Protein AF-A0A2N2XHQ4-F1 (afdb_monomer_lite)

Foldseek 3Di:
DDKDDWDAAAAFWQKFKKKKKKKWWAFQAQPQFKKKWKWKDWPNDIHTFDMDTRNDTDDIDMDMGTPRVRHPTTMMMDIDIDGDDPVRTPDMDMGDTDTDMFHFWWEDWDWDDPDLFKIKIFTHGGQTPGEFAFFKKKKDQADADLVPFKKFDQAFAQKWWWAKAAQLLFQFKWFFFKKFWFAAPPDWDKWWKWKWKAQQVVRHTPDIDDRDIDPTHGGMDPGHTPSRHGRSGSGIMIIIMGFDDDHRRRGDDTFIARQDALLAGIWMAGPDDSQQIAGFQSHGTRMMIIIGGNRPDRDPDFFDWDAHHDYPDDGDMSDDTHPDHDSIGTHNMDMDTDDPVRGGWHFPAKFKDKPNHTDDPDGHRDSMDMDGDDEFAKIKMWMWTQIPVRRTHDTYDIDMDGNDQFDPQPPPPFWDWPDVVDDPDIDIHGPDDDPDDDD

Sequence (439 aa):
ILESPELYSDIENCSSLKLSFDIKLDDRLATASEFMGVEVFWDSIWHPLVQYTNTASLNWITTTHNISQAAGKTFKVRFIASGANSANVYGWFIDNIHVYQEVAPPLNLDFDVTGWNWLLLSWSPPECITGPSGVLKMLKQWDGDPTSQVNGYYQAYGSAYGVVYNLAAYSDATLSKIDFHHASWGLNGSWQYKVHVVEWNTFTTIAVLGPFTTTGNDKWEVGINLGDIMGYGGGLVGIMLEPLSNSATDAYPDFTADNDGPAGVSVNGVLPDFSSFAPSTVGDFYQSLWITTALDKGKTVAAAKVNAAQSTLATQTRTAAITLFSNVLTANQKEINAPENFVSRGVIGYNIYRDGAKINSTMVTDTTYSDNGLVNGNYCFNVTAVHEGDCESPMSNEACISINVGIDNPSAQTISVYPNPARTSVNIKTSRDIRNITL

Radius of gyration: 29.93 Å; chains: 1; bounding box: 86×54×75 Å

pLDDT: mean 84.42, std 13.26, range [38.78, 98.5]

Structure (mmCIF, N/CA/C/O backbone):
data_AF-A0A2N2XHQ4-F1
#
_entry.id   AF-A0A2N2XHQ4-F1
#
loop_
_atom_site.group_PDB
_atom_site.id
_atom_site.type_symbol
_atom_site.label_atom_id
_atom_site.label_alt_id
_atom_site.label_comp_id
_atom_site.label_asym_id
_atom_site.label_entity_id
_atom_site.label_seq_id
_atom_site.pdbx_PDB_ins_code
_atom_site.Cartn_x
_atom_site.Cartn_y
_atom_site.Cartn_z
_atom_site.occupancy
_atom_site.B_iso_or_equiv
_atom_site.auth_seq_id
_atom_site.auth_comp_id
_atom_site.auth_asym_id
_atom_site.auth_atom_id
_atom_site.pdbx_PDB_model_num
ATOM 1 N N . ILE A 1 1 ? -9.215 7.993 39.365 1.00 92.19 1 ILE A N 1
ATOM 2 C CA . ILE A 1 1 ? -8.382 7.729 38.171 1.00 92.19 1 ILE A CA 1
ATOM 3 C C . ILE A 1 1 ? -8.069 6.246 38.186 1.00 92.19 1 ILE A C 1
ATOM 5 O O . ILE A 1 1 ? -7.676 5.753 39.237 1.00 92.19 1 ILE A O 1
ATOM 9 N N . LEU A 1 2 ? -8.312 5.559 37.076 1.00 95.88 2 LEU A N 1
ATOM 10 C CA . LEU A 1 2 ? -7.907 4.173 36.849 1.00 95.88 2 LEU A CA 1
ATOM 11 C C . LEU A 1 2 ? -6.801 4.199 35.796 1.00 95.88 2 LEU A C 1
ATOM 13 O O . LEU A 1 2 ? -7.014 4.787 34.743 1.00 95.88 2 LEU A O 1
ATOM 17 N N . GLU A 1 3 ? -5.642 3.614 36.078 1.00 96.94 3 GLU A N 1
ATOM 18 C CA . GLU A 1 3 ? -4.463 3.657 35.204 1.00 96.94 3 GLU A CA 1
ATOM 19 C C . GLU A 1 3 ? -3.892 2.247 35.032 1.00 96.94 3 GLU A C 1
ATOM 21 O O . GLU A 1 3 ? -3.862 1.465 35.985 1.00 96.94 3 GLU A O 1
ATOM 26 N N . SER A 1 4 ? -3.468 1.916 33.813 1.00 97.31 4 SER A N 1
ATOM 27 C CA . SER A 1 4 ? -2.800 0.653 33.512 1.00 97.31 4 SER A CA 1
ATOM 28 C C . SER A 1 4 ? -1.349 0.644 34.018 1.00 97.31 4 SER A C 1
ATOM 30 O O . SER A 1 4 ? -0.735 1.701 34.177 1.00 97.31 4 SER A O 1
ATOM 32 N N . PRO A 1 5 ? -0.727 -0.536 34.187 1.00 96.81 5 PRO A N 1
ATOM 33 C CA . PRO A 1 5 ? 0.730 -0.619 34.182 1.00 96.81 5 PRO A CA 1
ATOM 34 C C . PRO A 1 5 ? 1.311 -0.110 32.851 1.00 96.81 5 PRO A C 1
ATOM 36 O O . PRO A 1 5 ? 0.587 0.168 31.890 1.00 96.81 5 PRO A O 1
ATOM 39 N N . GLU A 1 6 ? 2.636 -0.005 32.800 1.00 94.50 6 GLU A N 1
ATOM 40 C CA . GLU A 1 6 ? 3.354 0.208 31.545 1.00 94.50 6 GLU A CA 1
ATOM 41 C C . GLU A 1 6 ? 3.152 -0.981 30.612 1.00 94.50 6 GLU A C 1
ATOM 43 O O . GLU A 1 6 ? 3.354 -2.135 30.990 1.00 94.50 6 GLU A O 1
ATOM 48 N N . LEU A 1 7 ? 2.730 -0.667 29.395 1.00 91.38 7 LEU A N 1
ATOM 49 C CA . LEU A 1 7 ? 2.530 -1.598 28.304 1.00 91.38 7 LEU A CA 1
ATOM 50 C C . LEU A 1 7 ? 3.554 -1.292 27.215 1.00 91.38 7 LEU A C 1
ATOM 52 O O . LEU A 1 7 ? 3.984 -0.151 27.034 1.00 91.38 7 LEU A O 1
ATOM 56 N N . TYR A 1 8 ? 3.930 -2.329 26.484 1.00 80.56 8 TYR A N 1
ATOM 57 C CA . TYR A 1 8 ? 4.767 -2.213 25.306 1.00 80.56 8 TYR A CA 1
ATOM 58 C C . TYR A 1 8 ? 4.192 -3.110 24.222 1.00 80.56 8 TYR A C 1
ATOM 60 O O . TYR A 1 8 ? 3.853 -4.265 24.480 1.00 80.56 8 TYR A O 1
ATOM 68 N N . SER A 1 9 ? 4.077 -2.560 23.021 1.00 68.50 9 SER A N 1
ATOM 69 C CA . SER A 1 9 ? 3.691 -3.303 21.834 1.00 68.50 9 SER A CA 1
ATOM 70 C C . SER A 1 9 ? 4.440 -2.721 20.651 1.00 68.50 9 SER A C 1
ATOM 72 O O . SER A 1 9 ? 4.266 -1.545 20.318 1.00 68.50 9 SER A O 1
ATOM 74 N N . ASP A 1 10 ? 5.226 -3.558 19.987 1.00 65.38 10 ASP A N 1
ATOM 75 C CA . ASP A 1 10 ? 5.567 -3.323 18.587 1.00 65.38 10 ASP A CA 1
ATOM 76 C C . ASP A 1 10 ? 4.281 -3.442 17.755 1.00 65.38 10 ASP A C 1
ATOM 78 O O . ASP A 1 10 ? 3.332 -4.083 18.202 1.00 65.38 10 ASP A O 1
ATOM 82 N N . ILE A 1 11 ? 4.193 -2.802 16.590 1.00 59.94 11 ILE A N 1
ATOM 83 C CA . ILE A 1 11 ? 3.093 -3.063 15.646 1.00 59.94 11 ILE A CA 1
ATOM 84 C C . ILE A 1 11 ? 3.568 -4.151 14.688 1.00 59.94 11 ILE A C 1
ATOM 86 O O . ILE A 1 11 ? 4.591 -3.979 14.025 1.00 59.94 11 ILE A O 1
ATOM 90 N N . GLU A 1 12 ? 2.836 -5.264 14.621 1.00 55.69 12 GLU A N 1
ATOM 91 C CA . GLU A 1 12 ? 2.960 -6.209 13.510 1.00 55.69 12 GLU A CA 1
ATOM 92 C C . GLU A 1 12 ? 2.633 -5.462 12.208 1.00 55.69 12 GLU A C 1
ATOM 94 O O . GLU A 1 12 ? 1.702 -4.648 12.188 1.00 55.69 12 GLU A O 1
ATOM 99 N N . ASN A 1 13 ? 3.377 -5.681 11.118 1.00 55.56 13 ASN A N 1
ATOM 100 C CA . ASN A 1 13 ? 3.050 -4.998 9.863 1.00 55.56 13 ASN A CA 1
ATOM 101 C C . ASN A 1 13 ? 1.608 -5.287 9.456 1.00 55.56 13 ASN A C 1
ATOM 103 O O . ASN A 1 13 ? 1.081 -6.374 9.686 1.00 55.56 13 ASN A O 1
ATOM 107 N N . CYS A 1 14 ? 0.982 -4.298 8.825 1.00 65.50 14 CYS A N 1
ATOM 108 C CA . CYS A 1 14 ? -0.418 -4.385 8.441 1.00 65.50 14 CYS A CA 1
ATOM 109 C C . CYS A 1 14 ? -1.382 -4.607 9.622 1.00 65.50 14 CYS A C 1
ATOM 111 O O . CYS A 1 14 ? -2.458 -5.166 9.441 1.00 65.50 14 CYS A O 1
ATOM 113 N N . SER A 1 15 ? -1.028 -4.158 10.830 1.00 74.06 15 SER A N 1
ATOM 114 C CA . SER A 1 15 ? -1.919 -4.160 11.992 1.00 74.06 15 SER A CA 1
ATOM 115 C C . SER A 1 15 ? -2.071 -2.769 12.602 1.00 74.06 15 SER A C 1
ATOM 117 O O . SER A 1 15 ? -1.285 -1.854 12.354 1.00 74.06 15 SER A O 1
ATOM 119 N N . SER A 1 16 ? -3.116 -2.599 13.405 1.00 79.88 16 SER A N 1
ATOM 120 C CA . SER A 1 16 ? -3.323 -1.405 14.215 1.00 79.88 16 SER A CA 1
ATOM 121 C C . SER A 1 16 ? -3.477 -1.782 15.679 1.00 79.88 16 SER A C 1
ATOM 123 O O . SER A 1 16 ? -4.141 -2.762 16.015 1.00 79.88 16 SER A O 1
ATOM 125 N N . LEU A 1 17 ? -2.877 -0.982 16.557 1.00 86.75 17 LEU A N 1
ATOM 126 C CA . LEU A 1 17 ? -3.043 -1.136 17.994 1.00 86.75 17 LEU A CA 1
ATOM 127 C C . LEU A 1 17 ? -4.385 -0.517 18.405 1.00 86.75 17 LEU A C 1
ATOM 129 O O . LEU A 1 17 ? -4.642 0.666 18.153 1.00 86.75 17 LEU A O 1
ATOM 133 N N . LYS A 1 18 ? -5.247 -1.319 19.027 1.00 92.56 18 LYS A N 1
ATOM 134 C CA . LYS A 1 18 ? -6.591 -0.939 19.464 1.00 92.56 18 LYS A CA 1
ATOM 135 C C . LYS A 1 18 ? -6.689 -0.910 20.983 1.00 92.56 18 LYS A C 1
ATOM 137 O O . LYS A 1 18 ? -6.145 -1.773 21.667 1.00 92.56 18 LYS A O 1
ATOM 142 N N . LEU A 1 19 ? -7.451 0.055 21.490 1.00 96.94 19 LEU A N 1
ATOM 143 C CA . LEU A 1 19 ? -8.004 0.053 22.841 1.00 96.94 19 LEU A CA 1
ATOM 144 C C . LEU A 1 19 ? -9.519 -0.115 22.732 1.00 96.94 19 LEU A C 1
ATOM 146 O O . LEU A 1 19 ? -10.190 0.761 22.187 1.00 96.94 19 LEU A O 1
ATOM 150 N N . SER A 1 20 ? -10.045 -1.214 23.264 1.00 97.88 20 SER A N 1
ATOM 151 C CA . SER A 1 20 ? -11.480 -1.475 23.357 1.00 97.88 20 SER A CA 1
ATOM 152 C C . SER A 1 20 ? -11.916 -1.578 24.810 1.00 97.88 20 SER A C 1
ATOM 154 O O . SER A 1 20 ? -11.182 -2.116 25.635 1.00 97.88 20 SER A O 1
ATOM 156 N N . PHE A 1 21 ? -13.090 -1.052 25.135 1.00 98.31 21 PHE A N 1
ATOM 157 C CA . PHE A 1 21 ? -13.686 -1.160 26.466 1.00 98.31 21 PHE A CA 1
ATOM 158 C C . PHE A 1 21 ? -15.199 -0.976 26.395 1.00 98.31 21 PHE A C 1
ATOM 160 O O . PHE A 1 21 ? -15.720 -0.335 25.479 1.00 98.31 21 PHE A O 1
ATOM 167 N N . ASP A 1 22 ? -15.887 -1.498 27.403 1.00 98.50 22 ASP A N 1
ATOM 168 C CA . ASP A 1 22 ? -17.302 -1.252 27.624 1.00 98.50 22 ASP A CA 1
ATOM 169 C C . ASP A 1 22 ? -17.480 -0.073 28.579 1.00 98.50 22 ASP A C 1
ATOM 171 O O . ASP A 1 22 ? -16.765 0.045 29.576 1.00 98.50 22 ASP A O 1
ATOM 175 N N . ILE A 1 23 ? -18.444 0.801 28.292 1.00 98.06 23 ILE A N 1
ATOM 176 C CA . ILE A 1 23 ? -18.778 1.954 29.132 1.00 98.06 23 ILE A CA 1
ATOM 177 C C . ILE A 1 23 ? -20.285 2.055 29.367 1.00 98.06 23 ILE A C 1
ATOM 179 O O . ILE A 1 23 ? -21.095 1.830 28.467 1.00 98.06 23 ILE A O 1
ATOM 183 N N . LYS A 1 24 ? -20.655 2.433 30.592 1.00 98.25 24 LYS A N 1
ATOM 184 C CA . LYS A 1 24 ? -22.022 2.762 31.005 1.00 98.25 24 LYS A CA 1
ATOM 185 C C . LYS A 1 24 ? -22.012 3.998 31.907 1.00 98.25 24 LYS A C 1
ATOM 187 O O . LYS A 1 24 ? -21.113 4.169 32.733 1.00 98.25 24 LYS A O 1
ATOM 192 N N . LEU A 1 25 ? -23.045 4.826 31.786 1.00 98.25 25 LEU A N 1
ATOM 193 C CA . LEU A 1 25 ? -23.331 5.938 32.691 1.00 98.25 25 LEU A CA 1
ATOM 194 C C . LEU A 1 25 ? -24.731 5.770 33.281 1.00 98.25 25 LEU A C 1
ATOM 196 O O . LEU A 1 25 ? -25.716 5.785 32.544 1.00 98.25 25 LEU A O 1
ATOM 200 N N . ASP A 1 26 ? -24.823 5.703 34.607 1.00 97.88 26 ASP A N 1
ATOM 201 C CA . ASP A 1 26 ? -26.084 5.957 35.305 1.00 97.88 26 ASP A CA 1
ATOM 202 C C . ASP A 1 26 ? -26.113 7.432 35.720 1.00 97.88 26 ASP A C 1
ATOM 204 O O . ASP A 1 26 ? -25.486 7.835 36.705 1.00 97.88 26 ASP A O 1
ATOM 208 N N . ASP A 1 27 ? -26.817 8.250 34.942 1.00 97.00 27 ASP A N 1
ATOM 209 C CA . ASP A 1 27 ? -26.952 9.683 35.183 1.00 97.00 27 ASP A CA 1
ATOM 210 C C . ASP A 1 27 ? -28.042 9.970 36.226 1.00 97.00 27 ASP A C 1
ATOM 212 O O . ASP A 1 27 ? -29.047 9.257 36.319 1.00 97.00 27 ASP A O 1
ATOM 216 N N . ARG A 1 28 ? -27.847 11.023 37.027 1.00 96.94 28 ARG A N 1
ATOM 217 C CA . ARG A 1 28 ? -28.885 11.544 37.929 1.00 96.94 28 ARG A CA 1
ATOM 218 C C . ARG A 1 28 ? -29.455 12.857 37.408 1.00 96.94 28 ARG A C 1
ATOM 220 O O . ARG A 1 28 ? -30.656 13.086 37.546 1.00 96.94 28 ARG A O 1
ATOM 227 N N . LEU A 1 29 ? -28.602 13.726 36.873 1.00 95.81 29 LEU A N 1
ATOM 228 C CA . LEU A 1 29 ? -28.984 15.031 36.366 1.00 95.81 29 LEU A CA 1
ATOM 229 C C . LEU A 1 29 ? -28.113 15.393 35.164 1.00 95.81 29 LEU A C 1
ATOM 231 O O . LEU A 1 29 ? -26.916 15.618 35.315 1.00 95.81 29 LEU A O 1
ATOM 235 N N . ALA A 1 30 ? -28.756 15.545 34.010 1.00 95.38 30 ALA A N 1
ATOM 236 C CA . ALA A 1 30 ? -28.119 15.847 32.737 1.00 95.38 30 ALA A CA 1
ATOM 237 C C . ALA A 1 30 ? -27.615 17.300 32.655 1.00 95.38 30 ALA A C 1
ATOM 239 O O . ALA A 1 30 ? -28.246 18.170 32.051 1.00 95.38 30 ALA A O 1
ATOM 240 N N . THR A 1 31 ? -26.489 17.588 33.300 1.00 96.06 31 THR A N 1
ATOM 241 C CA . THR A 1 31 ? -25.892 18.934 33.384 1.00 96.06 31 THR A CA 1
ATOM 242 C C . THR A 1 31 ? -24.808 19.185 32.345 1.00 96.06 31 THR A C 1
ATOM 244 O O . THR A 1 31 ? -24.402 20.332 32.159 1.00 96.06 31 THR A O 1
ATOM 247 N N . ALA A 1 32 ? -24.324 18.130 31.689 1.00 96.56 32 ALA A N 1
ATOM 248 C CA . ALA A 1 32 ? -23.150 18.165 30.827 1.00 96.56 32 ALA A CA 1
ATOM 249 C C . ALA A 1 32 ? -21.873 18.713 31.503 1.00 96.56 32 ALA A C 1
ATOM 251 O O . ALA A 1 32 ? -21.007 19.288 30.839 1.00 96.56 32 ALA A O 1
ATOM 252 N N . SER A 1 33 ? -21.762 18.550 32.824 1.00 97.19 33 SER A N 1
ATOM 253 C CA . SER A 1 33 ? -20.650 19.052 33.640 1.00 97.19 33 SER A CA 1
ATOM 254 C C . SER A 1 33 ? -19.814 17.957 34.300 1.00 97.19 33 SER A C 1
ATOM 256 O O . SER A 1 33 ? -18.842 18.275 34.984 1.00 97.19 33 SER A O 1
ATOM 258 N N . GLU A 1 34 ? -20.178 16.689 34.118 1.00 98.06 34 GLU A N 1
ATOM 259 C CA . GLU A 1 34 ? -19.457 15.516 34.598 1.00 98.06 34 GLU A CA 1
ATOM 260 C C . GLU A 1 34 ? -18.981 14.690 33.407 1.00 98.06 34 GLU A C 1
ATOM 262 O O . GLU A 1 34 ? -19.721 14.451 32.450 1.00 98.06 34 GLU A O 1
ATOM 267 N N . PHE A 1 35 ? -17.731 14.247 33.479 1.00 97.88 35 PHE A N 1
ATOM 268 C CA . PHE A 1 35 ? -16.999 13.681 32.361 1.00 97.88 35 PHE A CA 1
ATOM 269 C C . PHE A 1 35 ? -16.333 12.355 32.719 1.00 97.88 35 PHE A C 1
ATOM 271 O O . PHE A 1 35 ? -15.876 12.159 33.847 1.00 97.88 35 PHE A O 1
ATOM 278 N N . MET A 1 36 ? -16.212 11.484 31.720 1.00 97.94 36 MET A N 1
ATOM 279 C CA . MET A 1 36 ? -15.275 10.362 31.715 1.00 97.94 36 MET A CA 1
ATOM 280 C C . MET A 1 36 ? -14.290 10.565 30.565 1.00 97.94 36 MET A C 1
ATOM 282 O O . MET A 1 36 ? -14.640 10.374 29.401 1.00 97.94 36 MET A O 1
ATOM 286 N N . GLY A 1 37 ? -13.073 10.992 30.896 1.00 97.88 37 GLY A N 1
ATOM 287 C CA . GLY A 1 37 ? -11.973 11.147 29.947 1.00 97.88 37 GLY A CA 1
ATOM 288 C C . GLY A 1 37 ? -11.145 9.872 29.839 1.00 97.88 37 GLY A C 1
ATOM 289 O O . GLY A 1 37 ? -10.848 9.238 30.852 1.00 97.88 37 GLY A O 1
ATOM 290 N N . VAL A 1 38 ? -10.752 9.521 28.620 1.00 98.44 38 VAL A N 1
ATOM 291 C CA . VAL A 1 38 ? -9.812 8.436 28.331 1.00 98.44 38 VAL A CA 1
ATOM 292 C C . VAL A 1 38 ? -8.585 9.038 27.676 1.00 98.44 38 VAL A C 1
ATOM 294 O O . VAL A 1 38 ? -8.693 9.823 26.732 1.00 98.44 38 VAL A O 1
ATOM 297 N N . GLU A 1 39 ? -7.417 8.674 28.183 1.00 98.38 39 GLU A N 1
ATOM 298 C CA . GLU A 1 39 ? -6.142 9.197 27.710 1.00 98.38 39 GLU A CA 1
ATOM 299 C C . GLU A 1 39 ? -5.121 8.074 27.579 1.00 98.38 39 GLU A C 1
ATOM 301 O O . GLU A 1 39 ? -5.178 7.069 28.296 1.00 98.38 39 GLU A O 1
ATOM 306 N N . VAL A 1 40 ? -4.161 8.271 26.680 1.00 97.69 40 VAL A N 1
ATOM 307 C CA . VAL A 1 40 ? -3.059 7.340 26.448 1.00 97.69 40 VAL A CA 1
ATOM 308 C C . VAL A 1 40 ? -1.745 8.090 26.598 1.00 97.69 40 VAL A C 1
ATOM 310 O O . VAL A 1 40 ? -1.565 9.183 26.069 1.00 97.69 40 VAL A O 1
ATOM 313 N N . PHE A 1 41 ? -0.834 7.519 27.370 1.00 96.75 41 PHE A N 1
ATOM 314 C CA . PHE A 1 41 ? 0.483 8.075 27.630 1.00 96.75 41 PHE A CA 1
ATOM 315 C C . PHE A 1 41 ? 1.488 7.528 26.628 1.00 96.75 41 PHE A C 1
ATOM 317 O O . PHE A 1 41 ? 1.612 6.314 26.538 1.00 96.75 41 PHE A O 1
ATOM 324 N N . TRP A 1 42 ? 2.238 8.384 25.941 1.00 91.38 42 TRP A N 1
ATOM 325 C CA . TRP A 1 42 ? 3.456 8.018 25.208 1.00 91.38 42 TRP A CA 1
ATOM 326 C C . TRP A 1 42 ? 4.374 9.250 25.107 1.00 91.38 42 TRP A C 1
ATOM 328 O O . TRP A 1 42 ? 3.949 10.361 25.407 1.00 91.38 42 TRP A O 1
ATOM 338 N N . ASP A 1 43 ? 5.655 9.078 24.763 1.00 90.31 43 ASP A N 1
ATOM 339 C CA . ASP A 1 43 ? 6.647 10.177 24.689 1.00 90.31 43 ASP A CA 1
ATOM 340 C C . ASP A 1 43 ? 6.682 11.091 25.934 1.00 90.31 43 ASP A C 1
ATOM 342 O O . ASP A 1 43 ? 6.928 12.293 25.860 1.00 90.31 43 ASP A O 1
ATOM 346 N N . SER A 1 44 ? 6.461 10.502 27.113 1.00 92.50 44 SER A N 1
ATOM 347 C CA . SER A 1 44 ? 6.400 11.198 28.408 1.00 92.50 44 SER A CA 1
ATOM 348 C C . SER A 1 44 ? 5.233 12.182 28.594 1.00 92.50 44 SER A C 1
ATOM 350 O O . SER A 1 44 ? 5.245 12.961 29.550 1.00 92.50 44 SER A O 1
ATOM 352 N N . ILE A 1 45 ? 4.208 12.144 27.739 1.00 95.69 45 ILE A N 1
ATOM 353 C CA . ILE A 1 45 ? 3.031 13.017 27.816 1.00 95.69 45 ILE A CA 1
ATOM 354 C C . ILE A 1 45 ? 1.722 12.221 27.691 1.00 95.69 45 ILE A C 1
ATOM 356 O O . ILE A 1 45 ? 1.672 11.149 27.096 1.00 95.69 45 ILE A O 1
ATOM 360 N N . TRP A 1 46 ? 0.645 12.736 28.293 1.00 97.69 46 TRP A N 1
ATOM 361 C CA . TRP A 1 46 ? -0.701 12.167 28.166 1.00 97.69 46 TRP A CA 1
ATOM 362 C C . TRP A 1 46 ? -1.433 12.807 26.989 1.00 97.69 46 TRP A C 1
ATOM 364 O O . TRP A 1 46 ? -1.545 14.031 26.917 1.00 97.69 46 TRP A O 1
ATOM 374 N N . HIS A 1 47 ? -1.952 11.973 26.094 1.00 96.44 47 HIS A N 1
ATOM 375 C CA . HIS A 1 47 ? -2.742 12.378 24.941 1.00 96.44 47 HIS A CA 1
ATOM 376 C C . HIS A 1 47 ? -4.223 12.052 25.167 1.00 96.44 47 HIS A C 1
ATOM 378 O O . HIS A 1 47 ? -4.545 10.902 25.486 1.00 96.44 47 HIS A O 1
ATOM 384 N N . PRO A 1 48 ? -5.142 13.018 24.990 1.00 97.00 48 PRO A N 1
ATOM 385 C CA . PRO A 1 48 ? -6.571 12.751 25.075 1.00 97.00 48 PRO A CA 1
ATOM 386 C C . PRO A 1 48 ? -7.028 11.877 23.905 1.00 97.00 48 PRO A C 1
ATOM 388 O O . PRO A 1 48 ? -6.702 12.156 22.753 1.00 97.00 48 PRO A O 1
ATOM 391 N N . LEU A 1 49 ? -7.796 10.831 24.213 1.00 96.88 49 LEU A N 1
ATOM 392 C CA . LEU A 1 49 ? -8.341 9.898 23.227 1.00 96.88 49 LEU A CA 1
ATOM 393 C C . LEU A 1 49 ? -9.827 10.156 22.967 1.00 96.88 49 LEU A C 1
ATOM 395 O O . LEU A 1 49 ? -10.243 10.313 21.823 1.00 96.88 49 LEU A O 1
ATOM 399 N N . VAL A 1 50 ? -10.630 10.201 24.032 1.00 97.69 50 VAL A N 1
ATOM 400 C CA . VAL A 1 50 ? -12.078 10.445 23.966 1.00 97.69 50 VAL A CA 1
ATOM 401 C C . VAL A 1 50 ? -12.586 10.976 25.307 1.00 97.69 50 VAL A C 1
ATOM 403 O O . VAL A 1 50 ? -12.001 10.698 26.354 1.00 97.69 50 VAL A O 1
ATOM 406 N N . GLN A 1 51 ? -13.685 11.732 25.286 1.00 97.44 51 GLN A N 1
ATOM 407 C CA . GLN A 1 51 ? -14.368 12.210 26.485 1.00 97.44 51 GLN A CA 1
ATOM 408 C C . GLN A 1 51 ? -15.878 11.996 26.365 1.00 97.44 51 GLN A C 1
ATOM 410 O O . GLN A 1 51 ? -16.498 12.426 25.394 1.00 97.44 51 GLN A O 1
ATOM 415 N N . TYR A 1 52 ? -16.463 11.371 27.384 1.00 97.38 52 TYR A N 1
ATOM 416 C CA . TYR A 1 52 ? -17.908 11.225 27.553 1.00 97.38 52 TYR A CA 1
ATOM 417 C C . TYR A 1 52 ? -18.420 12.250 28.557 1.00 97.38 52 TYR A C 1
ATOM 419 O O . TYR A 1 52 ? -17.684 12.653 29.457 1.00 97.38 52 TYR A O 1
ATOM 427 N N . THR A 1 53 ? -19.685 12.636 28.422 1.00 97.38 53 THR A N 1
ATOM 428 C CA . THR A 1 53 ? -20.311 13.705 29.208 1.00 97.38 53 THR A CA 1
ATOM 429 C C . THR A 1 53 ? -21.692 13.261 29.692 1.00 97.38 53 THR A C 1
ATOM 431 O O . THR A 1 53 ? -22.392 12.555 28.967 1.00 97.38 53 THR A O 1
ATOM 434 N N . ASN A 1 54 ? -22.117 13.691 30.881 1.00 96.69 54 ASN A N 1
ATOM 435 C CA . ASN A 1 54 ? -23.435 13.372 31.440 1.00 96.69 54 ASN A CA 1
ATOM 436 C C . ASN A 1 54 ? -24.588 14.189 30.814 1.00 96.69 54 ASN A C 1
ATOM 438 O O . ASN A 1 54 ? -25.211 15.040 31.444 1.00 96.69 54 ASN A O 1
ATOM 442 N N . THR A 1 55 ? -24.881 13.963 29.535 1.00 96.56 55 THR A N 1
ATOM 443 C CA . THR A 1 55 ? -26.068 14.542 28.874 1.00 96.56 55 THR A CA 1
ATOM 444 C C . THR A 1 55 ? -27.315 13.668 29.016 1.00 96.56 55 THR A C 1
ATOM 446 O O . THR A 1 55 ? -28.428 14.168 28.864 1.00 96.56 55 THR A O 1
ATOM 449 N N . ALA A 1 56 ? -27.136 12.374 29.286 1.00 96.00 56 ALA A N 1
ATOM 450 C CA . ALA A 1 56 ? -28.168 11.400 29.632 1.00 96.00 56 ALA A CA 1
ATOM 451 C C . ALA A 1 56 ? -27.504 10.106 30.136 1.00 96.00 56 ALA A C 1
ATOM 453 O O . ALA A 1 56 ? -26.316 9.885 29.889 1.00 96.00 56 ALA A O 1
ATOM 454 N N . SER A 1 57 ? -28.274 9.217 30.775 1.00 97.06 57 SER A N 1
ATOM 455 C CA . SER A 1 57 ? -27.812 7.851 31.051 1.00 97.06 57 SER A CA 1
ATOM 456 C C . SER A 1 57 ? -27.463 7.118 29.755 1.00 97.06 57 SER A C 1
ATOM 458 O O . SER A 1 57 ? -28.174 7.213 28.754 1.00 97.06 57 SER A O 1
ATOM 460 N N . LEU A 1 58 ? -26.396 6.330 29.811 1.00 96.12 58 LEU A N 1
ATOM 461 C CA . LEU A 1 58 ? -25.893 5.502 28.725 1.00 96.12 58 LEU A CA 1
ATOM 462 C C . LEU A 1 58 ? -25.902 4.059 29.212 1.00 96.12 58 LEU A C 1
ATOM 464 O O . LEU A 1 58 ? -25.227 3.748 30.191 1.00 96.12 58 LEU A O 1
ATOM 468 N N . ASN A 1 59 ? -26.668 3.184 28.557 1.00 97.31 59 ASN A N 1
ATOM 469 C CA . ASN A 1 59 ? -26.559 1.750 28.826 1.00 97.31 59 ASN A CA 1
ATOM 470 C C . ASN A 1 59 ? -25.222 1.213 28.286 1.00 97.31 59 ASN A C 1
ATOM 472 O O . ASN A 1 59 ? -24.580 1.898 27.497 1.00 97.31 59 ASN A O 1
ATOM 476 N N . TRP A 1 60 ? -24.816 0.008 28.690 1.00 98.06 60 TRP A N 1
ATOM 477 C CA . TRP A 1 60 ? -23.562 -0.598 28.235 1.00 98.06 60 TRP A CA 1
ATOM 478 C C . TRP A 1 60 ? -23.403 -0.526 26.712 1.00 98.06 60 TRP A C 1
ATOM 480 O O . TRP A 1 60 ? -24.242 -1.040 25.970 1.00 98.06 60 TRP A O 1
ATOM 490 N N . ILE A 1 61 ? -22.313 0.101 26.277 1.00 97.56 61 ILE 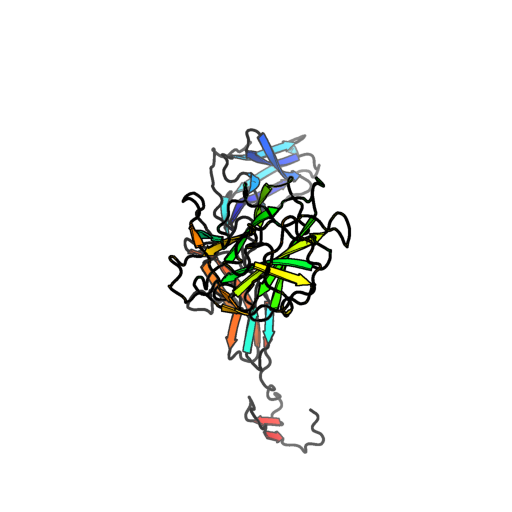A N 1
ATOM 491 C CA . ILE A 1 61 ? -21.844 0.100 24.893 1.00 97.56 61 ILE A CA 1
ATOM 492 C C . ILE A 1 61 ? -20.375 -0.308 24.855 1.00 97.56 61 ILE A C 1
ATOM 494 O O . ILE A 1 61 ? -19.615 0.062 25.749 1.00 97.56 61 ILE A O 1
ATOM 498 N N . THR A 1 62 ? -19.978 -1.012 23.799 1.00 97.81 62 THR A N 1
ATOM 499 C CA . THR A 1 62 ? -18.572 -1.280 23.485 1.00 97.81 62 THR A CA 1
ATOM 500 C C . THR A 1 62 ? -18.057 -0.203 22.546 1.00 97.81 62 THR A C 1
ATOM 502 O O . THR A 1 62 ? -18.722 0.163 21.575 1.00 97.81 62 THR A O 1
ATOM 505 N N . THR A 1 63 ? -16.864 0.301 22.822 1.00 96.62 63 THR A N 1
ATOM 506 C CA . THR A 1 63 ? -16.183 1.291 21.990 1.00 96.62 63 THR A CA 1
ATOM 507 C C . THR A 1 63 ? -14.748 0.858 21.749 1.00 96.62 63 THR A C 1
ATOM 509 O O . THR A 1 63 ? -14.086 0.351 22.653 1.00 96.62 63 THR A O 1
ATOM 512 N N . THR A 1 64 ? -14.261 1.077 20.529 1.00 96.44 64 THR A N 1
ATOM 513 C CA . THR A 1 64 ? -12.907 0.717 20.110 1.00 96.44 64 THR A CA 1
ATOM 514 C C . THR A 1 64 ? -12.236 1.922 19.470 1.00 96.44 64 THR A C 1
ATOM 516 O O . THR A 1 64 ? -12.792 2.572 18.586 1.00 96.44 64 THR A O 1
ATOM 519 N N . HIS A 1 65 ? -11.014 2.212 19.900 1.00 95.12 65 HIS A N 1
ATOM 520 C CA . HIS A 1 65 ? -10.230 3.344 19.432 1.00 95.12 65 HIS A CA 1
ATOM 521 C C . HIS A 1 65 ? -8.870 2.886 18.913 1.00 95.12 65 HIS A C 1
ATOM 523 O O . HIS A 1 65 ? -8.229 2.007 19.491 1.00 95.12 65 HIS A O 1
ATOM 529 N N . ASN A 1 66 ? -8.412 3.515 17.831 1.00 90.19 66 ASN A N 1
ATOM 530 C CA . ASN A 1 66 ? -7.062 3.320 17.320 1.00 90.19 66 ASN A CA 1
ATOM 531 C C . ASN A 1 66 ? -6.070 4.130 18.168 1.00 90.19 66 ASN A C 1
ATOM 533 O O . ASN A 1 66 ? -6.230 5.341 18.311 1.00 90.19 66 ASN A O 1
ATOM 537 N N . ILE A 1 67 ? -5.060 3.452 18.711 1.00 92.00 67 ILE A N 1
ATOM 538 C CA . ILE A 1 67 ? -3.990 4.033 19.530 1.00 92.00 67 ILE A CA 1
ATOM 539 C C . ILE A 1 67 ? -2.601 3.735 18.941 1.00 92.00 67 ILE A C 1
ATOM 541 O O . ILE A 1 67 ? -1.600 3.721 19.653 1.00 92.00 67 ILE A O 1
ATOM 545 N N . SER A 1 68 ? -2.523 3.489 17.630 1.00 85.75 68 SER A N 1
ATOM 546 C CA . SER A 1 68 ? -1.290 3.088 16.931 1.00 85.75 68 SER A CA 1
ATOM 547 C C . SER A 1 68 ? -0.159 4.118 17.027 1.00 85.75 68 SER A C 1
ATOM 549 O O . SER A 1 68 ? 0.999 3.765 16.856 1.00 85.75 68 SER A O 1
ATOM 551 N N . GLN A 1 69 ? -0.450 5.377 17.366 1.00 82.44 69 GLN A N 1
ATOM 552 C CA . GLN A 1 69 ? 0.562 6.410 17.632 1.00 82.44 69 GLN A CA 1
ATOM 553 C C . GLN A 1 69 ? 1.446 6.096 18.856 1.00 82.44 69 GLN A C 1
ATOM 555 O O . GLN A 1 69 ? 2.543 6.649 18.987 1.00 82.44 69 GLN A O 1
ATOM 560 N N . ALA A 1 70 ? 0.964 5.221 19.743 1.00 82.06 70 ALA A N 1
ATOM 561 C CA . ALA A 1 70 ? 1.675 4.737 20.920 1.00 82.06 70 ALA A CA 1
ATOM 562 C C . ALA A 1 70 ? 2.534 3.489 20.639 1.00 82.06 70 ALA A C 1
ATOM 564 O O . ALA A 1 70 ? 3.281 3.054 21.513 1.00 82.06 70 ALA A O 1
ATOM 565 N N . ALA A 1 71 ? 2.431 2.894 19.449 1.00 78.94 71 ALA A N 1
ATOM 566 C CA . ALA A 1 71 ? 3.167 1.684 19.109 1.00 78.94 71 ALA A CA 1
ATOM 567 C C . ALA A 1 71 ? 4.674 1.918 18.972 1.00 78.94 71 ALA A C 1
ATOM 569 O O . ALA A 1 71 ? 5.121 3.011 18.617 1.00 78.94 71 ALA A O 1
ATOM 570 N N . GLY A 1 72 ? 5.458 0.877 19.265 1.00 74.06 72 GLY A N 1
ATOM 571 C CA . GLY A 1 72 ? 6.922 0.954 19.326 1.00 74.06 72 GLY A CA 1
ATOM 572 C C . GLY A 1 72 ? 7.438 1.832 20.473 1.00 74.06 72 GLY A C 1
ATOM 573 O O . GLY A 1 72 ? 8.624 2.151 20.534 1.00 74.06 72 GLY A O 1
ATOM 574 N N . LYS A 1 73 ? 6.550 2.254 21.381 1.00 83.06 73 LYS A N 1
ATOM 575 C CA . LYS A 1 73 ? 6.854 3.060 22.563 1.00 83.06 73 LYS A CA 1
ATOM 576 C C . LYS A 1 73 ? 6.303 2.358 23.797 1.00 83.06 73 LYS A C 1
ATOM 578 O O . LYS A 1 73 ? 5.362 1.570 23.723 1.00 83.06 73 LYS A O 1
ATOM 583 N N . THR A 1 74 ? 6.855 2.691 24.957 1.00 87.62 74 THR A N 1
ATOM 584 C CA . THR A 1 74 ? 6.204 2.369 26.229 1.00 87.62 74 THR A CA 1
ATOM 585 C C . THR A 1 74 ? 4.995 3.281 26.407 1.00 87.62 74 THR A C 1
ATOM 587 O O . THR A 1 74 ? 5.135 4.505 26.334 1.00 87.62 74 THR A O 1
ATOM 590 N N . PHE A 1 75 ? 3.825 2.700 26.668 1.00 94.06 75 PHE A N 1
ATOM 591 C CA . PHE A 1 75 ? 2.582 3.449 26.825 1.00 94.06 75 PHE A CA 1
ATOM 592 C C . PHE A 1 75 ? 1.749 3.003 28.028 1.00 94.06 75 PHE A C 1
ATOM 594 O O . PHE A 1 75 ? 1.977 1.946 28.614 1.00 94.06 75 PHE A O 1
ATOM 601 N N . LYS A 1 76 ? 0.786 3.839 28.427 1.00 97.62 76 LYS A N 1
ATOM 602 C CA . LYS A 1 76 ? -0.215 3.542 29.471 1.00 97.62 76 LYS A CA 1
ATOM 603 C C . LYS A 1 76 ? -1.578 4.040 29.025 1.00 97.62 76 LYS A C 1
ATOM 605 O O . LYS A 1 76 ? -1.656 4.967 28.225 1.00 97.62 76 LYS A O 1
ATOM 610 N N . VAL A 1 77 ? -2.642 3.485 29.583 1.00 98.00 77 VAL A N 1
ATOM 611 C CA . VAL A 1 77 ? -4.018 3.954 29.381 1.00 98.00 77 VAL A CA 1
ATOM 612 C C . VAL A 1 77 ? -4.584 4.384 30.725 1.00 98.00 77 VAL A C 1
ATOM 614 O O . VAL A 1 77 ? -4.362 3.707 31.732 1.00 98.00 77 VAL A O 1
ATOM 617 N N . ARG A 1 78 ? -5.336 5.488 30.760 1.00 98.06 78 ARG A N 1
ATOM 618 C CA . ARG A 1 78 ? -6.079 5.883 31.960 1.00 98.06 78 ARG A CA 1
ATOM 619 C C . ARG A 1 78 ? -7.491 6.364 31.673 1.00 98.06 78 ARG A C 1
ATOM 621 O O . ARG A 1 78 ? -7.767 6.941 30.626 1.00 98.06 78 ARG A O 1
ATOM 628 N N . PHE A 1 79 ? -8.344 6.174 32.673 1.00 98.44 79 PHE A N 1
ATOM 629 C CA . PHE A 1 79 ? -9.729 6.624 32.728 1.00 98.44 79 PHE A CA 1
ATOM 630 C C . PHE A 1 79 ? -9.897 7.608 33.891 1.00 98.44 7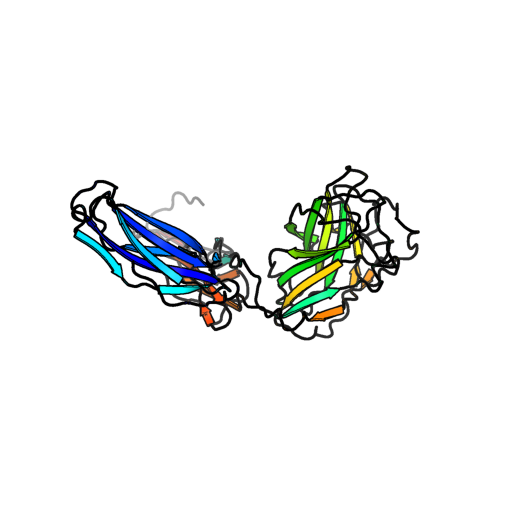9 PHE A C 1
ATOM 632 O O . PHE A 1 79 ? -9.516 7.334 35.041 1.00 98.44 79 PHE A O 1
ATOM 639 N N . ILE A 1 80 ? -10.462 8.775 33.598 1.00 98.00 80 ILE A N 1
ATOM 640 C CA . ILE A 1 80 ? -10.560 9.906 34.517 1.00 98.00 80 ILE A CA 1
ATOM 641 C C . ILE A 1 80 ? -12.019 10.344 34.603 1.00 98.00 80 ILE A C 1
ATOM 643 O O . ILE A 1 80 ? -12.526 11.029 33.718 1.00 98.00 80 ILE A O 1
ATOM 647 N N . ALA A 1 81 ? -12.674 10.005 35.713 1.00 97.12 81 ALA A N 1
ATOM 648 C CA . ALA A 1 81 ? -13.916 10.661 36.094 1.00 97.12 81 ALA A CA 1
ATOM 649 C C . ALA A 1 81 ? -13.599 12.057 36.654 1.00 97.12 81 ALA A C 1
ATOM 651 O O . ALA A 1 81 ? -12.793 12.185 37.581 1.00 97.12 81 ALA A O 1
ATOM 652 N N . SER A 1 82 ? -14.225 13.092 36.105 1.00 96.88 82 SER A N 1
ATOM 653 C CA . SER A 1 82 ? -14.075 14.484 36.540 1.00 96.88 82 SER A CA 1
ATOM 654 C C . SER A 1 82 ? -15.405 15.227 36.417 1.00 96.88 82 SER A C 1
ATOM 656 O O . SER A 1 82 ? -16.353 14.716 35.830 1.00 96.88 82 SER A O 1
ATOM 658 N N . GLY A 1 83 ? -15.520 16.416 37.003 1.00 95.75 83 GLY A N 1
ATOM 659 C CA . GLY A 1 83 ? -16.724 17.228 36.849 1.00 95.75 83 GLY A CA 1
ATOM 660 C C . GLY A 1 83 ? -16.933 18.256 37.946 1.00 95.75 83 GLY A C 1
ATOM 661 O O . GLY A 1 83 ? -16.140 18.348 38.884 1.00 95.75 83 GLY A O 1
ATOM 662 N N . ALA A 1 84 ? -18.012 19.026 37.818 1.00 96.38 84 ALA A N 1
ATOM 663 C CA . ALA A 1 84 ? -18.365 20.080 38.764 1.00 96.38 84 ALA A CA 1
ATOM 664 C C . ALA A 1 84 ? -18.963 19.524 40.065 1.00 96.38 84 ALA A C 1
ATOM 666 O O . ALA A 1 84 ? -18.663 20.030 41.148 1.00 96.38 84 ALA A O 1
ATOM 667 N N . ASN A 1 85 ? -19.807 18.492 39.975 1.00 96.62 85 ASN A N 1
ATOM 668 C CA . ASN A 1 85 ? -20.463 17.889 41.126 1.00 96.62 85 ASN A CA 1
ATOM 669 C C . ASN A 1 85 ? -20.734 16.395 40.900 1.00 96.62 85 ASN A C 1
ATOM 671 O O . ASN A 1 85 ? -21.632 16.011 40.153 1.00 96.62 85 ASN A O 1
ATOM 675 N N . SER A 1 86 ? -20.024 15.535 41.633 1.00 94.06 86 SER A N 1
ATOM 676 C CA . SER A 1 86 ? -20.194 14.079 41.538 1.00 94.06 86 SER A CA 1
ATOM 677 C C . SER A 1 86 ? -21.605 13.595 41.884 1.00 94.06 86 SER A C 1
ATOM 679 O O . SER A 1 86 ? -21.979 12.505 41.469 1.00 94.06 86 SER A O 1
ATOM 681 N N . ALA A 1 87 ? -22.414 14.390 42.595 1.00 96.06 87 ALA A N 1
ATOM 682 C CA . ALA A 1 87 ? -23.798 14.043 42.900 1.00 96.06 87 ALA A CA 1
ATOM 683 C C . ALA A 1 87 ? -24.737 14.078 41.679 1.00 96.06 87 ALA A C 1
ATOM 685 O O . ALA A 1 87 ? -25.864 13.592 41.802 1.00 96.06 87 ALA A O 1
ATOM 686 N N . ASN A 1 88 ? -24.304 14.640 40.542 1.00 96.62 88 ASN A N 1
ATOM 687 C CA . ASN A 1 88 ? -25.065 14.667 39.288 1.00 96.62 88 ASN A CA 1
ATOM 688 C C . ASN A 1 88 ? -25.063 13.316 38.560 1.00 96.62 88 ASN A C 1
ATOM 690 O O . ASN A 1 88 ? -25.893 13.103 37.685 1.00 96.62 88 ASN A O 1
ATOM 694 N N . VAL A 1 89 ? -24.191 12.382 38.946 1.00 96.88 89 VAL A N 1
ATOM 695 C CA . VAL A 1 89 ? -24.140 11.026 38.389 1.00 96.88 89 VAL A CA 1
ATOM 696 C C . VAL A 1 89 ? -24.237 9.995 39.513 1.00 96.88 89 VAL A C 1
ATOM 698 O O . VAL A 1 89 ? -23.791 10.234 40.634 1.00 96.88 89 VAL A O 1
ATOM 701 N N . TYR A 1 90 ? -24.829 8.833 39.242 1.00 97.12 90 TYR A N 1
ATOM 702 C CA . TYR A 1 90 ? -24.737 7.689 40.155 1.00 97.12 90 TYR A CA 1
ATOM 703 C C . TYR A 1 90 ? -23.408 6.958 39.993 1.00 97.12 90 TYR A C 1
ATOM 705 O O . TYR A 1 90 ? -22.832 6.508 40.982 1.00 97.12 90 TYR A O 1
ATOM 713 N N . GLY A 1 91 ? -22.908 6.865 38.762 1.00 96.38 91 GLY A N 1
ATOM 714 C CA . GLY A 1 91 ? -21.611 6.268 38.498 1.00 96.38 91 GLY A CA 1
ATOM 715 C C . GLY A 1 91 ? -21.299 6.135 37.017 1.00 96.38 91 GLY A C 1
ATOM 716 O O . GLY A 1 91 ? -22.190 5.972 36.182 1.00 96.38 91 GLY A O 1
ATOM 717 N N . TRP A 1 92 ? -20.002 6.170 36.734 1.00 97.75 92 TRP A N 1
ATOM 718 C CA . TRP A 1 92 ? -19.433 5.680 35.490 1.00 97.75 92 TRP A CA 1
ATOM 719 C C . TRP A 1 92 ? -18.934 4.260 35.719 1.00 97.75 92 TRP A C 1
ATOM 721 O O . TRP A 1 92 ? -18.239 4.002 36.704 1.00 97.75 92 TRP A O 1
ATOM 731 N N . PHE A 1 93 ? -19.260 3.363 34.800 1.00 97.75 93 PHE A N 1
ATOM 732 C CA . PHE A 1 93 ? -18.829 1.975 34.843 1.00 97.75 93 PHE A CA 1
ATOM 733 C C . PHE A 1 93 ? -18.019 1.684 33.586 1.00 97.75 93 PHE A C 1
ATOM 735 O O . PHE A 1 93 ? -18.434 2.055 32.489 1.00 97.75 93 PHE A O 1
ATOM 742 N N . ILE A 1 94 ? -16.861 1.056 33.775 1.00 97.75 94 ILE A N 1
ATOM 743 C CA . ILE A 1 94 ? -15.962 0.620 32.709 1.00 97.75 94 ILE A CA 1
ATOM 744 C C . ILE A 1 94 ? -15.698 -0.863 32.931 1.00 97.75 94 ILE A C 1
ATOM 746 O O . ILE A 1 94 ? -15.416 -1.260 34.063 1.00 97.75 94 ILE A O 1
ATOM 750 N N . ASP A 1 95 ? -15.787 -1.656 31.871 1.00 97.69 95 ASP A N 1
ATOM 751 C CA . ASP A 1 95 ? -15.512 -3.091 31.909 1.00 97.69 95 ASP A CA 1
ATOM 752 C C . ASP A 1 95 ? -14.876 -3.563 30.590 1.00 97.69 95 ASP A C 1
ATOM 754 O O . ASP A 1 95 ? -14.752 -2.780 29.647 1.00 97.69 95 ASP A O 1
ATOM 758 N N . ASN A 1 96 ? -14.433 -4.822 30.525 1.00 97.50 96 ASN A N 1
ATOM 759 C CA . ASN A 1 96 ? -13.896 -5.468 29.318 1.00 97.50 96 ASN A CA 1
ATOM 760 C C . ASN A 1 96 ? -12.819 -4.639 28.593 1.00 97.50 96 ASN A C 1
ATOM 762 O O . ASN A 1 96 ? -12.829 -4.501 27.367 1.00 97.50 96 ASN A O 1
ATOM 766 N N . ILE A 1 97 ? -11.877 -4.080 29.358 1.00 97.94 97 ILE A N 1
ATOM 767 C CA . ILE A 1 97 ? -10.776 -3.281 28.814 1.00 97.94 97 ILE A CA 1
ATOM 768 C C . ILE A 1 97 ? -9.758 -4.211 28.149 1.00 97.94 97 ILE A C 1
ATOM 770 O O . ILE A 1 97 ? -9.086 -4.993 28.821 1.00 97.94 97 ILE A O 1
ATOM 774 N N . HIS A 1 98 ? -9.605 -4.079 26.836 1.00 95.88 98 HIS A N 1
ATOM 775 C CA . HIS A 1 98 ? -8.660 -4.832 26.026 1.00 95.88 98 HIS A CA 1
ATOM 776 C C . HIS A 1 98 ? -7.755 -3.879 25.253 1.00 95.88 98 HIS A C 1
ATOM 778 O O . HIS A 1 98 ? -8.221 -2.954 24.587 1.00 95.88 98 HIS A O 1
ATOM 784 N N . VAL A 1 99 ? -6.453 -4.146 25.303 1.00 93.56 99 VAL A N 1
ATOM 785 C CA . VAL A 1 99 ? -5.480 -3.577 24.370 1.00 93.56 99 VAL A CA 1
ATOM 786 C C . VAL A 1 99 ? -4.969 -4.723 23.517 1.00 93.56 99 VAL A C 1
ATOM 788 O O . VAL A 1 99 ? -4.438 -5.693 24.053 1.00 93.56 99 VAL A O 1
ATOM 791 N N . TYR A 1 100 ? -5.177 -4.640 22.209 1.00 89.88 100 TYR A N 1
ATOM 792 C CA . TYR A 1 100 ? -4.841 -5.716 21.282 1.00 89.88 100 TYR A CA 1
ATOM 793 C C . TYR A 1 100 ? -4.446 -5.157 19.921 1.00 89.88 100 TYR A C 1
ATOM 795 O O . TYR A 1 100 ? -4.738 -4.007 19.595 1.00 89.88 100 TYR A O 1
ATOM 803 N N . GLN A 1 101 ? -3.761 -5.977 19.133 1.00 83.88 101 GLN A N 1
ATOM 804 C CA . GLN A 1 101 ? -3.477 -5.670 17.740 1.00 83.88 101 GLN A CA 1
ATOM 805 C C . GLN A 1 101 ? -4.540 -6.291 16.845 1.00 83.88 101 GLN A C 1
ATOM 807 O O . GLN A 1 101 ? -4.984 -7.412 17.081 1.00 83.88 101 GLN A O 1
ATOM 812 N N . GLU A 1 102 ? -4.924 -5.561 15.809 1.00 86.12 102 GLU A N 1
ATOM 813 C CA . GLU A 1 102 ? -5.887 -6.001 14.809 1.00 86.12 102 GLU A CA 1
ATOM 814 C C . GLU A 1 102 ? -5.265 -5.862 13.424 1.00 86.12 102 GLU A C 1
ATOM 816 O O . GLU A 1 102 ? -4.910 -4.751 13.018 1.00 86.12 102 GLU A O 1
ATOM 821 N N . VAL A 1 103 ? -5.107 -6.987 12.723 1.00 84.38 103 VAL A N 1
ATOM 822 C CA . VAL A 1 103 ? -4.558 -7.029 11.362 1.00 84.38 103 VAL A CA 1
ATOM 823 C C . VAL A 1 103 ? -5.580 -6.519 10.341 1.00 84.38 103 VAL A C 1
ATOM 825 O O . VAL A 1 103 ? -6.787 -6.697 10.505 1.00 84.38 103 VAL A O 1
ATOM 828 N N . ALA A 1 104 ? -5.106 -5.849 9.295 1.00 83.06 104 ALA A N 1
ATOM 829 C CA . ALA A 1 104 ? -5.944 -5.105 8.368 1.00 83.06 104 ALA A CA 1
ATOM 830 C C . ALA A 1 104 ? -6.732 -6.037 7.423 1.00 83.06 104 ALA A C 1
ATOM 832 O O . ALA A 1 104 ? -6.183 -7.047 6.958 1.00 83.06 104 ALA A O 1
ATOM 833 N N . PRO A 1 105 ? -8.007 -5.708 7.133 1.00 89.25 105 PRO A N 1
ATOM 834 C CA . PRO A 1 105 ? -8.858 -6.484 6.239 1.00 89.25 105 PRO A CA 1
ATOM 835 C C . PRO A 1 105 ? -8.621 -6.149 4.756 1.00 89.25 105 PRO A C 1
ATOM 837 O O . PRO A 1 105 ? -8.130 -5.061 4.447 1.00 89.25 105 PRO A O 1
ATOM 840 N N . PRO A 1 106 ? -9.004 -7.041 3.823 1.00 86.19 106 PRO A N 1
ATOM 841 C CA . PRO A 1 106 ? -9.089 -6.718 2.401 1.00 86.19 106 PRO A CA 1
ATOM 842 C C . PRO A 1 106 ? -10.111 -5.608 2.142 1.00 86.19 106 PRO A C 1
ATOM 844 O O . PRO A 1 106 ? -11.073 -5.438 2.896 1.00 86.19 106 PRO A O 1
ATOM 847 N N . LEU A 1 107 ? -9.930 -4.884 1.041 1.00 82.31 107 LEU A N 1
ATOM 848 C CA . LEU A 1 107 ? -10.757 -3.738 0.670 1.00 82.31 107 LEU A CA 1
ATOM 849 C C . LEU A 1 107 ? -11.436 -3.968 -0.680 1.00 82.31 107 LEU A C 1
ATOM 851 O O . LEU A 1 107 ? -10.988 -4.789 -1.472 1.00 82.31 107 LEU A O 1
ATOM 855 N N . ASN A 1 108 ? -12.483 -3.194 -0.968 1.00 84.88 108 ASN A N 1
ATOM 856 C CA . ASN A 1 108 ? -13.105 -3.106 -2.293 1.00 84.88 108 ASN A CA 1
ATOM 857 C C . ASN A 1 108 ? -13.474 -4.472 -2.903 1.00 84.88 108 ASN A C 1
ATOM 859 O O . ASN A 1 108 ? -13.208 -4.705 -4.080 1.00 84.88 108 ASN A O 1
ATOM 863 N N . LEU A 1 109 ? -14.041 -5.384 -2.107 1.00 94.00 109 LEU A N 1
ATOM 864 C CA . LEU A 1 109 ? -14.581 -6.633 -2.638 1.00 94.00 109 LEU A CA 1
ATOM 865 C C . LEU A 1 109 ? -15.722 -6.314 -3.604 1.00 94.00 109 LEU A C 1
ATOM 867 O O . LEU A 1 109 ? -16.693 -5.661 -3.214 1.00 94.00 109 LEU A O 1
ATOM 871 N N . ASP A 1 110 ? -15.604 -6.822 -4.821 1.00 91.50 110 ASP A N 1
ATOM 872 C CA . ASP A 1 110 ? -16.597 -6.726 -5.881 1.00 91.50 110 ASP A CA 1
ATOM 873 C C . ASP A 1 110 ? -16.615 -8.017 -6.716 1.00 91.50 110 ASP A C 1
ATOM 875 O O . ASP A 1 110 ? -15.854 -8.963 -6.467 1.00 91.50 110 ASP A O 1
ATOM 879 N N . PHE A 1 111 ? -17.508 -8.086 -7.698 1.00 90.62 111 PHE A N 1
ATOM 880 C CA . PHE A 1 111 ? -17.655 -9.250 -8.552 1.00 90.62 111 PHE A CA 1
ATOM 881 C C . PHE A 1 111 ? -18.004 -8.916 -10.001 1.00 90.62 111 PHE A C 1
ATOM 883 O O . PHE A 1 111 ? -18.790 -8.022 -10.296 1.00 90.62 111 PHE A O 1
ATOM 890 N N . ASP A 1 112 ? -17.505 -9.758 -10.902 1.00 85.44 112 ASP A N 1
ATOM 891 C CA . ASP A 1 112 ? -17.897 -9.796 -12.304 1.00 85.44 112 ASP A CA 1
ATOM 892 C C . ASP A 1 112 ? -18.609 -11.110 -12.632 1.00 85.44 112 ASP A C 1
ATOM 894 O O . ASP A 1 112 ? -18.149 -12.211 -12.308 1.00 85.44 112 ASP A O 1
ATOM 898 N N . VAL A 1 113 ? -19.734 -11.013 -13.338 1.00 81.06 113 VAL A N 1
ATOM 899 C CA . VAL A 1 113 ? -20.465 -12.182 -13.842 1.00 81.06 113 VAL A CA 1
ATOM 900 C C . VAL A 1 113 ? -19.841 -12.616 -15.171 1.00 81.06 113 VAL A C 1
ATOM 902 O O . VAL A 1 113 ? -20.039 -11.980 -16.203 1.00 81.06 113 VAL A O 1
ATOM 905 N N . THR A 1 114 ? -19.089 -13.718 -15.161 1.00 72.75 114 THR A N 1
ATOM 906 C CA . THR A 1 114 ? -18.280 -14.196 -16.307 1.00 72.75 114 THR A CA 1
ATOM 907 C C . THR A 1 114 ? -18.927 -15.360 -17.072 1.00 72.75 114 THR A C 1
ATOM 909 O O . THR A 1 114 ? -18.276 -16.128 -17.779 1.00 72.75 114 THR A O 1
ATOM 912 N N . GLY A 1 115 ? -20.248 -15.487 -16.965 1.00 67.88 115 GLY A N 1
ATOM 913 C CA . GLY A 1 115 ? -21.061 -16.524 -17.594 1.00 67.88 115 GLY A CA 1
ATOM 914 C C . GLY A 1 115 ? -22.448 -16.576 -16.955 1.00 67.88 115 GLY A C 1
ATOM 915 O O . GLY A 1 115 ? -22.779 -15.749 -16.118 1.00 67.88 115 GLY A O 1
ATOM 916 N N . TRP A 1 116 ? -23.274 -17.563 -17.306 1.00 65.94 116 TRP A N 1
ATOM 917 C CA . TRP A 1 116 ? -24.629 -17.674 -16.738 1.00 65.94 116 TRP A CA 1
ATOM 918 C C . TRP A 1 116 ? -24.641 -18.014 -15.237 1.00 65.94 116 TRP A C 1
ATOM 920 O O . TRP A 1 116 ? -25.646 -17.787 -14.573 1.00 65.94 116 TRP A O 1
ATOM 930 N N . ASN A 1 117 ? -23.557 -18.591 -14.707 1.00 69.56 117 ASN A N 1
ATOM 931 C CA . ASN A 1 117 ? -23.464 -19.062 -13.322 1.00 69.56 117 ASN A CA 1
ATOM 932 C C . ASN A 1 117 ? -22.031 -19.096 -12.764 1.00 69.56 117 ASN A C 1
ATOM 934 O O . ASN A 1 117 ? -21.719 -19.926 -11.902 1.00 69.56 117 ASN A O 1
ATOM 938 N N . TRP A 1 118 ? -21.163 -18.239 -13.303 1.00 82.44 118 TRP A N 1
ATOM 939 C CA . TRP A 1 118 ? -19.758 -18.110 -12.921 1.00 82.44 118 TRP A CA 1
ATOM 940 C C . TRP A 1 118 ? -19.510 -16.693 -12.427 1.00 82.44 118 TRP A C 1
ATOM 942 O O . TRP A 1 118 ? -19.789 -15.728 -13.144 1.00 82.44 118 TRP A O 1
ATOM 952 N N . LEU A 1 119 ? -19.010 -16.586 -11.200 1.00 89.12 119 LEU A N 1
ATOM 953 C CA . LEU A 1 119 ? -18.686 -15.323 -10.562 1.00 89.12 119 LEU A CA 1
ATOM 954 C C . LEU A 1 119 ? -17.171 -15.225 -10.408 1.00 89.12 119 LEU A C 1
ATOM 956 O O . LEU A 1 119 ? -16.538 -16.140 -9.879 1.00 89.12 119 LEU A O 1
ATOM 960 N N . LEU A 1 120 ? -16.594 -14.125 -10.877 1.00 89.94 120 LEU A N 1
ATOM 961 C CA . LEU A 1 120 ? -15.217 -13.762 -10.584 1.00 89.94 120 LEU A CA 1
ATOM 962 C C . LEU A 1 120 ? -15.242 -12.684 -9.505 1.00 89.94 120 LEU A C 1
ATOM 964 O O . LEU A 1 120 ? -15.561 -11.534 -9.786 1.00 89.94 120 LEU A O 1
ATOM 968 N N . LEU A 1 121 ? -14.936 -13.069 -8.271 1.00 91.00 121 LEU A N 1
ATOM 969 C CA . LEU A 1 121 ? -14.710 -12.131 -7.179 1.00 91.00 121 LEU A CA 1
ATOM 970 C C . LEU A 1 121 ? -13.364 -11.438 -7.395 1.00 91.00 121 LEU A C 1
ATOM 972 O O . LEU A 1 121 ? -12.389 -12.103 -7.757 1.00 91.00 121 LEU A O 1
ATOM 976 N N . SER A 1 122 ? -13.299 -10.139 -7.123 1.00 80.69 122 SER A N 1
ATOM 977 C CA . SER A 1 122 ? -12.056 -9.371 -7.077 1.00 80.69 122 SER A CA 1
ATOM 978 C C . SER A 1 122 ? -12.040 -8.457 -5.855 1.00 80.69 122 SER A C 1
ATOM 980 O O . SER A 1 122 ? -13.083 -8.010 -5.388 1.00 80.69 122 SER A O 1
ATOM 982 N N . TRP A 1 123 ? -10.863 -8.220 -5.287 1.00 87.69 123 TRP A N 1
ATOM 983 C CA . TRP A 1 123 ? -10.693 -7.307 -4.159 1.00 87.69 123 TRP A CA 1
ATOM 984 C C . TRP A 1 123 ? -9.347 -6.592 -4.235 1.00 87.69 123 TRP A C 1
ATOM 986 O O . TRP A 1 123 ? -8.449 -6.962 -4.987 1.00 87.69 123 TRP A O 1
ATOM 996 N N . SER A 1 124 ? -9.203 -5.542 -3.438 1.00 78.56 124 SER A N 1
ATOM 997 C CA . SER A 1 124 ? -7.922 -4.899 -3.159 1.00 78.56 124 SER A CA 1
ATOM 998 C C . SER A 1 124 ? -7.295 -5.516 -1.901 1.00 78.56 124 SER A C 1
ATOM 1000 O O . SER A 1 124 ? -8.015 -5.866 -0.957 1.00 78.56 124 SER A O 1
ATOM 1002 N N . PRO A 1 125 ? -5.961 -5.663 -1.845 1.00 68.69 125 PRO A N 1
ATOM 1003 C CA . PRO A 1 125 ? -5.289 -6.074 -0.618 1.00 68.69 125 PRO A CA 1
ATOM 1004 C C . PRO A 1 125 ? -5.518 -5.063 0.519 1.00 68.69 125 PRO A C 1
ATOM 1006 O O . PRO A 1 125 ? -5.919 -3.927 0.256 1.00 68.69 125 PRO A O 1
ATOM 1009 N N . PRO A 1 126 ? -5.261 -5.452 1.781 1.00 75.38 126 PRO A N 1
ATOM 1010 C CA . PRO A 1 126 ? -5.282 -4.510 2.889 1.00 75.38 126 PRO A CA 1
ATOM 1011 C C . PRO A 1 126 ? -4.321 -3.341 2.651 1.00 75.38 126 PRO A C 1
ATOM 1013 O O . PRO A 1 126 ? -3.169 -3.544 2.267 1.00 75.38 126 PRO A O 1
ATOM 1016 N N . GLU A 1 127 ? -4.776 -2.119 2.927 1.00 67.25 127 GLU A N 1
ATOM 1017 C CA . GLU A 1 127 ? -3.904 -0.943 2.953 1.00 67.25 127 GLU A CA 1
ATOM 1018 C C . GLU A 1 127 ? -3.036 -0.989 4.216 1.00 67.25 127 GLU A C 1
ATOM 1020 O O . GLU A 1 127 ? -3.420 -0.543 5.301 1.00 67.25 127 GLU A O 1
ATOM 1025 N N . CYS A 1 128 ? -1.855 -1.586 4.086 1.00 59.69 128 CYS A N 1
ATOM 1026 C CA . CYS A 1 128 ? -0.886 -1.654 5.165 1.00 59.69 128 CYS A CA 1
ATOM 1027 C C . CYS A 1 128 ? -0.141 -0.316 5.273 1.00 59.69 128 CYS A C 1
ATOM 1029 O O . CYS A 1 128 ? 0.489 0.143 4.326 1.00 59.69 128 CYS A O 1
ATOM 1031 N N . ILE A 1 129 ? -0.153 0.301 6.457 1.00 46.28 129 ILE A N 1
ATOM 1032 C CA . ILE A 1 129 ? 0.632 1.524 6.723 1.00 46.28 129 ILE A CA 1
ATOM 1033 C C . ILE A 1 129 ? 2.148 1.199 6.810 1.00 46.28 129 ILE A C 1
ATOM 1035 O O . ILE A 1 129 ? 2.994 2.092 6.791 1.00 46.28 129 ILE A O 1
ATOM 1039 N N . THR A 1 130 ? 2.504 -0.092 6.842 1.00 42.47 130 THR A N 1
ATOM 1040 C CA . THR A 1 130 ? 3.866 -0.639 6.775 1.00 42.47 130 THR A CA 1
ATOM 1041 C C . THR A 1 130 ? 3.847 -1.906 5.900 1.00 42.47 130 THR A C 1
ATOM 1043 O O . THR A 1 130 ? 3.051 -2.801 6.166 1.00 42.47 130 THR A O 1
ATOM 1046 N N . GLY A 1 131 ? 4.647 -1.951 4.828 1.00 43.09 131 GLY A N 1
ATOM 1047 C CA . GLY A 1 131 ? 4.485 -2.869 3.681 1.00 43.09 131 GLY A CA 1
ATOM 1048 C C . GLY A 1 131 ? 4.598 -4.398 3.919 1.00 43.09 131 GLY A C 1
ATOM 1049 O O . GLY A 1 131 ? 4.795 -4.830 5.054 1.00 43.09 131 GLY A O 1
ATOM 1050 N N . PRO A 1 132 ? 4.467 -5.233 2.859 1.00 45.94 132 PRO A N 1
ATOM 1051 C CA . PRO A 1 132 ? 4.100 -6.666 2.898 1.00 45.94 132 PRO A CA 1
ATOM 1052 C C . PRO A 1 132 ? 5.191 -7.652 3.378 1.00 45.94 132 PRO A C 1
ATOM 1054 O O . PRO A 1 132 ? 6.328 -7.253 3.627 1.00 45.94 132 PRO A O 1
ATOM 1057 N N . SER A 1 133 ? 4.827 -8.950 3.492 1.00 50.56 133 SER A N 1
ATOM 1058 C CA . SER A 1 133 ? 5.681 -10.115 3.853 1.00 50.56 133 SER A CA 1
ATOM 1059 C C . SER A 1 133 ? 6.574 -10.572 2.681 1.00 50.56 133 SER A C 1
ATOM 1061 O O . SER A 1 133 ? 6.125 -10.603 1.539 1.00 50.56 133 SER A O 1
ATOM 1063 N N . GLY A 1 134 ? 7.829 -10.939 2.973 1.00 61.03 134 GLY A N 1
ATOM 1064 C CA . GLY A 1 134 ? 8.912 -11.319 2.057 1.00 61.03 134 GLY A CA 1
ATOM 1065 C C . GLY A 1 134 ? 10.210 -10.538 2.332 1.00 61.03 134 GLY A C 1
ATOM 1066 O O . GLY A 1 134 ? 10.177 -9.359 2.648 1.00 61.03 134 GLY A O 1
ATOM 1067 N N . VAL A 1 135 ? 11.399 -11.122 2.181 1.00 71.38 135 VAL A N 1
ATOM 1068 C CA . VAL A 1 135 ? 12.638 -10.350 2.402 1.00 71.38 135 VAL A CA 1
ATOM 1069 C C . VAL A 1 135 ? 12.698 -9.184 1.414 1.00 71.38 135 VAL A C 1
ATOM 1071 O O . VAL A 1 135 ? 12.522 -9.363 0.207 1.00 71.38 135 VAL A O 1
ATOM 1074 N N . LEU A 1 136 ? 12.958 -7.982 1.929 1.00 80.62 136 LEU A N 1
ATOM 1075 C CA . LEU A 1 136 ? 13.145 -6.811 1.089 1.00 80.62 136 LEU A CA 1
ATOM 1076 C C . LEU A 1 136 ? 14.454 -6.965 0.296 1.00 80.62 136 LEU A C 1
ATOM 1078 O O . LEU A 1 136 ? 15.539 -7.099 0.869 1.00 80.62 136 LEU A O 1
ATOM 1082 N N . LYS A 1 137 ? 14.359 -6.936 -1.032 1.00 86.31 137 LYS A N 1
ATOM 1083 C CA . LYS A 1 137 ? 15.475 -7.113 -1.966 1.00 86.31 137 LYS A CA 1
ATOM 1084 C C . LYS A 1 137 ? 15.569 -5.921 -2.901 1.00 86.31 137 LYS A C 1
ATOM 1086 O O . LYS A 1 137 ? 14.576 -5.506 -3.489 1.00 86.31 137 LYS A O 1
ATOM 1091 N N . MET A 1 138 ? 16.773 -5.391 -3.068 1.00 89.88 138 MET A N 1
ATOM 1092 C CA . MET A 1 138 ? 17.072 -4.367 -4.061 1.00 89.88 138 MET A CA 1
ATOM 1093 C C . MET A 1 138 ? 17.504 -5.025 -5.369 1.00 89.88 138 MET A C 1
ATOM 1095 O O . MET A 1 138 ? 18.420 -5.849 -5.393 1.00 89.88 138 MET A O 1
ATOM 1099 N N . LEU A 1 139 ? 16.883 -4.606 -6.462 1.00 92.31 139 LEU A N 1
ATOM 1100 C CA . LEU A 1 139 ? 17.272 -4.901 -7.829 1.00 92.31 139 LEU A CA 1
ATOM 1101 C C . LEU A 1 139 ? 17.894 -3.647 -8.439 1.00 92.31 139 LEU A C 1
ATOM 1103 O O . LEU A 1 139 ? 17.280 -2.578 -8.459 1.00 92.31 139 LEU A O 1
ATOM 1107 N N . LYS A 1 140 ? 19.106 -3.780 -8.974 1.00 91.31 140 LYS A N 1
ATOM 1108 C CA . LYS A 1 140 ? 19.780 -2.702 -9.705 1.00 91.31 140 LYS A CA 1
ATOM 1109 C C . LYS A 1 140 ? 20.431 -3.205 -10.985 1.00 91.31 140 LYS A C 1
ATOM 1111 O O . LYS A 1 140 ? 20.840 -4.362 -11.032 1.00 91.31 140 LYS A O 1
ATOM 1116 N N . GLN A 1 141 ? 20.546 -2.343 -11.992 1.00 91.81 141 GLN A N 1
ATOM 1117 C CA . GLN A 1 141 ? 21.202 -2.672 -13.270 1.00 91.81 141 GLN A CA 1
ATOM 1118 C C . GLN A 1 141 ? 22.436 -1.814 -13.561 1.00 91.81 141 GLN A C 1
ATOM 1120 O O . GLN A 1 141 ? 23.361 -2.316 -14.185 1.00 91.81 141 GLN A O 1
ATOM 1125 N N . TRP A 1 142 ? 22.485 -0.587 -13.037 1.00 89.75 142 TRP A N 1
ATOM 1126 C CA . TRP A 1 142 ? 23.639 0.303 -13.149 1.00 89.75 142 TRP A CA 1
ATOM 1127 C C . TRP A 1 142 ? 24.908 -0.293 -12.521 1.00 89.75 142 TRP A C 1
ATOM 1129 O O . TRP A 1 142 ? 24.866 -0.988 -11.484 1.00 89.75 142 TRP A O 1
ATOM 1139 N N . ASP A 1 143 ? 26.050 0.011 -13.130 1.00 84.81 143 ASP A N 1
ATOM 1140 C CA . ASP A 1 143 ? 27.361 -0.485 -12.721 1.00 84.81 143 ASP A CA 1
ATOM 1141 C C . ASP A 1 143 ? 28.422 0.608 -12.522 1.00 84.81 143 ASP A C 1
ATOM 1143 O O . ASP A 1 143 ? 29.439 0.315 -11.883 1.00 84.81 143 ASP A O 1
ATOM 1147 N N . GLY A 1 144 ? 28.144 1.853 -12.921 1.00 81.88 144 GLY A N 1
ATOM 1148 C CA . GLY A 1 144 ? 28.988 3.006 -12.615 1.00 81.88 144 GLY A CA 1
ATOM 1149 C C . GLY A 1 144 ? 28.857 3.580 -11.197 1.00 81.88 144 GLY A C 1
ATOM 1150 O O . GLY A 1 144 ? 27.969 3.227 -10.413 1.00 81.88 144 GLY A O 1
ATOM 1151 N N . ASP A 1 145 ? 29.787 4.474 -10.850 1.00 78.69 145 ASP A N 1
ATOM 1152 C CA . ASP A 1 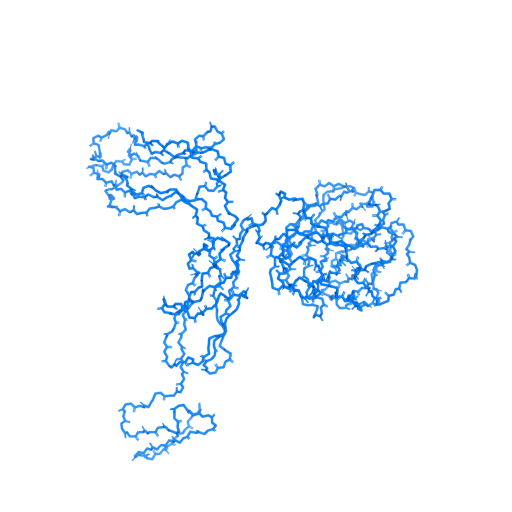145 ? 29.798 5.220 -9.587 1.00 78.69 145 ASP A CA 1
ATOM 1153 C C . ASP A 1 145 ? 29.062 6.568 -9.731 1.00 78.69 145 ASP A C 1
ATOM 1155 O O . ASP A 1 145 ? 29.568 7.474 -10.402 1.00 78.69 145 ASP A O 1
ATOM 1159 N N . PRO A 1 146 ? 27.923 6.771 -9.041 1.00 75.25 146 PRO A N 1
ATOM 1160 C CA . PRO A 1 146 ? 27.106 7.979 -9.167 1.00 75.25 146 PRO A CA 1
ATOM 1161 C C . PRO A 1 146 ? 27.778 9.255 -8.659 1.00 75.25 146 PRO A C 1
ATOM 1163 O O . PRO A 1 146 ? 27.261 10.346 -8.885 1.00 75.25 146 PRO A O 1
ATOM 1166 N N . THR A 1 147 ? 28.921 9.155 -7.980 1.00 74.38 147 THR A N 1
ATOM 1167 C CA . THR A 1 147 ? 29.665 10.327 -7.502 1.00 74.38 147 THR A CA 1
ATOM 1168 C C . THR A 1 147 ? 30.719 10.819 -8.490 1.00 74.38 147 THR A C 1
ATOM 1170 O O . THR A 1 147 ? 31.136 11.976 -8.418 1.00 74.38 147 THR A O 1
ATOM 1173 N N . SER A 1 148 ? 31.145 9.967 -9.426 1.00 77.69 148 SER A N 1
ATOM 1174 C CA . SER A 1 148 ? 32.236 10.258 -10.362 1.00 77.69 148 SER A CA 1
ATOM 1175 C C . SER A 1 148 ? 31.849 10.087 -11.835 1.00 77.69 148 SER A C 1
ATOM 1177 O O . SER A 1 148 ? 32.469 10.704 -12.702 1.00 77.69 148 SER A O 1
ATOM 1179 N N . GLN A 1 149 ? 30.790 9.332 -12.125 1.00 79.31 149 GLN A N 1
ATOM 1180 C CA . GLN A 1 149 ? 30.250 9.086 -13.458 1.00 79.31 149 GLN A CA 1
ATOM 1181 C C . GLN A 1 149 ? 28.800 9.566 -13.508 1.00 79.31 149 GLN A C 1
ATOM 1183 O O . GLN A 1 149 ? 27.900 8.911 -12.991 1.00 79.31 149 GLN A O 1
ATOM 1188 N N . VAL A 1 150 ? 28.578 10.751 -14.081 1.00 83.94 150 VAL A N 1
ATOM 1189 C CA . VAL A 1 150 ? 27.283 11.442 -14.010 1.00 83.94 150 VAL A CA 1
ATOM 1190 C C . VAL A 1 150 ? 26.931 12.029 -15.378 1.00 83.94 150 VAL A C 1
ATOM 1192 O O . VAL A 1 150 ? 27.510 13.028 -15.808 1.00 83.94 150 VAL A O 1
ATOM 1195 N N . ASN A 1 151 ? 25.944 11.447 -16.047 1.00 86.56 151 ASN A N 1
ATOM 1196 C CA . ASN A 1 151 ? 25.321 11.954 -17.268 1.00 86.56 151 ASN A CA 1
ATOM 1197 C C . ASN A 1 151 ? 23.793 12.008 -17.095 1.00 86.56 151 ASN A C 1
ATOM 1199 O O . ASN A 1 151 ? 23.263 11.625 -16.058 1.00 86.56 151 ASN A O 1
ATOM 1203 N N . GLY A 1 152 ? 23.084 12.535 -18.082 1.00 86.12 152 GLY A N 1
ATOM 1204 C CA . GLY A 1 152 ? 21.636 12.672 -18.071 1.00 86.12 152 GLY A CA 1
ATOM 1205 C C . GLY A 1 152 ? 21.155 13.310 -19.365 1.00 86.12 152 GLY A C 1
ATOM 1206 O O . GLY A 1 152 ? 21.931 13.947 -20.087 1.00 86.12 152 GLY A O 1
ATOM 1207 N N . TYR A 1 153 ? 19.877 13.115 -19.663 1.00 86.88 153 TYR A N 1
ATOM 1208 C CA . TYR A 1 153 ? 19.204 13.793 -20.762 1.00 86.88 153 TYR A CA 1
ATOM 1209 C C . TYR A 1 153 ? 18.705 15.160 -20.339 1.00 86.88 153 TYR A C 1
ATOM 1211 O O . TYR A 1 153 ? 18.304 15.348 -19.197 1.00 86.88 153 TYR A O 1
ATOM 1219 N N . TYR A 1 154 ? 18.642 16.062 -21.307 1.00 86.56 154 TYR A N 1
ATOM 1220 C CA . TYR A 1 154 ? 17.754 17.206 -21.252 1.00 86.56 154 TYR A CA 1
ATOM 1221 C C . TYR A 1 154 ? 16.302 16.723 -21.294 1.00 86.56 154 TYR A C 1
ATOM 1223 O O . TYR A 1 154 ? 15.928 15.982 -22.213 1.00 86.56 154 TYR A O 1
ATOM 1231 N N . GLN A 1 155 ? 15.501 17.103 -20.300 1.00 89.75 155 GLN A N 1
ATOM 1232 C CA . GLN A 1 155 ? 14.173 16.522 -20.123 1.00 89.75 155 GLN A CA 1
ATOM 1233 C C . GLN A 1 155 ? 13.038 17.477 -20.468 1.00 89.75 155 GLN A C 1
ATOM 1235 O O . GLN A 1 155 ? 13.207 18.691 -20.521 1.00 89.75 155 GLN A O 1
ATOM 1240 N N . ALA A 1 156 ? 11.860 16.915 -20.722 1.00 90.00 156 ALA A N 1
ATOM 1241 C CA . ALA A 1 156 ? 10.661 17.661 -21.077 1.00 90.00 156 ALA A CA 1
ATOM 1242 C C . ALA A 1 156 ? 9.425 17.046 -20.411 1.00 90.00 156 ALA A C 1
ATOM 1244 O O . ALA A 1 156 ? 9.404 15.856 -20.090 1.00 90.00 156 ALA A O 1
ATOM 1245 N N . TYR A 1 157 ? 8.375 17.850 -20.239 1.00 91.94 157 TYR A N 1
ATOM 1246 C CA . TYR A 1 157 ? 7.084 17.349 -19.761 1.00 91.94 157 TYR A CA 1
ATOM 1247 C C . TYR A 1 157 ? 6.502 16.348 -20.762 1.00 91.94 157 TYR A C 1
ATOM 1249 O O . TYR A 1 157 ? 6.756 16.434 -21.967 1.00 91.94 157 TYR A O 1
ATOM 1257 N N . GLY A 1 158 ? 5.695 15.404 -20.272 1.00 92.38 158 GLY A N 1
ATOM 1258 C CA . GLY A 1 158 ? 5.110 14.367 -21.120 1.00 92.38 158 GLY A CA 1
ATOM 1259 C C . GLY A 1 158 ? 6.148 13.397 -21.689 1.00 92.38 158 GLY A C 1
ATOM 1260 O O . GLY A 1 158 ? 5.884 12.750 -22.696 1.00 92.38 158 GLY A O 1
ATOM 1261 N N . SER A 1 159 ? 7.324 13.298 -21.071 1.00 93.25 159 SER A N 1
ATOM 1262 C CA . SER A 1 159 ? 8.345 12.291 -21.368 1.00 93.25 159 SER A CA 1
ATOM 1263 C C . SER A 1 159 ? 8.707 11.557 -20.086 1.00 93.25 159 SER A C 1
ATOM 1265 O O . SER A 1 159 ? 8.604 12.128 -19.000 1.00 93.25 159 SER A O 1
ATOM 1267 N N . ALA A 1 160 ? 9.123 10.298 -20.198 1.00 95.38 160 ALA A N 1
ATOM 1268 C CA . ALA A 1 160 ? 9.556 9.530 -19.041 1.00 95.38 160 ALA A CA 1
ATOM 1269 C C . ALA A 1 160 ? 10.857 8.771 -19.296 1.00 95.38 160 ALA A C 1
ATOM 1271 O O . ALA A 1 160 ? 11.190 8.418 -20.430 1.00 95.38 160 ALA A O 1
ATOM 1272 N N . TYR A 1 161 ? 11.579 8.532 -18.205 1.00 94.94 161 TYR A N 1
ATOM 1273 C CA . TYR A 1 161 ? 12.929 7.980 -18.184 1.00 94.94 161 TYR A CA 1
ATOM 1274 C C . TYR A 1 161 ? 13.019 6.956 -17.059 1.00 94.94 161 TYR A C 1
ATOM 1276 O O . TYR A 1 161 ? 12.586 7.234 -15.940 1.00 94.94 161 TYR A O 1
ATOM 1284 N N . GLY A 1 162 ? 13.569 5.775 -17.311 1.00 95.88 162 GLY A N 1
ATOM 1285 C CA . GLY A 1 162 ? 13.619 4.766 -16.261 1.00 95.88 162 GLY A CA 1
ATOM 1286 C C . GLY A 1 162 ? 14.156 3.419 -16.695 1.00 95.88 162 GLY A C 1
ATOM 1287 O O . GLY A 1 162 ? 14.792 3.288 -17.742 1.00 95.88 162 GLY A O 1
ATOM 1288 N N . VAL A 1 163 ? 13.921 2.418 -15.852 1.00 96.75 163 VAL A N 1
ATOM 1289 C CA . VAL A 1 163 ? 14.501 1.083 -15.997 1.00 96.75 163 VAL A CA 1
ATOM 1290 C C . VAL A 1 163 ? 13.401 0.028 -16.051 1.00 96.75 163 VAL A C 1
ATOM 1292 O O . VAL A 1 163 ? 12.380 0.120 -15.367 1.00 96.75 163 VAL A O 1
ATOM 1295 N N . VAL A 1 164 ? 13.615 -0.994 -16.879 1.00 96.81 164 VAL A N 1
ATOM 1296 C CA . VAL A 1 164 ? 12.762 -2.186 -16.944 1.00 96.81 164 VAL A CA 1
ATOM 1297 C C . VAL A 1 164 ? 13.419 -3.325 -16.175 1.00 96.81 164 VAL A C 1
ATOM 1299 O O . VAL A 1 164 ? 14.516 -3.764 -16.521 1.00 96.81 164 VAL A O 1
ATOM 1302 N N . TYR A 1 165 ? 12.746 -3.831 -15.148 1.00 95.12 165 TYR A N 1
ATOM 1303 C CA . TYR A 1 165 ? 13.210 -4.920 -14.290 1.00 95.12 165 TYR A CA 1
ATOM 1304 C C . TYR A 1 165 ? 12.596 -6.258 -14.705 1.00 95.12 165 TYR A C 1
ATOM 1306 O O . TYR A 1 165 ? 11.450 -6.320 -15.149 1.00 95.12 165 TYR A O 1
ATOM 1314 N N . ASN A 1 166 ? 13.355 -7.343 -14.537 1.00 92.38 166 ASN A N 1
ATOM 1315 C CA . ASN A 1 166 ? 12.901 -8.698 -14.826 1.00 92.38 166 ASN A CA 1
ATOM 1316 C C . ASN A 1 166 ? 12.527 -9.436 -13.538 1.00 92.38 166 ASN A C 1
ATOM 1318 O O . ASN A 1 166 ? 13.387 -9.915 -12.799 1.00 92.38 166 ASN A O 1
ATOM 1322 N N . LEU A 1 167 ? 11.230 -9.584 -13.295 1.00 90.88 167 LEU A N 1
ATOM 1323 C CA . LEU A 1 167 ? 10.687 -10.251 -12.118 1.00 90.88 167 LEU A CA 1
ATOM 1324 C C . LEU A 1 167 ? 10.334 -11.719 -12.366 1.00 90.88 167 LEU A C 1
ATOM 1326 O O . LEU A 1 167 ? 9.747 -12.341 -11.491 1.00 90.88 167 LEU A O 1
ATOM 1330 N N . ALA A 1 168 ? 10.741 -12.321 -13.491 1.00 87.69 168 ALA A N 1
ATOM 1331 C CA . ALA A 1 168 ? 10.470 -13.732 -13.805 1.00 87.69 168 ALA A CA 1
ATOM 1332 C C . ALA A 1 168 ? 10.884 -14.719 -12.697 1.00 87.69 168 ALA A C 1
ATOM 1334 O O . ALA A 1 168 ? 10.297 -15.792 -12.560 1.00 87.69 168 ALA A O 1
ATOM 1335 N N . ALA A 1 169 ? 11.900 -14.367 -11.905 1.00 83.69 169 ALA A N 1
ATOM 1336 C CA . ALA A 1 169 ? 12.363 -15.182 -10.788 1.00 83.69 169 ALA A CA 1
ATOM 1337 C C . ALA A 1 169 ? 11.597 -14.950 -9.471 1.00 83.69 169 ALA A C 1
ATOM 1339 O O . ALA A 1 169 ? 11.745 -15.752 -8.552 1.00 83.69 169 ALA A O 1
ATOM 1340 N N . TYR A 1 170 ? 10.795 -13.888 -9.395 1.00 84.31 170 TYR A N 1
ATOM 1341 C CA . TYR A 1 170 ? 10.071 -13.428 -8.214 1.00 84.31 170 TYR A CA 1
ATOM 1342 C C . TYR A 1 170 ? 8.577 -13.321 -8.553 1.00 84.31 170 TYR A C 1
ATOM 1344 O O . TYR A 1 170 ? 8.033 -12.232 -8.719 1.00 84.31 170 TYR A O 1
ATOM 1352 N N . SER A 1 171 ? 7.913 -14.462 -8.756 1.00 81.06 171 SER A N 1
ATOM 1353 C CA . SER A 1 171 ? 6.487 -14.504 -9.126 1.00 81.06 171 SER A CA 1
ATOM 1354 C C . SER A 1 171 ? 5.560 -13.926 -8.056 1.00 81.06 171 SER A C 1
ATOM 1356 O O . SER A 1 171 ? 4.461 -13.496 -8.372 1.00 81.06 171 SER A O 1
ATOM 1358 N N . ASP A 1 172 ? 6.013 -13.913 -6.806 1.00 70.38 172 ASP A N 1
ATOM 1359 C CA . ASP A 1 172 ? 5.342 -13.342 -5.638 1.00 70.38 172 ASP A CA 1
ATOM 1360 C C . ASP A 1 172 ? 5.791 -11.900 -5.337 1.00 70.38 172 ASP A C 1
ATOM 1362 O O . ASP A 1 172 ? 5.421 -11.351 -4.301 1.00 70.38 172 ASP A O 1
ATOM 1366 N N . ALA A 1 173 ? 6.625 -11.295 -6.196 1.00 80.81 173 ALA A N 1
ATOM 1367 C CA . ALA A 1 173 ? 7.183 -9.981 -5.919 1.00 80.81 173 ALA A CA 1
ATOM 1368 C C . ALA A 1 173 ? 6.085 -8.937 -5.740 1.00 80.81 173 ALA A C 1
ATOM 1370 O O . ALA A 1 173 ? 5.231 -8.737 -6.607 1.00 80.81 173 ALA A O 1
ATOM 1371 N N . THR A 1 174 ? 6.204 -8.209 -4.640 1.00 78.88 174 THR A N 1
ATOM 1372 C CA . THR A 1 174 ? 5.513 -6.949 -4.425 1.00 78.88 174 THR A CA 1
ATOM 1373 C C . THR A 1 174 ? 6.476 -5.796 -4.676 1.00 78.88 174 THR A C 1
ATOM 1375 O O . THR A 1 174 ? 7.604 -5.816 -4.185 1.00 78.88 174 THR A O 1
ATOM 1378 N N . LEU A 1 175 ? 6.053 -4.796 -5.448 1.00 86.38 175 LEU A N 1
ATOM 1379 C CA . LEU A 1 175 ? 6.852 -3.609 -5.752 1.00 86.38 175 LEU A CA 1
ATOM 1380 C C . LEU A 1 175 ? 6.737 -2.609 -4.599 1.00 86.38 175 LEU A C 1
ATOM 1382 O O . LEU A 1 175 ? 5.717 -1.936 -4.473 1.00 86.38 175 LEU A O 1
ATOM 1386 N N . SER A 1 176 ? 7.773 -2.498 -3.770 1.00 82.81 176 SER A N 1
ATOM 1387 C CA . SER A 1 176 ? 7.672 -1.767 -2.503 1.00 82.81 176 SER A CA 1
ATOM 1388 C C . SER A 1 176 ? 8.077 -0.301 -2.636 1.00 82.81 176 SER A C 1
ATOM 1390 O O . SER A 1 176 ? 7.339 0.608 -2.264 1.00 82.81 176 SER A O 1
ATOM 1392 N N . LYS A 1 177 ? 9.273 -0.032 -3.167 1.00 85.50 177 LYS A N 1
ATOM 1393 C CA . LYS A 1 177 ? 9.832 1.329 -3.240 1.00 85.50 177 LYS A CA 1
ATOM 1394 C C . LYS A 1 177 ? 10.922 1.435 -4.299 1.00 85.50 177 LYS A C 1
ATOM 1396 O O . LYS A 1 177 ? 11.432 0.422 -4.772 1.00 85.50 177 LYS A O 1
ATOM 1401 N N . ILE A 1 178 ? 11.318 2.654 -4.637 1.00 95.00 178 ILE A N 1
ATOM 1402 C CA . ILE A 1 178 ? 12.439 2.920 -5.542 1.00 95.00 178 ILE A CA 1
ATOM 1403 C C . ILE A 1 178 ? 13.442 3.866 -4.899 1.00 95.00 178 ILE A C 1
ATOM 1405 O O . ILE A 1 178 ? 13.081 4.718 -4.083 1.00 95.00 178 ILE A O 1
ATOM 1409 N N . ASP A 1 179 ? 14.687 3.734 -5.337 1.00 94.06 179 ASP A N 1
ATOM 1410 C CA . ASP A 1 179 ? 15.716 4.746 -5.147 1.00 94.06 179 ASP A CA 1
ATOM 1411 C C . ASP A 1 179 ? 16.153 5.237 -6.524 1.00 94.06 179 ASP A C 1
ATOM 1413 O O . ASP A 1 179 ? 16.299 4.435 -7.451 1.00 94.06 179 ASP A O 1
ATOM 1417 N N . PHE A 1 180 ? 16.403 6.532 -6.672 1.00 96.19 180 PHE A N 1
ATOM 1418 C CA . PHE A 1 180 ? 17.007 7.059 -7.892 1.00 96.19 180 PHE A CA 1
ATOM 1419 C C . PHE A 1 180 ? 17.928 8.235 -7.601 1.00 96.19 180 PHE A C 1
ATOM 1421 O O . PHE A 1 180 ? 17.766 8.936 -6.604 1.00 96.19 180 PHE A O 1
ATOM 1428 N N . HIS A 1 181 ? 18.886 8.465 -8.489 1.00 94.31 181 HIS A N 1
ATOM 1429 C CA . HIS A 1 181 ? 19.746 9.637 -8.446 1.00 94.31 181 HIS A CA 1
ATOM 1430 C C . HIS A 1 181 ? 19.301 10.667 -9.484 1.00 94.31 181 HIS A C 1
ATOM 1432 O O . HIS A 1 181 ? 18.965 10.326 -10.623 1.00 94.31 181 HIS A O 1
ATOM 1438 N N . HIS A 1 182 ? 19.334 11.939 -9.104 1.00 91.75 182 HIS A N 1
ATOM 1439 C CA . HIS A 1 182 ? 19.206 13.058 -10.035 1.00 91.75 182 HIS A CA 1
ATOM 1440 C C . HIS A 1 182 ? 20.437 13.955 -9.953 1.00 91.75 182 HIS A C 1
ATOM 1442 O O . HIS A 1 182 ? 21.108 13.998 -8.926 1.00 91.75 182 HIS A O 1
ATOM 1448 N N . ALA A 1 183 ? 20.760 14.619 -11.060 1.00 89.19 183 ALA A N 1
ATOM 1449 C CA . ALA A 1 183 ? 21.923 15.479 -11.213 1.00 89.19 183 ALA A CA 1
ATOM 1450 C C . ALA A 1 183 ? 21.547 16.660 -12.101 1.00 89.19 183 ALA A C 1
ATOM 1452 O O . ALA A 1 183 ? 21.567 16.575 -13.328 1.00 89.19 183 ALA A O 1
ATOM 1453 N N . SER A 1 184 ? 21.216 17.757 -11.443 1.00 83.00 184 SER A N 1
ATOM 1454 C CA . SER A 1 184 ? 20.697 18.983 -12.022 1.00 83.00 184 SER A CA 1
ATOM 1455 C C . SER A 1 184 ? 21.678 19.588 -13.026 1.00 83.00 184 SER A C 1
ATOM 1457 O O . SER A 1 184 ? 22.899 19.611 -12.820 1.00 83.00 184 SER A O 1
ATOM 1459 N N . TRP A 1 185 ? 21.148 20.175 -14.098 1.00 81.50 185 TRP A N 1
ATOM 1460 C CA . TRP A 1 185 ? 21.925 20.915 -15.096 1.00 81.50 185 TRP A CA 1
ATOM 1461 C C . TRP A 1 185 ? 22.393 22.309 -14.628 1.00 81.50 185 TRP A C 1
ATOM 1463 O O . TRP A 1 185 ? 22.243 23.314 -15.319 1.00 81.50 185 TRP A O 1
ATOM 1473 N N . GLY A 1 186 ? 22.938 22.403 -13.413 1.00 82.62 186 GLY A N 1
ATOM 1474 C CA . GLY A 1 186 ? 23.391 23.661 -12.807 1.00 82.62 186 GLY A CA 1
ATOM 1475 C C . GLY A 1 186 ? 22.272 24.560 -12.266 1.00 82.62 186 GLY A C 1
ATOM 1476 O O . GLY A 1 186 ? 22.570 25.588 -11.654 1.00 82.62 186 GLY A O 1
ATOM 1477 N N . LEU A 1 187 ? 21.005 24.175 -12.445 1.00 88.56 187 LEU A N 1
ATOM 1478 C CA . LEU A 1 187 ? 19.854 24.806 -11.808 1.00 88.56 187 LEU A CA 1
ATOM 1479 C C . LEU A 1 187 ? 19.446 24.011 -10.564 1.00 88.56 187 LEU A C 1
ATOM 1481 O O . LEU A 1 187 ? 18.949 22.894 -10.661 1.00 88.56 187 LEU A O 1
ATOM 1485 N N . ASN A 1 188 ? 19.637 24.608 -9.392 1.00 91.06 188 ASN A N 1
ATOM 1486 C CA . ASN A 1 188 ? 19.343 23.970 -8.111 1.00 91.06 188 ASN A CA 1
ATOM 1487 C C . ASN A 1 188 ? 17.915 24.289 -7.649 1.00 91.06 188 ASN A C 1
ATOM 1489 O O . ASN A 1 188 ? 17.466 25.432 -7.746 1.00 91.06 188 ASN A O 1
ATOM 1493 N N . GLY A 1 189 ? 17.229 23.304 -7.077 1.00 89.56 189 GLY A N 1
ATOM 1494 C CA . GLY A 1 189 ? 15.874 23.433 -6.563 1.00 89.56 189 GLY A CA 1
ATOM 1495 C C . GLY A 1 189 ? 15.287 22.106 -6.087 1.00 89.56 189 GLY A C 1
ATOM 1496 O O . GLY A 1 189 ? 15.898 21.047 -6.191 1.00 89.56 189 GLY A O 1
ATOM 1497 N N . SER A 1 190 ? 14.068 22.185 -5.560 1.00 90.56 190 SER A N 1
ATOM 1498 C CA . SER A 1 190 ? 13.217 21.015 -5.352 1.00 90.56 190 SER A CA 1
ATOM 1499 C C . SER A 1 190 ? 12.279 20.884 -6.541 1.00 90.56 190 SER A C 1
ATOM 1501 O O . SER A 1 190 ? 11.605 21.846 -6.911 1.00 90.56 190 SER A O 1
ATOM 1503 N N . TRP A 1 191 ? 12.226 19.693 -7.124 1.00 94.00 191 TRP A N 1
ATOM 1504 C CA . TRP A 1 191 ? 11.581 19.452 -8.406 1.00 94.00 191 TRP A CA 1
ATOM 1505 C C . TRP A 1 191 ? 10.521 18.369 -8.283 1.00 94.00 191 TRP A C 1
ATOM 1507 O O . TRP A 1 191 ? 10.737 17.357 -7.612 1.00 94.00 191 TRP A O 1
ATOM 1517 N N . GLN A 1 192 ? 9.369 18.590 -8.912 1.00 95.69 192 GLN A N 1
ATOM 1518 C CA . GLN A 1 192 ? 8.286 17.618 -8.909 1.00 95.69 192 GLN A CA 1
ATOM 1519 C C . GLN A 1 192 ? 8.478 16.555 -9.982 1.00 95.69 192 GLN A C 1
ATOM 1521 O O . GLN A 1 192 ? 8.935 16.852 -11.083 1.00 95.69 192 GLN A O 1
ATOM 1526 N N . TYR A 1 193 ? 8.067 15.329 -9.673 1.00 95.94 193 TYR A N 1
ATOM 1527 C CA . TYR A 1 193 ? 8.073 14.215 -10.616 1.00 95.94 193 TYR A CA 1
ATOM 1528 C C . TYR A 1 193 ? 6.950 13.219 -10.324 1.00 95.94 193 TYR A C 1
ATOM 1530 O O . TYR A 1 193 ? 6.424 13.166 -9.212 1.00 95.94 193 TYR A O 1
ATOM 1538 N N . LYS A 1 194 ? 6.585 12.410 -11.316 1.00 95.75 194 LYS A N 1
ATOM 1539 C CA . LYS A 1 194 ? 5.715 11.235 -11.154 1.00 95.75 194 LYS A CA 1
ATOM 1540 C C . LYS A 1 194 ? 6.490 9.951 -11.389 1.00 95.75 194 LYS A C 1
ATOM 1542 O O . LYS A 1 194 ? 7.505 9.954 -12.082 1.00 95.75 194 LYS A O 1
ATOM 1547 N N . VAL A 1 195 ? 5.968 8.857 -10.846 1.00 97.25 195 VAL A N 1
ATOM 1548 C CA . VAL A 1 195 ? 6.441 7.497 -11.122 1.00 97.25 195 VAL A CA 1
ATOM 1549 C C . VAL A 1 195 ? 5.335 6.743 -11.850 1.00 97.25 195 VAL A C 1
ATOM 1551 O O . VAL A 1 195 ? 4.238 6.592 -11.321 1.00 97.25 195 VAL A O 1
ATOM 1554 N N . HIS A 1 196 ? 5.618 6.267 -13.055 1.00 97.50 196 HIS A N 1
ATOM 1555 C CA . HIS A 1 196 ? 4.753 5.392 -13.840 1.00 97.50 196 HIS A CA 1
ATOM 1556 C C . HIS A 1 196 ? 5.253 3.956 -13.692 1.00 97.50 196 HIS A C 1
ATOM 1558 O O . HIS A 1 196 ? 6.415 3.667 -13.976 1.00 97.50 196 HIS A O 1
ATOM 1564 N N . VAL A 1 197 ? 4.373 3.062 -13.256 1.00 97.19 197 VAL A N 1
ATOM 1565 C CA . VAL A 1 197 ? 4.624 1.621 -13.147 1.00 97.19 197 VAL A CA 1
ATOM 1566 C C . VAL A 1 197 ? 3.889 0.941 -14.294 1.00 97.19 197 VAL A C 1
ATOM 1568 O O . VAL A 1 197 ? 2.697 1.185 -14.483 1.00 97.19 197 VAL A O 1
ATOM 1571 N N . VAL A 1 198 ? 4.586 0.127 -15.085 1.00 96.69 198 VAL A N 1
ATOM 1572 C CA . VAL A 1 198 ? 4.080 -0.382 -16.372 1.00 96.69 198 VAL A CA 1
ATOM 1573 C C . VAL A 1 198 ? 4.357 -1.876 -16.508 1.00 96.69 198 VAL A C 1
ATOM 1575 O O . VAL A 1 198 ? 5.496 -2.302 -16.325 1.00 96.69 198 VAL A O 1
ATOM 1578 N N . GLU A 1 199 ? 3.354 -2.666 -16.893 1.00 94.44 199 GLU A N 1
ATOM 1579 C CA . GLU A 1 199 ? 3.563 -4.053 -17.324 1.00 94.44 199 GLU A CA 1
ATOM 1580 C C . GLU A 1 199 ? 4.201 -4.034 -18.712 1.00 94.44 199 GLU A C 1
ATOM 1582 O O . GLU A 1 199 ? 3.553 -3.723 -19.714 1.00 94.44 199 GLU A O 1
ATOM 1587 N N . TRP A 1 200 ? 5.490 -4.346 -18.786 1.00 95.06 200 TRP A N 1
ATOM 1588 C CA . TRP A 1 200 ? 6.301 -4.026 -19.956 1.00 95.06 200 TRP A CA 1
ATOM 1589 C C . TRP A 1 200 ? 6.007 -4.914 -21.164 1.00 95.06 200 TRP A C 1
ATOM 1591 O O . TRP A 1 200 ? 6.240 -4.509 -22.298 1.00 95.06 200 TRP A O 1
ATOM 1601 N N . ASN A 1 201 ? 5.465 -6.117 -20.958 1.00 89.19 201 ASN A N 1
ATOM 1602 C CA . ASN A 1 201 ? 5.099 -6.982 -22.082 1.00 89.19 201 ASN A CA 1
ATOM 1603 C C . ASN A 1 201 ? 3.872 -6.466 -22.842 1.00 89.19 201 ASN A C 1
ATOM 1605 O O . ASN A 1 201 ? 3.738 -6.712 -24.039 1.00 89.19 201 ASN A O 1
ATOM 1609 N N . THR A 1 202 ? 2.966 -5.783 -22.141 1.00 92.31 202 THR A N 1
ATOM 1610 C CA . THR A 1 202 ? 1.703 -5.286 -22.709 1.00 92.31 202 THR A CA 1
ATOM 1611 C C . THR A 1 202 ? 1.669 -3.768 -22.845 1.00 92.31 202 THR A C 1
ATOM 1613 O O . THR A 1 202 ? 0.747 -3.244 -23.461 1.00 92.31 202 THR A O 1
ATOM 1616 N N . PHE A 1 203 ? 2.661 -3.073 -22.281 1.00 94.12 203 PHE A N 1
ATOM 1617 C CA . PHE A 1 203 ? 2.713 -1.617 -22.150 1.00 94.12 203 PHE A CA 1
ATOM 1618 C C . PHE A 1 203 ? 1.512 -1.021 -21.400 1.00 94.12 203 PHE A C 1
ATOM 1620 O O . PHE A 1 203 ? 1.180 0.151 -21.572 1.00 94.12 203 PHE A O 1
ATOM 1627 N N . THR A 1 204 ? 0.863 -1.820 -20.549 1.00 92.88 204 THR A N 1
ATOM 1628 C CA . THR A 1 204 ? -0.280 -1.375 -19.748 1.00 92.88 204 THR A CA 1
ATOM 1629 C C . THR A 1 204 ? 0.215 -0.653 -18.502 1.00 92.88 204 THR A C 1
ATOM 1631 O O . THR A 1 204 ? 1.037 -1.186 -17.755 1.00 92.88 204 THR A O 1
ATOM 1634 N N . THR A 1 205 ? -0.304 0.545 -18.243 1.00 94.19 205 THR A N 1
ATOM 1635 C CA . THR A 1 205 ? -0.035 1.268 -16.997 1.00 94.19 205 THR A CA 1
ATOM 1636 C C . THR A 1 205 ? -0.673 0.544 -15.815 1.00 94.19 205 THR A C 1
ATOM 1638 O O . THR A 1 205 ? -1.888 0.370 -15.777 1.00 94.19 205 THR A O 1
ATOM 1641 N N . ILE A 1 206 ? 0.150 0.171 -14.839 1.00 89.69 206 ILE A N 1
ATOM 1642 C CA . ILE A 1 206 ? -0.258 -0.432 -13.566 1.00 89.69 206 ILE A CA 1
ATOM 1643 C C . ILE A 1 206 ? -0.644 0.662 -12.569 1.00 89.69 206 ILE A C 1
ATOM 1645 O O . ILE A 1 206 ? -1.704 0.608 -11.953 1.00 89.69 206 ILE A O 1
ATOM 1649 N N . ALA A 1 207 ? 0.218 1.670 -12.418 1.00 86.06 207 ALA A N 1
ATOM 1650 C CA . ALA A 1 207 ? 0.008 2.780 -11.497 1.00 86.06 207 ALA A CA 1
ATOM 1651 C C . ALA A 1 207 ? 0.723 4.046 -11.983 1.00 86.06 207 ALA A C 1
ATOM 1653 O O . ALA A 1 207 ? 1.764 3.975 -12.637 1.00 86.06 207 ALA A O 1
ATOM 1654 N N . VAL A 1 208 ? 0.185 5.210 -11.614 1.00 90.19 208 VAL A N 1
ATOM 1655 C CA . VAL A 1 208 ? 0.865 6.506 -11.734 1.00 90.19 208 VAL A CA 1
ATOM 1656 C C . VAL A 1 208 ? 0.850 7.166 -10.363 1.00 90.19 208 VAL A C 1
ATOM 1658 O O . VAL A 1 208 ? -0.212 7.500 -9.844 1.00 90.19 208 VAL A O 1
ATOM 1661 N N . LEU A 1 209 ? 2.026 7.335 -9.774 1.00 84.25 209 LEU A N 1
ATOM 1662 C CA . LEU A 1 209 ? 2.215 7.806 -8.407 1.00 84.25 209 LEU A CA 1
ATOM 1663 C C . LEU A 1 209 ? 2.814 9.215 -8.391 1.00 84.25 209 LEU A C 1
ATOM 1665 O O . LEU A 1 209 ? 3.579 9.592 -9.284 1.00 84.25 209 LEU A O 1
ATOM 1669 N N . GLY A 1 210 ? 2.492 9.979 -7.348 1.00 89.56 210 GLY A N 1
ATOM 1670 C CA . GLY A 1 210 ? 2.924 11.366 -7.177 1.00 89.56 210 GLY A CA 1
ATOM 1671 C C . GLY A 1 210 ? 1.844 12.402 -7.547 1.00 89.56 210 GLY A C 1
ATOM 1672 O O . GLY A 1 210 ? 0.664 12.062 -7.634 1.00 89.56 210 GLY A O 1
ATOM 1673 N N . PRO A 1 211 ? 2.218 13.679 -7.764 1.00 92.44 211 PRO A N 1
ATOM 1674 C CA . PRO A 1 211 ? 3.592 14.160 -7.863 1.00 92.44 211 PRO A CA 1
ATOM 1675 C C . PRO A 1 211 ? 4.338 14.080 -6.526 1.00 92.44 211 PRO A C 1
ATOM 1677 O O . PRO A 1 211 ? 3.835 14.499 -5.486 1.00 92.44 211 PRO A O 1
ATOM 1680 N N . PHE A 1 212 ? 5.552 13.550 -6.577 1.00 89.56 212 PHE A N 1
ATOM 1681 C CA . PHE A 1 212 ? 6.543 13.626 -5.510 1.00 89.56 212 PHE A CA 1
ATOM 1682 C C . PHE A 1 212 ? 7.422 14.861 -5.710 1.00 89.56 212 PHE A C 1
ATOM 1684 O O . PHE A 1 212 ? 7.385 15.475 -6.774 1.00 89.56 212 PHE A O 1
ATOM 1691 N N . THR A 1 213 ? 8.237 15.202 -4.712 1.00 91.38 213 THR A N 1
ATOM 1692 C CA . THR A 1 213 ? 9.167 16.339 -4.764 1.00 91.38 213 THR A CA 1
ATOM 1693 C C . THR A 1 213 ? 10.558 15.887 -4.325 1.00 91.38 213 THR A C 1
ATOM 1695 O O . THR A 1 213 ? 10.674 15.203 -3.308 1.00 91.38 213 THR A O 1
ATOM 1698 N N . THR A 1 214 ? 11.611 16.264 -5.057 1.00 91.00 214 THR A N 1
ATOM 1699 C CA . THR A 1 214 ? 13.000 15.970 -4.659 1.00 91.00 214 THR A CA 1
ATOM 1700 C C . THR A 1 214 ? 13.388 16.676 -3.357 1.00 91.00 214 THR A C 1
ATOM 1702 O O . THR A 1 214 ? 12.936 17.786 -3.053 1.00 91.00 214 THR A O 1
ATOM 1705 N N . THR A 1 215 ? 14.257 16.039 -2.570 1.00 89.56 215 THR A 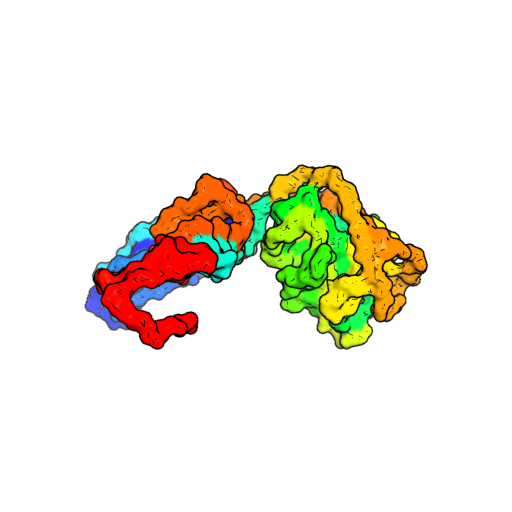N 1
ATOM 1706 C CA . THR A 1 215 ? 14.627 16.473 -1.211 1.00 89.56 215 THR A CA 1
ATOM 1707 C C . THR A 1 215 ? 15.992 17.164 -1.147 1.00 89.56 215 THR A C 1
ATOM 1709 O O . THR A 1 215 ? 16.556 17.382 -0.071 1.00 89.56 215 THR A O 1
ATOM 1712 N N . GLY A 1 216 ? 16.581 17.474 -2.297 1.00 88.31 216 GLY A N 1
ATOM 1713 C CA . GLY A 1 216 ? 17.846 18.186 -2.418 1.00 88.31 216 GLY A CA 1
ATOM 1714 C C . GLY A 1 216 ? 18.274 18.294 -3.873 1.00 88.31 216 GLY A C 1
ATOM 1715 O O . GLY A 1 216 ? 17.480 18.018 -4.766 1.00 88.31 216 GLY A O 1
ATOM 1716 N N . ASN A 1 217 ? 19.535 18.667 -4.082 1.00 88.94 217 ASN A N 1
ATOM 1717 C CA . ASN A 1 217 ? 20.170 18.720 -5.397 1.00 88.94 217 ASN A CA 1
ATOM 1718 C C . ASN A 1 217 ? 21.191 17.594 -5.506 1.00 88.94 217 ASN A C 1
ATOM 1720 O O . ASN A 1 217 ? 21.866 17.304 -4.516 1.00 88.94 217 ASN A O 1
ATOM 1724 N N . ASP A 1 218 ? 21.325 17.037 -6.704 1.00 89.06 218 ASP A N 1
ATOM 1725 C CA . ASP A 1 218 ? 22.462 16.211 -7.122 1.00 89.06 218 ASP A CA 1
ATOM 1726 C C . ASP A 1 218 ? 22.741 15.041 -6.173 1.00 89.06 218 ASP A C 1
ATOM 1728 O O . ASP A 1 218 ? 23.865 14.847 -5.703 1.00 89.06 218 ASP A O 1
ATOM 1732 N N . LYS A 1 219 ? 21.682 14.319 -5.802 1.00 90.19 219 LYS A N 1
ATOM 1733 C CA . LYS A 1 219 ? 21.752 13.270 -4.788 1.00 90.19 219 LYS A CA 1
ATOM 1734 C C . LYS A 1 219 ? 20.788 12.128 -5.075 1.00 90.19 219 LYS A C 1
ATOM 1736 O O . LYS A 1 219 ? 19.889 12.225 -5.908 1.00 90.19 219 LYS A O 1
ATOM 1741 N N . TRP A 1 220 ? 20.948 11.061 -4.299 1.00 91.62 220 TRP A N 1
ATOM 1742 C CA . TRP A 1 220 ? 19.968 9.988 -4.215 1.00 91.62 220 TRP A CA 1
ATOM 1743 C C . TRP A 1 220 ? 18.701 10.450 -3.491 1.00 91.62 220 TRP A C 1
ATOM 1745 O O . TRP A 1 220 ? 18.754 10.972 -2.373 1.00 91.62 220 TRP A O 1
ATOM 1755 N N . GLU A 1 221 ? 17.563 10.193 -4.120 1.00 90.94 221 GLU A N 1
ATOM 1756 C CA . GLU A 1 221 ? 16.266 10.078 -3.471 1.00 90.94 221 GLU A CA 1
ATOM 1757 C C . GLU A 1 221 ? 16.072 8.608 -3.105 1.00 90.94 221 GLU A C 1
ATOM 1759 O O . GLU A 1 221 ? 16.174 7.730 -3.963 1.00 90.94 221 GLU A O 1
ATOM 1764 N N . VAL A 1 222 ? 15.850 8.338 -1.819 1.00 86.31 222 VAL A N 1
ATOM 1765 C CA . VAL A 1 222 ? 15.793 6.976 -1.279 1.00 86.31 222 VAL A CA 1
ATOM 1766 C C . VAL A 1 222 ? 14.438 6.694 -0.649 1.00 86.31 222 VAL A C 1
ATOM 1768 O O . VAL A 1 222 ? 13.871 7.537 0.044 1.00 86.31 222 VAL A O 1
ATOM 1771 N N . GLY A 1 223 ? 13.940 5.482 -0.858 1.00 79.38 223 GLY A N 1
ATOM 1772 C CA . GLY A 1 223 ? 12.725 4.972 -0.246 1.00 79.38 223 GLY A CA 1
ATOM 1773 C C . GLY A 1 223 ? 11.440 5.617 -0.752 1.00 79.38 223 GLY A C 1
ATOM 1774 O O . GLY A 1 223 ? 10.494 5.766 0.021 1.00 79.38 223 GLY A O 1
ATOM 1775 N N . ILE A 1 224 ? 11.386 5.985 -2.032 1.00 83.12 224 ILE A N 1
ATOM 1776 C CA . ILE A 1 224 ? 10.169 6.522 -2.644 1.00 83.12 224 ILE A CA 1
ATOM 1777 C C . ILE A 1 224 ? 9.155 5.388 -2.772 1.00 83.12 224 ILE A C 1
ATOM 1779 O O . ILE A 1 224 ? 9.368 4.440 -3.527 1.00 83.12 224 ILE A O 1
ATOM 1783 N N . ASN A 1 225 ? 8.085 5.462 -1.982 1.00 81.06 225 ASN A N 1
ATOM 1784 C CA . ASN A 1 225 ? 7.121 4.377 -1.837 1.00 81.06 225 ASN A CA 1
ATOM 1785 C C . ASN A 1 225 ? 6.316 4.171 -3.133 1.00 81.06 225 ASN A C 1
ATOM 1787 O O . ASN A 1 225 ? 5.771 5.130 -3.683 1.00 81.06 225 ASN A O 1
ATOM 1791 N N . LEU A 1 226 ? 6.241 2.919 -3.597 1.00 80.31 226 LEU A N 1
ATOM 1792 C CA . LEU A 1 226 ? 5.411 2.517 -4.733 1.00 80.31 226 LEU A CA 1
ATOM 1793 C C . LEU A 1 226 ? 3.986 2.106 -4.327 1.00 80.31 226 LEU A C 1
ATOM 1795 O O . LEU A 1 226 ? 3.148 1.883 -5.194 1.00 80.31 226 LEU A O 1
ATOM 1799 N N . GLY A 1 227 ? 3.698 2.026 -3.029 1.00 67.56 227 GLY A N 1
ATOM 1800 C CA . GLY A 1 227 ? 2.410 1.585 -2.501 1.00 67.56 227 GLY A CA 1
ATOM 1801 C C . GLY A 1 227 ? 2.262 0.067 -2.453 1.00 67.56 227 GLY A C 1
ATOM 1802 O O . GLY A 1 227 ? 1.135 -0.412 -2.442 1.00 67.56 227 GLY A O 1
ATOM 1803 N N . ASP A 1 228 ? 3.377 -0.674 -2.446 1.00 66.75 228 ASP A N 1
ATOM 1804 C CA . ASP A 1 228 ? 3.389 -2.134 -2.319 1.00 66.75 228 ASP A CA 1
ATOM 1805 C C . ASP A 1 228 ? 2.503 -2.837 -3.365 1.00 66.75 228 ASP A C 1
ATOM 1807 O O . ASP A 1 228 ? 1.608 -3.625 -3.060 1.00 66.75 228 ASP A O 1
ATOM 1811 N N . ILE A 1 229 ? 2.765 -2.547 -4.640 1.00 71.69 229 ILE A N 1
ATOM 1812 C CA . ILE A 1 229 ? 1.972 -3.055 -5.765 1.00 71.69 229 ILE A CA 1
ATOM 1813 C C . ILE A 1 229 ? 2.212 -4.562 -5.932 1.00 71.69 229 ILE A C 1
ATOM 1815 O O . ILE A 1 229 ? 3.312 -4.994 -6.284 1.00 71.69 229 ILE A O 1
ATOM 1819 N N . MET A 1 230 ? 1.168 -5.358 -5.715 1.00 73.50 230 MET A N 1
ATOM 1820 C CA . MET A 1 230 ? 1.202 -6.822 -5.802 1.00 73.50 230 MET A CA 1
ATOM 1821 C C . MET A 1 230 ? 0.714 -7.341 -7.160 1.00 73.50 230 MET A C 1
ATOM 1823 O O . MET A 1 230 ? 0.074 -6.616 -7.916 1.00 73.50 230 MET A O 1
ATOM 1827 N N . GLY A 1 231 ? 0.955 -8.625 -7.443 1.00 69.94 231 GLY A N 1
ATOM 1828 C CA . GLY A 1 231 ? 0.387 -9.316 -8.612 1.00 69.94 231 GLY A CA 1
ATOM 1829 C C . GLY A 1 231 ? 1.131 -9.081 -9.932 1.00 69.94 231 GLY A C 1
ATOM 1830 O O . GLY A 1 231 ? 0.702 -9.584 -10.965 1.00 69.94 231 GLY A O 1
ATOM 1831 N N . TYR A 1 232 ? 2.258 -8.364 -9.896 1.00 81.25 232 TYR A N 1
ATOM 1832 C CA . TYR A 1 232 ? 3.108 -8.077 -11.065 1.00 81.25 232 TYR A CA 1
ATOM 1833 C C . TYR A 1 232 ? 4.508 -8.700 -10.958 1.00 81.25 232 TYR A C 1
ATOM 1835 O O . TYR A 1 232 ? 5.428 -8.356 -11.704 1.00 81.25 232 TYR A O 1
ATOM 1843 N N . GLY A 1 233 ? 4.680 -9.645 -10.032 1.00 81.94 233 GLY A N 1
ATOM 1844 C CA . GLY A 1 233 ? 5.805 -10.568 -10.047 1.00 81.94 233 GLY A CA 1
ATOM 1845 C C . GLY A 1 233 ? 5.762 -11.496 -11.266 1.00 81.94 233 GLY A C 1
ATOM 1846 O O . GLY A 1 233 ? 4.732 -11.686 -11.905 1.00 81.94 233 GLY A O 1
ATOM 1847 N N . GLY A 1 234 ? 6.897 -12.097 -11.621 1.00 81.50 234 GLY A N 1
ATOM 1848 C CA . GLY A 1 234 ? 6.968 -13.096 -12.697 1.00 81.50 234 GLY A CA 1
ATOM 1849 C C . GLY A 1 234 ? 7.074 -12.528 -14.120 1.00 81.50 234 GLY A C 1
ATOM 1850 O O . GLY A 1 234 ? 7.332 -13.293 -15.051 1.00 81.50 234 GLY A O 1
ATOM 1851 N N . GLY A 1 235 ? 6.918 -11.212 -14.294 1.00 88.31 235 GLY A N 1
ATOM 1852 C CA . GLY A 1 235 ? 6.933 -10.521 -15.587 1.00 88.31 235 GLY A CA 1
ATOM 1853 C C . GLY A 1 235 ? 8.084 -9.527 -15.770 1.00 88.31 235 GLY A C 1
ATOM 1854 O O . GLY A 1 235 ? 9.101 -9.576 -15.076 1.00 88.31 235 GLY A O 1
ATOM 1855 N N . LEU A 1 236 ? 7.920 -8.620 -16.736 1.00 93.69 236 LEU A N 1
ATOM 1856 C CA . LEU A 1 236 ? 8.796 -7.464 -16.925 1.00 93.69 236 LEU A CA 1
ATOM 1857 C C . LEU A 1 236 ? 8.052 -6.218 -16.450 1.00 93.69 236 LEU A C 1
ATOM 1859 O O . LEU A 1 236 ? 6.973 -5.934 -16.960 1.00 93.69 236 LEU A O 1
ATOM 1863 N N . VAL A 1 237 ? 8.645 -5.446 -15.541 1.00 96.31 237 VAL A N 1
ATOM 1864 C CA . VAL A 1 237 ? 8.029 -4.214 -15.032 1.00 96.31 237 VAL A CA 1
ATOM 1865 C C . VAL A 1 237 ? 8.889 -3.000 -15.352 1.00 96.31 237 VAL A C 1
ATOM 1867 O O . VAL A 1 237 ? 10.088 -2.984 -15.084 1.00 96.31 237 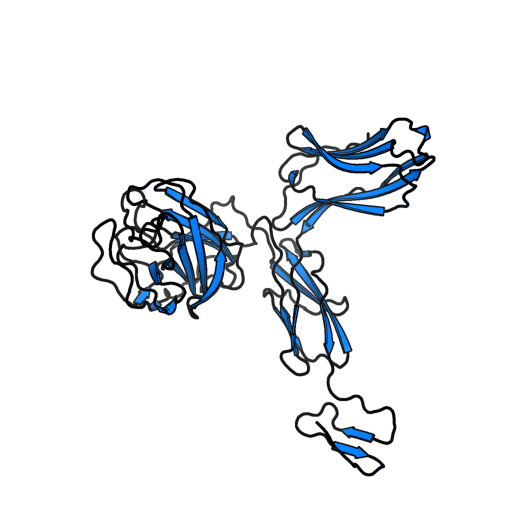VAL A O 1
ATOM 1870 N N . GLY A 1 238 ? 8.278 -1.977 -15.940 1.00 97.50 238 GLY A N 1
ATOM 1871 C CA . GLY A 1 238 ? 8.896 -0.679 -16.181 1.00 97.50 238 GLY A CA 1
ATOM 1872 C C . GLY A 1 238 ? 8.621 0.290 -15.037 1.00 97.50 238 GLY A C 1
ATOM 1873 O O . GLY A 1 238 ? 7.467 0.460 -14.649 1.00 97.50 238 GLY A O 1
ATOM 1874 N N . ILE A 1 239 ? 9.667 0.947 -14.536 1.00 98.25 239 ILE A N 1
ATOM 1875 C CA . ILE A 1 239 ? 9.582 2.014 -13.533 1.00 98.25 239 ILE A CA 1
ATOM 1876 C C . ILE A 1 239 ? 10.076 3.311 -14.176 1.00 98.25 239 ILE A C 1
ATOM 1878 O O . ILE A 1 239 ? 11.280 3.542 -14.289 1.00 98.25 239 ILE A O 1
ATOM 1882 N N . MET A 1 240 ? 9.146 4.158 -14.616 1.00 97.75 240 MET A N 1
ATOM 1883 C CA . MET A 1 240 ? 9.448 5.345 -15.421 1.00 97.75 240 MET A CA 1
ATOM 1884 C C . MET A 1 240 ? 9.185 6.626 -14.640 1.00 97.75 240 MET A C 1
ATOM 1886 O O . MET A 1 240 ? 8.123 6.806 -14.053 1.00 97.75 240 MET A O 1
ATOM 1890 N N . LEU A 1 241 ? 10.146 7.536 -14.649 1.00 97.69 241 LEU A N 1
ATOM 1891 C CA . LEU A 1 241 ? 10.079 8.805 -13.944 1.00 97.69 241 LEU A CA 1
ATOM 1892 C C . LEU A 1 241 ? 9.754 9.928 -14.933 1.00 97.69 241 LEU A C 1
ATOM 1894 O O . LEU A 1 241 ? 10.409 10.051 -15.967 1.00 97.69 241 LEU A O 1
ATOM 1898 N N . GLU A 1 242 ? 8.739 10.733 -14.622 1.00 96.88 242 GLU A N 1
ATOM 1899 C CA . GLU A 1 242 ? 8.312 11.889 -15.422 1.00 96.88 242 GLU A CA 1
ATOM 1900 C C . GLU A 1 242 ? 8.638 13.185 -14.664 1.00 96.88 242 GLU A C 1
ATOM 1902 O O . GLU A 1 242 ? 8.098 13.378 -13.571 1.00 96.88 242 GLU A O 1
ATOM 1907 N N . PRO A 1 243 ? 9.472 14.085 -15.210 1.00 95.69 243 PRO A N 1
ATOM 1908 C CA . PRO A 1 243 ? 9.771 15.380 -14.602 1.00 95.69 243 PRO A CA 1
ATOM 1909 C C . PRO A 1 243 ? 8.632 16.385 -14.847 1.00 95.69 243 PRO A C 1
ATOM 1911 O O . PRO A 1 243 ? 8.038 16.426 -15.925 1.00 95.69 243 PRO A O 1
ATOM 1914 N N . LEU A 1 244 ? 8.322 17.221 -13.851 1.00 94.69 244 LEU A N 1
ATOM 1915 C CA . LEU A 1 244 ? 7.131 18.090 -13.850 1.00 94.69 244 LEU A CA 1
ATOM 1916 C C . LEU A 1 244 ? 7.406 19.542 -13.441 1.00 94.69 244 LEU A C 1
ATOM 1918 O O . LEU A 1 244 ? 6.469 20.293 -13.162 1.00 94.69 244 LEU A O 1
ATOM 1922 N N . SER A 1 245 ? 8.667 19.957 -13.335 1.00 92.81 245 SER A N 1
ATOM 1923 C CA . SER A 1 245 ? 9.020 21.310 -12.881 1.00 92.81 245 SER A CA 1
ATOM 1924 C C . SER A 1 245 ? 9.992 22.043 -13.803 1.00 92.81 245 SER A C 1
ATOM 1926 O O . SER A 1 245 ? 10.557 21.444 -14.707 1.00 92.81 245 SER A O 1
ATOM 1928 N N . ASN A 1 246 ? 10.191 23.341 -13.529 1.00 90.06 246 ASN A N 1
ATOM 1929 C CA . ASN A 1 246 ? 10.936 24.333 -14.320 1.00 90.06 246 ASN A CA 1
ATOM 1930 C C . ASN A 1 246 ? 10.196 24.807 -15.584 1.00 90.06 246 ASN A C 1
ATOM 1932 O O . ASN A 1 246 ? 9.501 25.823 -15.521 1.00 90.06 246 ASN A O 1
ATOM 1936 N N . SER A 1 247 ? 10.293 24.108 -16.715 1.00 89.69 247 SER A N 1
ATOM 1937 C CA . SER A 1 247 ? 9.508 24.447 -17.907 1.00 89.69 247 SER A CA 1
ATOM 1938 C C . SER A 1 247 ? 9.176 23.218 -18.748 1.00 89.69 247 SER A C 1
ATOM 1940 O O . SER A 1 247 ? 9.844 22.195 -18.662 1.00 89.69 247 SER A O 1
ATOM 1942 N N . ALA A 1 248 ? 8.159 23.324 -19.608 1.00 87.19 248 ALA A N 1
ATOM 1943 C CA . ALA A 1 248 ? 7.688 22.189 -20.401 1.00 87.19 248 ALA A CA 1
ATOM 1944 C C . ALA A 1 248 ? 8.758 21.588 -21.327 1.00 87.19 248 ALA A C 1
ATOM 1946 O O . ALA A 1 248 ? 8.703 20.399 -21.625 1.00 87.19 248 ALA A O 1
ATOM 1947 N N . THR A 1 249 ? 9.712 22.400 -21.781 1.00 86.88 249 THR A N 1
ATOM 1948 C CA . THR A 1 249 ? 10.816 21.957 -22.638 1.00 86.88 249 THR A CA 1
ATOM 1949 C C . THR A 1 249 ? 12.116 21.748 -21.879 1.00 86.88 249 THR A C 1
ATOM 1951 O O . THR A 1 249 ? 13.020 21.213 -22.483 1.00 86.88 249 THR A O 1
ATOM 1954 N N . ASP A 1 250 ? 12.218 22.182 -20.622 1.00 88.50 250 ASP A N 1
ATOM 1955 C CA . ASP A 1 250 ? 13.416 22.110 -19.772 1.00 88.50 250 ASP A CA 1
ATOM 1956 C C . ASP A 1 250 ? 12.980 21.615 -18.394 1.00 88.50 250 ASP A C 1
ATOM 1958 O O . ASP A 1 250 ? 12.783 22.403 -17.465 1.00 88.50 250 ASP A O 1
ATOM 1962 N N . ALA A 1 251 ? 12.645 20.337 -18.317 1.00 91.75 251 ALA A N 1
ATOM 1963 C CA . ALA A 1 251 ? 11.967 19.765 -17.173 1.00 91.75 251 ALA A CA 1
ATOM 1964 C C . ALA A 1 251 ? 12.956 19.197 -16.157 1.00 91.75 251 ALA A C 1
ATOM 1966 O O . ALA A 1 251 ? 13.943 18.575 -16.523 1.00 91.75 251 ALA A O 1
ATOM 1967 N N . TYR A 1 252 ? 12.639 19.359 -14.875 1.00 92.69 252 TYR A N 1
ATOM 1968 C CA . TYR A 1 252 ? 13.411 18.813 -13.760 1.00 92.69 252 TYR A CA 1
ATOM 1969 C C . TYR A 1 252 ? 12.537 17.885 -12.900 1.00 92.69 252 TYR A C 1
ATOM 1971 O O . TYR A 1 252 ? 11.317 18.100 -12.835 1.00 92.69 252 TYR A O 1
ATOM 1979 N N . PRO A 1 253 ? 13.124 16.896 -12.193 1.00 93.50 253 PRO A N 1
ATOM 1980 C CA . PRO A 1 253 ? 14.563 16.664 -12.010 1.00 93.50 253 PRO A CA 1
ATOM 1981 C C . PRO A 1 253 ? 15.247 15.947 -13.182 1.00 93.50 253 PRO A C 1
ATOM 1983 O O . PRO A 1 253 ? 14.657 15.088 -13.827 1.00 93.50 253 PRO A O 1
ATOM 1986 N N . ASP A 1 254 ? 16.533 16.239 -13.382 1.00 90.62 254 ASP A N 1
ATOM 1987 C CA . ASP A 1 254 ? 17.381 15.544 -14.352 1.00 90.62 254 ASP A CA 1
ATOM 1988 C C . ASP A 1 254 ? 17.844 14.185 -13.798 1.00 90.62 254 ASP A C 1
ATOM 1990 O O . ASP A 1 254 ? 18.831 14.084 -13.063 1.00 90.62 254 ASP A O 1
ATOM 1994 N N . PHE A 1 255 ? 17.131 13.114 -14.136 1.00 91.81 255 PHE A N 1
ATOM 1995 C CA . PHE A 1 255 ? 17.529 11.737 -13.824 1.00 91.81 255 PHE A CA 1
ATOM 1996 C C . PHE A 1 255 ? 18.920 11.397 -14.364 1.00 91.81 255 PHE A C 1
ATOM 1998 O O . PHE A 1 255 ? 19.247 11.644 -15.529 1.00 91.81 255 PHE A O 1
ATOM 2005 N N . THR A 1 256 ? 19.737 10.811 -13.493 1.00 91.69 256 THR A N 1
ATOM 2006 C CA . THR A 1 256 ? 21.151 10.556 -13.764 1.00 91.69 256 THR A CA 1
ATOM 2007 C C . THR A 1 256 ? 21.389 9.176 -14.363 1.00 91.69 256 THR A C 1
ATOM 2009 O O . THR A 1 256 ? 20.712 8.213 -14.006 1.00 91.69 256 THR A O 1
ATOM 2012 N N . ALA A 1 257 ? 22.407 9.077 -15.212 1.00 90.62 257 ALA A N 1
ATOM 2013 C CA . ALA A 1 257 ? 22.971 7.836 -15.724 1.00 90.62 257 ALA A CA 1
ATOM 2014 C C . ALA A 1 257 ? 24.509 7.820 -15.634 1.00 90.62 257 ALA A C 1
ATOM 2016 O O . ALA A 1 257 ? 25.132 8.869 -15.451 1.00 90.62 257 ALA A O 1
ATOM 2017 N N . ASP A 1 258 ? 25.128 6.651 -15.771 1.00 86.31 258 ASP A N 1
ATOM 2018 C CA . ASP A 1 258 ? 26.569 6.427 -15.562 1.00 86.31 258 ASP A CA 1
ATOM 2019 C C . ASP A 1 258 ? 27.481 6.657 -16.781 1.00 86.31 258 ASP A C 1
ATOM 2021 O O . ASP A 1 258 ? 28.700 6.520 -16.676 1.00 86.31 258 ASP A O 1
ATOM 2025 N N . ASN A 1 259 ? 26.946 7.084 -17.929 1.00 85.31 259 ASN A N 1
ATOM 2026 C CA . ASN A 1 259 ? 27.714 7.258 -19.170 1.00 85.31 259 ASN A CA 1
ATOM 2027 C C . ASN A 1 259 ? 28.423 5.981 -19.667 1.00 85.31 259 ASN A C 1
ATOM 2029 O O . ASN A 1 259 ? 29.318 6.079 -20.511 1.00 85.31 259 ASN A O 1
ATOM 2033 N N . ASP A 1 260 ? 28.027 4.812 -19.165 1.00 81.38 260 ASP A N 1
ATOM 2034 C CA . ASP A 1 260 ? 28.507 3.503 -19.589 1.00 81.38 260 ASP A CA 1
ATOM 2035 C C . ASP A 1 260 ? 27.306 2.619 -19.958 1.00 81.38 260 ASP A C 1
ATOM 2037 O O . ASP A 1 260 ? 26.221 2.736 -19.399 1.00 81.38 260 ASP A O 1
ATOM 2041 N N . GLY A 1 261 ? 27.447 1.776 -20.976 1.00 75.12 261 GLY A N 1
ATOM 2042 C CA . GLY A 1 261 ? 26.342 0.933 -21.434 1.00 75.12 261 GLY A CA 1
ATOM 2043 C C . GLY A 1 261 ? 25.339 1.603 -22.402 1.00 75.12 261 GLY A C 1
ATOM 2044 O O . GLY A 1 261 ? 25.753 2.332 -23.306 1.00 75.12 261 GLY A O 1
ATOM 2045 N N . PRO A 1 262 ? 24.024 1.306 -22.322 1.00 72.81 262 PRO A N 1
ATOM 2046 C CA . PRO A 1 262 ? 23.353 0.615 -21.227 1.00 72.81 262 PRO A CA 1
ATOM 2047 C C . PRO A 1 262 ? 23.732 -0.866 -21.185 1.00 72.81 262 PRO A C 1
ATOM 2049 O O . PRO A 1 262 ? 23.554 -1.613 -22.152 1.00 72.81 262 PRO A O 1
ATOM 2052 N N . ALA A 1 263 ? 24.279 -1.280 -20.049 1.00 78.38 263 ALA A N 1
ATOM 2053 C CA . ALA A 1 263 ? 24.545 -2.657 -19.700 1.00 78.38 263 ALA A CA 1
ATOM 2054 C C . ALA A 1 263 ? 23.329 -3.289 -19.010 1.00 78.38 263 ALA A C 1
ATOM 2056 O O . ALA A 1 263 ? 23.448 -4.421 -18.558 1.00 78.38 263 ALA A O 1
ATOM 2057 N N . GLY A 1 264 ? 22.175 -2.609 -18.980 1.00 86.81 264 GLY A N 1
ATOM 2058 C CA . GLY A 1 264 ? 20.856 -3.115 -18.605 1.00 86.81 264 GLY A CA 1
ATOM 2059 C C . GLY A 1 264 ? 19.732 -2.579 -19.503 1.00 86.81 264 GLY A C 1
ATOM 2060 O O . GLY A 1 264 ? 19.933 -2.259 -20.676 1.00 86.81 264 GLY A O 1
ATOM 2061 N N . VAL A 1 265 ? 18.509 -2.500 -18.970 1.00 93.06 265 VAL A N 1
ATOM 2062 C CA . VAL A 1 265 ? 17.320 -2.033 -19.712 1.00 93.06 265 VAL A CA 1
ATOM 2063 C C . VAL A 1 265 ? 16.913 -0.624 -19.284 1.00 93.06 265 VAL A C 1
ATOM 2065 O O . VAL A 1 265 ? 15.828 -0.404 -18.746 1.00 93.06 265 VAL A O 1
ATOM 2068 N N . SER A 1 266 ? 17.807 0.332 -19.519 1.00 93.75 266 SER A N 1
ATOM 2069 C CA . SER A 1 266 ? 17.557 1.761 -19.315 1.00 93.75 266 SER A CA 1
ATOM 2070 C C . SER A 1 266 ? 16.915 2.359 -20.565 1.00 93.75 266 SER A C 1
ATOM 2072 O O . SER A 1 266 ? 17.480 2.263 -21.657 1.00 93.75 266 SER A O 1
ATOM 2074 N N . VAL A 1 267 ? 15.733 2.959 -20.425 1.00 93.88 267 VAL A N 1
ATOM 2075 C CA . VAL A 1 267 ? 14.902 3.408 -21.551 1.00 93.88 267 VAL A CA 1
ATOM 2076 C C . VAL A 1 267 ? 14.256 4.768 -21.305 1.00 93.88 267 VAL A C 1
ATOM 2078 O O . VAL A 1 267 ? 14.068 5.200 -20.169 1.00 93.88 267 VAL A O 1
ATOM 2081 N N . ASN A 1 268 ? 13.921 5.460 -22.388 1.00 93.38 268 ASN A N 1
ATOM 2082 C CA . ASN A 1 268 ? 13.220 6.741 -22.356 1.00 93.38 268 ASN A CA 1
ATOM 2083 C C . ASN A 1 268 ? 12.299 6.906 -23.567 1.00 93.38 268 ASN A C 1
ATOM 2085 O O . ASN A 1 268 ? 12.533 6.311 -24.621 1.00 93.38 268 ASN A O 1
ATOM 2089 N N . GLY A 1 269 ? 11.266 7.733 -23.430 1.00 92.69 269 GLY A N 1
ATOM 2090 C CA . GLY A 1 269 ? 10.346 8.031 -24.521 1.00 92.69 269 GLY A CA 1
ATOM 2091 C C . GLY A 1 269 ? 9.260 9.036 -24.150 1.00 92.69 269 GLY A C 1
ATOM 2092 O O . GLY A 1 269 ? 9.220 9.564 -23.037 1.00 92.69 269 GLY A O 1
ATOM 2093 N N . VAL A 1 270 ? 8.391 9.316 -25.120 1.00 92.25 270 VAL A N 1
ATOM 2094 C CA . VAL A 1 270 ? 7.273 10.257 -24.987 1.00 92.25 270 VAL A CA 1
ATOM 2095 C C . VAL A 1 270 ? 6.060 9.523 -24.412 1.00 92.25 270 VAL A C 1
ATOM 2097 O O . VAL A 1 270 ? 5.662 8.475 -24.912 1.00 92.25 270 VAL A O 1
ATOM 2100 N N . LEU A 1 271 ? 5.449 10.080 -23.371 1.00 93.38 271 LEU A N 1
ATOM 2101 C CA . LEU A 1 271 ? 4.204 9.574 -22.803 1.00 93.38 271 LEU A CA 1
ATOM 2102 C C . LEU A 1 271 ? 3.001 9.921 -23.700 1.00 93.38 271 LEU A C 1
ATOM 2104 O O . LEU A 1 271 ? 2.997 10.964 -24.358 1.00 93.38 271 LEU A O 1
ATOM 2108 N N . PRO A 1 272 ? 1.936 9.099 -23.691 1.00 93.88 272 PRO A N 1
ATOM 2109 C CA . PRO A 1 272 ? 1.745 7.885 -22.883 1.00 93.88 272 PRO A CA 1
ATOM 2110 C C . PRO A 1 272 ? 2.205 6.582 -23.571 1.00 93.88 272 PRO A C 1
ATOM 2112 O O . PRO A 1 272 ? 1.874 5.501 -23.093 1.00 93.88 272 PRO A O 1
ATOM 2115 N N . ASP A 1 273 ? 2.912 6.652 -24.703 1.00 93.75 273 ASP A N 1
ATOM 2116 C CA . ASP A 1 273 ? 3.243 5.472 -25.512 1.00 93.75 273 ASP A CA 1
ATOM 2117 C C . ASP A 1 273 ? 4.542 4.793 -25.051 1.00 93.75 273 ASP A C 1
ATOM 2119 O O . ASP A 1 273 ? 5.633 5.071 -25.545 1.00 93.75 273 ASP A O 1
ATOM 2123 N N . PHE A 1 274 ? 4.427 3.847 -24.117 1.00 93.94 274 PHE A N 1
ATOM 2124 C CA . PHE A 1 274 ? 5.584 3.072 -23.654 1.00 93.94 274 PHE A CA 1
ATOM 2125 C C . PHE A 1 274 ? 6.178 2.156 -24.733 1.00 93.94 274 PHE A C 1
ATOM 2127 O O . PHE A 1 274 ? 7.353 1.799 -24.651 1.00 93.94 274 PHE A O 1
ATOM 2134 N N . SER A 1 275 ? 5.412 1.804 -25.772 1.00 92.56 275 SER A N 1
ATOM 2135 C CA . SER A 1 275 ? 5.904 0.944 -26.852 1.00 92.56 275 SER A CA 1
ATOM 2136 C C . SER A 1 275 ? 6.925 1.648 -27.752 1.00 92.56 275 SER A C 1
ATOM 2138 O O . SER A 1 275 ? 7.741 0.989 -28.399 1.00 92.56 275 SER A O 1
ATOM 2140 N N . SER A 1 276 ? 6.935 2.986 -27.750 1.00 91.00 276 SER A N 1
ATOM 2141 C CA . SER A 1 276 ? 7.902 3.801 -28.485 1.00 91.00 276 SER A CA 1
ATOM 2142 C C . SER A 1 276 ? 9.175 4.104 -27.688 1.00 91.00 276 SER A C 1
ATOM 2144 O O . SER A 1 276 ? 9.999 4.900 -28.142 1.00 91.00 276 SER A O 1
ATOM 2146 N N . PHE A 1 277 ? 9.346 3.530 -26.492 1.00 92.56 277 PHE A N 1
ATOM 2147 C CA . PHE A 1 277 ? 10.506 3.820 -25.653 1.00 92.56 277 PHE A CA 1
ATOM 2148 C C . PHE A 1 277 ? 11.766 3.192 -26.240 1.00 92.56 277 PHE A C 1
ATOM 2150 O O . PHE A 1 277 ? 11.781 2.048 -26.700 1.00 92.56 277 PHE A O 1
ATOM 2157 N N . ALA A 1 278 ? 12.840 3.966 -26.210 1.00 91.69 278 ALA A N 1
ATOM 2158 C CA . ALA A 1 278 ? 14.108 3.644 -26.828 1.00 91.69 278 ALA A CA 1
ATOM 2159 C C . ALA A 1 278 ? 15.215 3.482 -25.786 1.00 91.69 278 ALA A C 1
ATOM 2161 O O . ALA A 1 278 ? 15.088 4.012 -24.678 1.00 91.69 278 ALA A O 1
ATOM 2162 N N . PRO A 1 279 ? 16.316 2.787 -26.129 1.00 91.06 279 PRO A N 1
ATOM 2163 C CA . PRO A 1 279 ? 17.460 2.665 -25.240 1.00 91.06 279 PRO A CA 1
ATOM 2164 C C . PRO A 1 279 ? 18.008 4.025 -24.816 1.00 91.06 279 PRO A C 1
ATOM 2166 O O . PRO A 1 279 ? 18.077 4.965 -25.612 1.00 91.06 279 PRO A O 1
ATOM 2169 N N . SER A 1 280 ? 18.459 4.098 -23.568 1.00 89.56 280 SER A N 1
ATOM 2170 C CA . SER A 1 280 ? 19.306 5.190 -23.114 1.00 89.56 280 SER A CA 1
ATOM 2171 C C . SER A 1 280 ? 20.602 5.229 -23.931 1.00 89.56 280 SER A C 1
ATOM 2173 O O . SER A 1 280 ? 21.231 4.215 -24.210 1.00 89.56 280 SER A O 1
ATOM 2175 N N . THR A 1 281 ? 21.004 6.432 -24.306 1.00 87.25 281 THR A N 1
ATOM 2176 C CA . THR A 1 281 ? 22.240 6.795 -25.004 1.00 87.25 281 THR A CA 1
ATOM 2177 C C . THR A 1 281 ? 23.194 7.523 -24.058 1.00 87.25 281 THR A C 1
ATOM 2179 O O . THR A 1 281 ? 24.226 8.021 -24.494 1.00 87.25 281 THR A O 1
ATOM 2182 N N . VAL A 1 282 ? 22.833 7.649 -22.778 1.00 87.25 282 VAL A N 1
ATOM 2183 C CA . VAL A 1 282 ? 23.651 8.258 -21.714 1.00 87.25 282 VAL A CA 1
ATOM 2184 C C . VAL A 1 282 ? 24.084 7.232 -20.667 1.00 87.25 282 VAL A C 1
ATOM 2186 O O . VAL A 1 282 ? 24.565 7.618 -19.606 1.00 87.25 282 VAL A O 1
ATOM 2189 N N . GLY A 1 283 ? 23.927 5.945 -20.977 1.00 88.62 283 GLY A N 1
ATOM 2190 C CA . GLY A 1 283 ? 24.276 4.824 -20.109 1.00 88.62 283 GLY A CA 1
ATOM 2191 C C . GLY A 1 283 ? 23.108 4.307 -19.277 1.00 88.62 283 GLY A C 1
ATOM 2192 O O . GLY A 1 283 ? 21.941 4.542 -19.618 1.00 88.62 283 GLY A O 1
ATOM 2193 N N . ASP A 1 284 ? 23.414 3.598 -18.199 1.00 90.12 284 ASP A N 1
ATOM 2194 C CA . ASP A 1 284 ? 22.412 3.049 -17.301 1.00 90.12 284 ASP A CA 1
ATOM 2195 C C . ASP A 1 284 ? 21.902 4.089 -16.312 1.00 90.12 284 ASP A C 1
ATOM 2197 O O . ASP A 1 284 ? 22.672 4.776 -15.643 1.00 90.12 284 ASP A O 1
ATOM 2201 N N . PHE A 1 285 ? 20.577 4.206 -16.202 1.00 94.12 285 PHE A N 1
ATOM 2202 C CA . PHE A 1 285 ? 19.986 5.098 -15.216 1.00 94.12 285 PHE A CA 1
ATOM 2203 C C . PHE A 1 285 ? 20.297 4.598 -13.806 1.00 94.12 285 PHE A C 1
ATOM 2205 O O . PHE A 1 285 ? 20.104 3.422 -13.479 1.00 94.12 285 PHE A O 1
ATOM 2212 N N . TYR A 1 286 ? 20.700 5.524 -12.938 1.00 94.25 286 TYR A N 1
ATOM 2213 C CA . TYR A 1 286 ? 20.846 5.275 -11.511 1.00 94.25 286 TYR A CA 1
ATOM 2214 C C . TYR A 1 286 ? 19.472 5.182 -10.858 1.00 94.25 286 TYR A C 1
ATOM 2216 O O . TYR A 1 286 ? 18.996 6.112 -10.209 1.00 94.25 286 TYR A O 1
ATOM 2224 N N . GLN A 1 287 ? 18.838 4.034 -11.059 1.00 96.44 287 GLN A N 1
ATOM 2225 C CA . GLN A 1 287 ? 17.562 3.658 -10.482 1.00 96.44 287 GLN A CA 1
ATOM 2226 C C . GLN A 1 287 ? 17.666 2.239 -9.921 1.00 96.44 287 GLN A C 1
ATOM 2228 O O . GLN A 1 287 ? 18.204 1.320 -10.553 1.00 96.44 287 GLN A O 1
ATOM 2233 N N . SER A 1 288 ? 17.126 2.057 -8.726 1.00 94.56 288 SER A N 1
ATOM 2234 C CA . SER A 1 288 ? 17.015 0.770 -8.056 1.00 94.56 288 SER A CA 1
ATOM 2235 C C . SER A 1 288 ? 15.558 0.531 -7.674 1.00 94.56 288 SER A C 1
ATOM 2237 O O . SER A 1 288 ? 14.893 1.430 -7.158 1.00 94.56 288 SER A O 1
ATOM 2239 N N . LEU A 1 289 ? 15.078 -0.690 -7.894 1.00 95.31 289 LEU A N 1
ATOM 2240 C CA . LEU A 1 289 ? 13.757 -1.138 -7.468 1.00 95.31 289 LEU A CA 1
ATOM 2241 C C . LEU A 1 289 ? 13.915 -2.021 -6.238 1.00 95.31 289 LEU A C 1
ATOM 2243 O O . LEU A 1 289 ? 14.710 -2.955 -6.244 1.00 95.31 289 LEU A O 1
ATOM 2247 N N . TRP A 1 290 ? 13.131 -1.763 -5.205 1.00 91.62 290 TRP A N 1
ATOM 2248 C CA . TRP A 1 290 ? 13.010 -2.651 -4.062 1.00 91.62 290 TRP A CA 1
ATOM 2249 C C . TRP A 1 290 ? 11.732 -3.461 -4.182 1.00 91.62 290 TRP A C 1
ATOM 2251 O O . TRP A 1 290 ? 10.645 -2.896 -4.321 1.00 91.62 290 TRP A O 1
ATOM 2261 N N . ILE A 1 291 ? 11.888 -4.776 -4.099 1.00 88.25 291 ILE A N 1
ATOM 2262 C CA . ILE A 1 291 ? 10.787 -5.723 -4.060 1.00 88.25 291 ILE A CA 1
ATOM 2263 C C . ILE A 1 291 ? 10.757 -6.447 -2.723 1.00 88.25 291 ILE A C 1
ATOM 2265 O O . ILE A 1 291 ? 11.795 -6.746 -2.132 1.00 88.25 291 ILE A O 1
ATOM 2269 N N . THR A 1 292 ? 9.558 -6.770 -2.283 1.00 81.19 292 THR A N 1
ATOM 2270 C CA . THR A 1 292 ? 9.303 -7.698 -1.190 1.00 81.19 292 THR A CA 1
ATOM 2271 C C . THR A 1 292 ? 8.958 -9.053 -1.807 1.00 81.19 292 THR A C 1
ATOM 2273 O O . THR A 1 292 ? 8.090 -9.126 -2.675 1.00 81.19 292 THR A O 1
ATOM 2276 N N . THR A 1 293 ? 9.656 -10.121 -1.414 1.00 75.88 293 THR A N 1
ATOM 2277 C CA . THR A 1 293 ? 9.436 -11.477 -1.954 1.00 75.88 293 THR A CA 1
ATOM 2278 C C . THR A 1 293 ? 9.915 -12.543 -0.969 1.00 75.88 293 THR A C 1
ATOM 2280 O O . THR A 1 293 ? 10.945 -12.379 -0.311 1.00 75.88 293 THR A O 1
ATOM 2283 N N . ALA A 1 294 ? 9.179 -13.646 -0.857 1.00 72.38 294 ALA A N 1
ATOM 2284 C CA . ALA A 1 294 ? 9.591 -14.822 -0.094 1.00 72.38 294 ALA A CA 1
ATOM 2285 C C . ALA A 1 294 ? 10.527 -15.739 -0.906 1.00 72.38 294 ALA A C 1
ATOM 2287 O O . ALA A 1 294 ? 11.094 -16.693 -0.366 1.00 72.38 294 ALA A O 1
ATOM 2288 N N . LEU A 1 295 ? 10.700 -15.476 -2.206 1.00 72.81 295 LEU A N 1
ATOM 2289 C CA . LEU A 1 295 ? 11.554 -16.261 -3.086 1.00 72.81 295 LEU A CA 1
ATOM 2290 C C . LEU A 1 295 ? 13.018 -15.836 -2.956 1.00 72.81 295 LEU A C 1
ATOM 2292 O O . LEU A 1 295 ? 13.416 -14.715 -3.273 1.00 72.81 295 LEU A O 1
ATOM 2296 N N . ASP A 1 296 ? 13.843 -16.789 -2.532 1.00 65.62 296 ASP A N 1
ATOM 2297 C CA . ASP A 1 296 ? 15.285 -16.623 -2.408 1.00 65.62 296 ASP A CA 1
ATOM 2298 C C . ASP A 1 296 ? 16.039 -17.192 -3.597 1.00 65.62 296 ASP A C 1
ATOM 2300 O O . ASP A 1 296 ? 15.741 -18.291 -4.070 1.00 65.62 296 ASP A O 1
ATOM 2304 N N . LYS A 1 297 ? 17.103 -16.473 -3.978 1.00 57.09 297 LYS A N 1
ATOM 2305 C CA . LYS A 1 297 ? 17.971 -16.764 -5.118 1.00 57.09 297 LYS A CA 1
ATOM 2306 C C . LYS A 1 297 ? 17.138 -16.820 -6.379 1.00 57.09 297 LYS A C 1
ATOM 2308 O O . LYS A 1 297 ? 16.565 -17.865 -6.693 1.00 57.09 297 LYS A O 1
ATOM 2313 N N . GLY A 1 298 ? 17.133 -15.712 -7.122 1.00 50.34 298 GLY A N 1
ATOM 2314 C CA . GLY A 1 298 ? 16.593 -15.707 -8.469 1.00 50.34 298 GLY A CA 1
ATOM 2315 C C . GLY A 1 298 ? 17.001 -17.006 -9.162 1.00 50.34 298 GLY A C 1
ATOM 2316 O O . GLY A 1 298 ? 18.197 -17.274 -9.333 1.00 50.34 298 GLY A O 1
ATOM 2317 N N . LYS A 1 299 ? 16.022 -17.882 -9.452 1.00 45.47 299 LYS A N 1
ATOM 2318 C CA . LYS A 1 299 ? 16.266 -19.065 -10.284 1.00 45.47 299 LYS A CA 1
ATOM 2319 C C . LYS A 1 299 ? 17.099 -18.568 -11.453 1.00 45.47 299 LYS A C 1
ATOM 2321 O O . LYS A 1 299 ? 16.870 -17.453 -11.912 1.00 45.47 299 LYS A O 1
ATOM 2326 N N . THR A 1 300 ? 18.077 -19.340 -11.914 1.00 48.00 300 THR A N 1
ATOM 2327 C CA . THR A 1 300 ? 18.840 -18.965 -13.106 1.00 48.00 300 THR A CA 1
ATOM 2328 C C . THR A 1 300 ? 17.885 -18.961 -14.302 1.00 48.00 300 THR A C 1
ATOM 2330 O O . THR A 1 300 ? 17.760 -19.940 -15.030 1.00 48.00 300 THR A O 1
ATOM 2333 N N . VAL A 1 301 ? 17.137 -17.877 -14.457 1.00 54.50 301 VAL A N 1
ATOM 2334 C CA . VAL A 1 301 ? 16.363 -17.543 -15.634 1.00 54.50 301 VAL A CA 1
ATOM 2335 C C . VAL A 1 301 ? 17.339 -16.849 -16.559 1.00 54.50 301 VAL A C 1
ATOM 2337 O O . VAL A 1 301 ? 18.146 -16.023 -16.129 1.00 54.50 301 VAL A O 1
ATOM 2340 N N . ALA A 1 302 ? 17.300 -17.221 -17.835 1.00 61.31 302 ALA A N 1
ATOM 2341 C CA . ALA A 1 302 ? 18.026 -16.476 -18.845 1.00 61.31 302 ALA A CA 1
ATOM 2342 C C . ALA A 1 302 ? 17.648 -14.994 -18.722 1.00 61.31 302 ALA A C 1
ATOM 2344 O O . ALA A 1 302 ? 16.471 -14.669 -18.544 1.00 61.31 302 ALA A O 1
ATOM 2345 N N . ALA A 1 303 ? 18.647 -14.114 -18.792 1.00 67.19 303 ALA A N 1
ATOM 2346 C CA . ALA A 1 303 ? 18.408 -12.683 -18.759 1.00 67.19 303 ALA A CA 1
ATOM 2347 C C . ALA A 1 303 ? 17.389 -12.319 -19.848 1.00 67.19 303 ALA A C 1
ATOM 2349 O O . ALA A 1 303 ? 17.572 -12.665 -21.022 1.00 67.19 303 ALA A O 1
ATOM 2350 N N . ALA A 1 304 ? 16.289 -11.684 -19.441 1.00 79.75 304 ALA A N 1
ATOM 2351 C CA . ALA A 1 304 ? 15.223 -11.332 -20.360 1.00 79.75 304 ALA A CA 1
ATOM 2352 C C . ALA A 1 304 ? 15.759 -10.357 -21.411 1.00 79.75 304 ALA A C 1
ATOM 2354 O O . ALA A 1 304 ? 16.456 -9.391 -21.088 1.00 79.75 304 ALA A O 1
ATOM 2355 N N . LYS A 1 305 ? 15.430 -10.637 -22.672 1.00 85.38 305 LYS A N 1
ATOM 2356 C CA . LYS A 1 305 ? 15.706 -9.734 -23.784 1.00 85.38 305 LYS A CA 1
ATOM 2357 C C . LYS A 1 305 ? 14.517 -8.807 -23.960 1.00 85.38 305 LYS A C 1
ATOM 2359 O O . LYS A 1 305 ? 13.393 -9.283 -24.095 1.00 85.38 305 LYS A O 1
ATOM 2364 N N . VAL A 1 306 ? 14.781 -7.511 -23.992 1.00 88.25 306 VAL A N 1
ATOM 2365 C CA . VAL A 1 306 ? 13.772 -6.469 -24.164 1.00 88.25 306 VAL A CA 1
ATOM 2366 C C . VAL A 1 306 ? 14.032 -5.766 -25.485 1.00 88.25 306 VAL A C 1
ATOM 2368 O O . VAL A 1 306 ? 15.115 -5.229 -25.707 1.00 88.25 306 VAL A O 1
ATOM 2371 N N . ASN A 1 307 ? 13.042 -5.786 -26.373 1.00 87.12 307 ASN A N 1
ATOM 2372 C CA . ASN A 1 307 ? 13.094 -4.993 -27.594 1.00 87.12 307 ASN A CA 1
ATOM 2373 C C . ASN A 1 307 ? 12.731 -3.548 -27.251 1.00 87.12 307 ASN A C 1
ATOM 2375 O O . ASN A 1 307 ? 11.718 -3.309 -26.597 1.00 87.12 307 ASN A O 1
ATOM 2379 N N . ALA A 1 308 ? 13.544 -2.608 -27.712 1.00 84.94 308 ALA A N 1
ATOM 2380 C CA . ALA A 1 308 ? 13.314 -1.181 -27.564 1.00 84.94 308 ALA A CA 1
ATOM 2381 C C . ALA A 1 308 ? 13.200 -0.520 -28.946 1.00 84.94 308 ALA A C 1
ATOM 2383 O O . ALA A 1 308 ? 13.807 -0.968 -29.926 1.00 84.94 308 ALA A O 1
ATOM 2384 N N . ALA A 1 309 ? 12.396 0.537 -29.027 1.00 84.06 309 ALA A N 1
ATOM 2385 C CA . ALA A 1 309 ? 12.165 1.299 -30.247 1.00 84.06 309 ALA A CA 1
ATOM 2386 C C . ALA A 1 309 ? 13.321 2.279 -30.542 1.00 84.06 309 ALA A C 1
ATOM 2388 O O . ALA A 1 309 ? 14.337 2.319 -29.846 1.00 84.06 309 ALA A O 1
ATOM 2389 N N . GLN A 1 310 ? 13.189 3.070 -31.611 1.00 74.19 310 GLN A N 1
ATOM 2390 C CA . GLN A 1 310 ? 14.110 4.171 -31.916 1.00 74.19 310 GLN A CA 1
ATOM 2391 C C . GLN A 1 310 ? 13.619 5.466 -31.260 1.00 74.19 310 GLN A C 1
ATOM 2393 O O . GLN A 1 310 ? 12.442 5.797 -31.370 1.00 74.19 310 GLN A O 1
ATOM 2398 N N . SER A 1 311 ? 14.520 6.195 -30.589 1.00 68.06 311 SER A N 1
ATOM 2399 C CA . SER A 1 311 ? 14.147 7.383 -29.807 1.00 68.06 311 SER A CA 1
ATOM 2400 C C . SER A 1 311 ? 13.709 8.537 -30.705 1.00 68.06 311 SER A C 1
ATOM 2402 O O . SER A 1 311 ? 14.327 8.797 -31.738 1.00 68.06 311 SER A O 1
ATOM 2404 N N . THR A 1 312 ? 12.687 9.272 -30.268 1.00 62.69 312 THR A N 1
ATOM 2405 C CA . THR A 1 312 ? 12.250 10.544 -30.864 1.00 62.69 312 THR A CA 1
ATOM 2406 C C . THR A 1 312 ? 12.533 11.750 -29.961 1.00 62.69 312 THR A C 1
ATOM 2408 O O . THR A 1 312 ? 12.150 12.867 -30.308 1.00 62.69 312 THR A O 1
ATOM 2411 N N . LEU A 1 313 ? 13.163 11.546 -28.796 1.00 66.50 313 LEU A N 1
ATOM 2412 C CA . LEU A 1 313 ? 13.452 12.610 -27.830 1.00 66.50 313 LEU A CA 1
ATOM 2413 C C . LEU A 1 313 ? 14.695 13.427 -28.214 1.00 66.50 313 LEU A C 1
ATOM 2415 O O . LEU A 1 313 ? 15.610 12.947 -28.890 1.00 66.50 313 LEU A O 1
ATOM 2419 N N . ALA A 1 314 ? 14.728 14.687 -27.767 1.00 60.91 314 ALA A N 1
ATOM 2420 C CA . ALA A 1 314 ? 15.852 15.587 -27.999 1.00 60.91 314 ALA A CA 1
ATOM 2421 C C . ALA A 1 314 ? 17.124 15.055 -27.317 1.00 60.91 314 ALA A C 1
ATOM 2423 O O . ALA A 1 314 ? 17.175 14.858 -26.109 1.00 60.91 314 ALA A O 1
ATOM 2424 N N . THR A 1 315 ? 18.179 14.851 -28.102 1.00 64.38 315 THR A N 1
ATOM 2425 C CA . THR A 1 315 ? 19.416 14.159 -27.699 1.00 64.38 315 THR A CA 1
ATOM 2426 C C . THR A 1 315 ? 20.423 15.068 -26.984 1.00 64.38 315 THR A C 1
ATOM 2428 O O . THR A 1 315 ? 21.626 14.826 -27.047 1.00 64.38 315 THR A O 1
ATOM 2431 N N . GLN A 1 316 ? 19.974 16.152 -26.343 1.00 76.69 316 GLN A N 1
ATOM 2432 C CA . GLN A 1 316 ? 20.886 16.984 -25.555 1.00 76.69 316 GLN A CA 1
ATOM 2433 C C . GLN A 1 316 ? 21.256 16.228 -24.276 1.00 76.69 316 GLN A C 1
ATOM 2435 O O . GLN A 1 316 ? 20.379 15.808 -23.526 1.00 76.69 316 GLN A O 1
ATOM 2440 N N . THR A 1 317 ? 22.553 16.022 -24.050 1.00 77.62 317 THR A N 1
ATOM 2441 C CA . THR A 1 317 ? 23.083 15.213 -22.942 1.00 77.62 317 THR A CA 1
ATOM 2442 C C . THR A 1 317 ? 24.132 15.987 -22.148 1.00 77.62 317 THR A C 1
ATOM 2444 O O . THR A 1 317 ? 24.842 16.829 -22.703 1.00 77.62 317 THR A O 1
ATOM 2447 N N . ARG A 1 318 ? 24.206 15.744 -20.833 1.00 73.25 318 ARG A N 1
ATOM 2448 C CA . ARG A 1 318 ? 25.065 16.508 -19.904 1.00 73.25 318 ARG A CA 1
ATOM 2449 C C . ARG A 1 318 ? 26.547 16.302 -20.207 1.00 73.25 318 ARG A C 1
ATOM 2451 O O . ARG A 1 318 ? 27.361 17.205 -20.042 1.00 73.25 318 ARG A O 1
ATOM 2458 N N . THR A 1 319 ? 26.885 15.105 -20.671 1.00 73.94 319 THR A N 1
ATOM 2459 C CA . THR A 1 319 ? 28.181 14.705 -21.236 1.00 73.94 319 THR A CA 1
ATOM 2460 C C . THR A 1 319 ? 27.945 13.992 -22.571 1.00 73.94 319 THR A C 1
ATOM 2462 O O . THR A 1 319 ? 26.823 13.565 -22.845 1.00 73.94 319 THR A O 1
ATOM 2465 N N . ALA A 1 320 ? 28.968 13.889 -23.428 1.00 73.38 320 ALA A N 1
ATOM 2466 C CA . ALA A 1 320 ? 28.863 13.304 -24.769 1.00 73.38 320 ALA A CA 1
ATOM 2467 C C . ALA A 1 320 ? 28.121 11.952 -24.777 1.00 73.38 320 ALA A C 1
ATOM 2469 O O . ALA A 1 320 ? 28.459 11.055 -24.012 1.00 73.38 320 ALA A O 1
ATOM 2470 N N . ALA A 1 321 ? 27.119 11.833 -25.652 1.00 69.44 321 ALA A N 1
ATOM 2471 C CA . ALA A 1 321 ? 26.279 10.646 -25.775 1.00 69.44 321 ALA A CA 1
ATOM 2472 C C . ALA A 1 321 ? 27.021 9.447 -26.389 1.00 69.44 321 ALA A C 1
ATOM 2474 O O . ALA A 1 321 ? 27.915 9.596 -27.228 1.00 69.44 321 ALA A O 1
ATOM 2475 N N . ILE A 1 322 ? 26.576 8.250 -26.021 1.00 70.19 322 ILE A N 1
ATOM 2476 C CA . ILE A 1 322 ? 27.031 6.973 -26.566 1.00 70.19 322 ILE A CA 1
ATOM 2477 C C . ILE A 1 322 ? 26.384 6.769 -27.942 1.00 70.19 322 ILE A C 1
ATOM 2479 O O . ILE A 1 322 ? 25.169 6.877 -28.105 1.00 70.19 322 ILE A O 1
ATOM 2483 N N . THR A 1 323 ? 27.202 6.491 -28.960 1.00 65.25 323 THR A N 1
ATOM 2484 C CA . THR A 1 323 ? 26.774 6.444 -30.372 1.00 65.25 323 THR A CA 1
ATOM 2485 C C . THR A 1 323 ? 26.434 5.041 -30.883 1.00 65.25 323 THR A C 1
ATOM 2487 O O . THR A 1 323 ? 25.878 4.908 -31.971 1.00 65.25 323 THR A O 1
ATOM 2490 N N . LEU A 1 324 ? 26.749 3.996 -30.113 1.00 62.56 324 LEU A N 1
ATOM 2491 C CA . LEU A 1 324 ? 26.492 2.592 -30.438 1.00 62.56 324 LEU A CA 1
ATOM 2492 C C . LEU A 1 324 ? 25.626 1.970 -29.346 1.00 62.56 324 LEU A C 1
ATOM 2494 O O . LEU A 1 324 ? 26.079 1.798 -28.220 1.00 62.56 324 LEU A O 1
ATOM 2498 N N . PHE A 1 325 ? 24.397 1.606 -29.695 1.00 67.62 325 PHE A N 1
ATOM 2499 C CA . PHE A 1 325 ? 23.452 0.957 -28.793 1.00 67.62 325 PHE A CA 1
ATOM 2500 C C . PHE A 1 325 ? 22.691 -0.148 -29.529 1.00 67.62 325 PHE A C 1
ATOM 2502 O O . PHE A 1 325 ? 22.480 -0.089 -30.743 1.00 67.62 325 PHE A O 1
ATOM 2509 N N . SER A 1 326 ? 22.303 -1.182 -28.786 1.00 76.00 326 SER A N 1
ATOM 2510 C CA . SER A 1 326 ? 21.472 -2.276 -29.287 1.00 76.00 326 SER A CA 1
ATOM 2511 C C . SER A 1 326 ? 19.999 -1.922 -29.103 1.00 76.00 326 SER A C 1
ATOM 2513 O O . SER A 1 326 ? 19.609 -1.423 -28.053 1.00 76.00 326 SER A O 1
ATOM 2515 N N . ASN A 1 327 ? 19.159 -2.230 -30.091 1.00 81.19 327 ASN A N 1
ATOM 2516 C CA . ASN A 1 327 ? 17.700 -2.186 -29.939 1.00 81.19 327 ASN A CA 1
ATOM 2517 C C . ASN A 1 327 ? 17.143 -3.425 -29.211 1.00 81.19 327 ASN A C 1
ATOM 2519 O O . ASN A 1 327 ? 15.947 -3.506 -28.949 1.00 81.19 327 ASN A O 1
ATOM 2523 N N . VAL A 1 328 ? 18.005 -4.391 -28.893 1.00 87.12 328 VAL A N 1
ATOM 2524 C CA . VAL A 1 328 ? 17.697 -5.531 -28.031 1.00 87.12 328 VAL A CA 1
ATOM 2525 C C . VAL A 1 328 ? 18.556 -5.410 -26.781 1.00 87.12 328 VAL A C 1
ATOM 2527 O O . VAL A 1 328 ? 19.764 -5.660 -26.821 1.00 87.12 328 VAL A O 1
ATOM 2530 N N . LEU A 1 329 ? 17.927 -5.007 -25.686 1.00 89.44 329 LEU A N 1
ATOM 2531 C CA . LEU A 1 329 ? 18.550 -4.849 -24.379 1.00 89.44 329 LEU A CA 1
ATOM 2532 C C . LEU A 1 329 ? 18.441 -6.152 -23.592 1.00 89.44 329 LEU A C 1
ATOM 2534 O O . LEU A 1 329 ? 17.557 -6.972 -23.838 1.00 89.44 329 LEU A O 1
ATOM 2538 N N . THR A 1 330 ? 19.361 -6.367 -22.660 1.00 88.38 330 THR A N 1
ATOM 2539 C CA . THR A 1 330 ? 19.370 -7.557 -21.802 1.00 88.38 330 THR A CA 1
ATOM 2540 C C . THR A 1 330 ? 19.335 -7.106 -20.354 1.00 88.38 330 THR A C 1
ATOM 2542 O O . THR A 1 330 ? 20.181 -6.318 -19.946 1.00 88.38 330 THR A O 1
ATOM 2545 N N . ALA A 1 331 ? 18.372 -7.604 -19.578 1.00 85.56 331 ALA A N 1
ATOM 2546 C CA . ALA A 1 331 ? 18.279 -7.277 -18.158 1.00 85.56 331 ALA A CA 1
ATOM 2547 C C . ALA A 1 331 ? 19.489 -7.832 -17.394 1.00 85.56 331 ALA A C 1
ATOM 2549 O O . ALA A 1 331 ? 19.607 -9.043 -17.203 1.00 85.56 331 ALA A O 1
ATOM 2550 N N . ASN A 1 332 ? 20.372 -6.945 -16.942 1.00 85.25 332 ASN A N 1
ATOM 2551 C CA . ASN A 1 332 ? 21.589 -7.278 -16.198 1.00 85.25 332 ASN A CA 1
ATOM 2552 C C . ASN A 1 332 ? 21.436 -6.903 -14.724 1.00 85.25 332 ASN A C 1
ATOM 2554 O O . ASN A 1 332 ? 22.163 -6.088 -14.158 1.00 85.25 332 ASN A O 1
ATOM 2558 N N . GLN A 1 333 ? 20.394 -7.450 -14.113 1.00 88.50 333 GLN A N 1
ATOM 2559 C CA . GLN A 1 333 ? 20.028 -7.097 -12.753 1.00 88.50 333 GLN A CA 1
ATOM 2560 C C . GLN A 1 333 ? 20.880 -7.831 -11.716 1.00 88.50 333 GLN A C 1
ATOM 2562 O O . GLN A 1 333 ? 21.097 -9.041 -11.800 1.00 88.50 333 GLN A O 1
ATOM 2567 N N . LYS A 1 334 ? 21.316 -7.093 -10.698 1.00 88.69 334 LYS A N 1
ATOM 2568 C CA . LYS A 1 334 ? 21.938 -7.612 -9.480 1.00 88.69 334 LYS A CA 1
ATOM 2569 C C . LYS A 1 334 ? 20.939 -7.518 -8.332 1.00 88.69 334 LYS A C 1
ATOM 2571 O O . LYS A 1 334 ? 20.374 -6.451 -8.096 1.00 88.69 334 LYS A O 1
ATOM 2576 N N . GLU A 1 335 ? 20.761 -8.635 -7.632 1.00 88.06 335 GLU A N 1
ATOM 2577 C CA . GLU A 1 335 ? 19.994 -8.736 -6.388 1.00 88.06 335 GLU A CA 1
ATOM 2578 C C . GLU A 1 335 ? 20.907 -8.421 -5.198 1.00 88.06 335 GLU A C 1
ATOM 2580 O O . GLU A 1 335 ? 22.003 -8.974 -5.081 1.00 88.06 335 GLU A O 1
ATOM 2585 N N . ILE A 1 336 ? 20.445 -7.550 -4.304 1.00 85.19 336 ILE A N 1
ATOM 2586 C CA . ILE A 1 336 ? 21.080 -7.265 -3.019 1.00 85.19 336 ILE A CA 1
ATOM 2587 C C . ILE A 1 336 ? 20.008 -7.394 -1.935 1.00 85.19 336 ILE A C 1
ATOM 2589 O O . ILE A 1 336 ? 19.013 -6.671 -1.954 1.00 85.19 336 ILE A O 1
ATOM 2593 N N . ASN A 1 337 ? 20.210 -8.302 -0.979 1.00 77.31 337 ASN A N 1
ATOM 2594 C CA . ASN A 1 337 ? 19.341 -8.399 0.193 1.00 77.31 337 ASN A CA 1
ATOM 2595 C C . ASN A 1 337 ? 19.461 -7.126 1.038 1.00 77.31 337 ASN A C 1
ATOM 2597 O O . ASN A 1 337 ? 20.569 -6.624 1.255 1.00 77.31 337 ASN A O 1
ATOM 2601 N N . ALA A 1 338 ? 18.335 -6.633 1.554 1.00 66.25 338 ALA A N 1
ATOM 2602 C CA . ALA A 1 338 ? 18.371 -5.634 2.609 1.00 66.25 338 ALA A CA 1
ATOM 2603 C C . ALA A 1 338 ? 19.142 -6.185 3.830 1.00 66.25 338 ALA A C 1
ATOM 2605 O O . ALA A 1 338 ? 19.128 -7.395 4.074 1.00 66.25 338 ALA A O 1
ATOM 2606 N N . PRO A 1 339 ? 19.811 -5.324 4.620 1.00 51.22 339 PRO A N 1
ATOM 2607 C CA . PRO A 1 339 ? 20.351 -5.719 5.920 1.00 51.22 339 PRO A CA 1
ATOM 2608 C C . PRO A 1 339 ? 19.276 -6.418 6.771 1.00 51.22 339 PRO A C 1
ATOM 2610 O O . PRO A 1 339 ? 18.119 -6.006 6.732 1.00 51.22 339 PRO A O 1
ATOM 2613 N N . GLU A 1 340 ? 19.648 -7.425 7.572 1.00 42.16 340 GLU A N 1
ATOM 2614 C CA . GLU A 1 340 ? 18.732 -8.309 8.337 1.00 42.16 340 GLU A CA 1
ATOM 2615 C C . GLU A 1 340 ? 17.734 -7.585 9.272 1.00 42.16 340 GLU A C 1
ATOM 2617 O O . GLU A 1 340 ? 16.792 -8.191 9.770 1.00 42.16 340 GLU A O 1
ATOM 2622 N N . ASN A 1 341 ? 17.882 -6.273 9.464 1.00 39.12 341 ASN A N 1
ATOM 2623 C CA . ASN A 1 341 ? 16.982 -5.426 10.249 1.00 39.12 341 ASN A CA 1
ATOM 2624 C C . ASN A 1 341 ? 15.743 -4.926 9.471 1.00 39.12 341 ASN A C 1
ATOM 2626 O O . ASN A 1 341 ? 14.990 -4.112 9.999 1.00 39.12 341 ASN A O 1
ATOM 2630 N N . PHE A 1 342 ? 15.525 -5.383 8.233 1.00 40.91 342 PHE A N 1
ATOM 2631 C CA . PHE A 1 342 ? 14.339 -5.079 7.414 1.00 40.91 342 PHE A CA 1
ATOM 2632 C C . PHE A 1 342 ? 13.413 -6.300 7.271 1.00 40.91 342 PHE A C 1
ATOM 2634 O O . PHE A 1 342 ? 13.000 -6.648 6.166 1.00 40.91 342 PHE A O 1
ATOM 2641 N N . VAL A 1 343 ? 13.116 -6.985 8.383 1.00 38.78 343 VAL A N 1
ATOM 2642 C CA . VAL A 1 343 ? 12.204 -8.139 8.393 1.00 38.78 343 VAL A CA 1
ATOM 2643 C C . VAL A 1 343 ? 10.798 -7.683 8.002 1.00 38.78 343 VAL A C 1
ATOM 2645 O O . VAL A 1 343 ? 10.192 -6.841 8.659 1.00 38.78 343 VAL A O 1
ATOM 2648 N N . SER A 1 344 ? 10.298 -8.249 6.915 1.00 42.84 344 SER A N 1
ATOM 2649 C CA . SER A 1 344 ? 8.935 -8.111 6.425 1.00 42.84 344 SER A CA 1
ATOM 2650 C C . SER A 1 344 ? 7.931 -8.864 7.278 1.00 42.84 344 SER A C 1
ATOM 2652 O O . SER A 1 344 ? 8.226 -9.975 7.712 1.00 42.84 344 SER A O 1
ATOM 2654 N N . ARG A 1 345 ? 6.727 -8.324 7.423 1.00 50.84 345 ARG A N 1
ATOM 2655 C CA . ARG A 1 345 ? 5.540 -9.043 7.898 1.00 50.84 345 ARG A CA 1
ATOM 2656 C C . ARG A 1 345 ? 4.353 -8.566 7.043 1.00 50.84 345 ARG A C 1
ATOM 2658 O O . ARG A 1 345 ? 4.354 -7.420 6.608 1.00 50.84 345 ARG A O 1
ATOM 2665 N N . GLY A 1 346 ? 3.384 -9.415 6.706 1.00 58.56 346 GLY A N 1
ATOM 2666 C CA . GLY A 1 346 ? 2.279 -9.045 5.804 1.00 58.56 346 GLY A CA 1
ATOM 2667 C C . GLY A 1 346 ? 1.365 -10.210 5.418 1.00 58.56 346 GLY A C 1
ATOM 2668 O O . GLY A 1 346 ? 1.449 -11.287 6.010 1.00 58.56 346 GLY A O 1
ATOM 2669 N N . VAL A 1 347 ? 0.481 -9.973 4.441 1.00 68.81 347 VAL A N 1
ATOM 2670 C CA . VAL A 1 347 ? -0.556 -10.919 3.984 1.00 68.81 347 VAL A CA 1
ATOM 2671 C C . VAL A 1 347 ? 0.064 -12.111 3.252 1.00 68.81 347 VAL A C 1
ATOM 2673 O O . VAL A 1 347 ? 0.818 -11.927 2.303 1.00 68.81 347 VAL A O 1
ATOM 2676 N N . ILE A 1 348 ? -0.299 -13.327 3.664 1.00 67.38 348 ILE A N 1
ATOM 2677 C CA . ILE A 1 348 ? 0.128 -14.601 3.058 1.00 67.38 348 ILE A CA 1
ATOM 2678 C C . ILE A 1 348 ? -0.974 -15.274 2.223 1.00 67.38 348 ILE A C 1
ATOM 2680 O O . ILE A 1 348 ? -0.701 -16.219 1.486 1.00 67.38 348 ILE A O 1
ATOM 2684 N N . GLY A 1 349 ? -2.218 -14.794 2.311 1.00 76.81 349 GLY A N 1
ATOM 2685 C CA . GLY A 1 349 ? -3.324 -15.235 1.463 1.00 76.81 349 GLY A CA 1
ATOM 2686 C C . GLY A 1 349 ? -4.687 -14.761 1.960 1.00 76.81 349 GLY A C 1
ATOM 2687 O O . GLY A 1 349 ? -4.777 -13.930 2.859 1.00 76.81 349 GLY A O 1
ATOM 2688 N N . TYR A 1 350 ? -5.756 -15.311 1.387 1.00 84.12 350 TYR A N 1
ATOM 2689 C CA . TYR A 1 350 ? -7.136 -14.917 1.661 1.00 84.12 350 TYR A CA 1
ATOM 2690 C C . TYR A 1 350 ? -8.049 -16.118 1.914 1.00 84.12 350 TYR A C 1
ATOM 2692 O O . TYR A 1 350 ? -7.888 -17.191 1.315 1.00 84.12 350 TYR A O 1
ATOM 2700 N N . ASN A 1 351 ? -9.047 -15.916 2.774 1.00 96.25 351 ASN A N 1
ATOM 2701 C CA . ASN A 1 351 ? -10.182 -16.820 2.924 1.00 96.25 351 ASN A CA 1
ATOM 2702 C C . ASN A 1 351 ? -11.444 -16.156 2.383 1.00 96.25 351 ASN A C 1
ATOM 2704 O O . ASN A 1 351 ? -11.715 -14.991 2.658 1.00 96.25 351 ASN A O 1
ATOM 2708 N N . ILE A 1 352 ? -12.214 -16.923 1.618 1.00 97.19 352 ILE A N 1
ATOM 2709 C CA . ILE A 1 352 ? -13.424 -16.460 0.956 1.00 97.19 352 ILE A CA 1
ATOM 2710 C C . ILE A 1 352 ? -14.605 -17.087 1.675 1.00 97.19 352 ILE A C 1
ATOM 2712 O O . ILE A 1 352 ? -14.646 -18.304 1.884 1.00 97.19 352 ILE A O 1
ATOM 2716 N N . TYR A 1 353 ? -15.567 -16.246 2.022 1.00 97.69 353 TYR A N 1
ATOM 2717 C CA . TYR A 1 353 ? -16.793 -16.623 2.697 1.00 97.69 353 TYR A CA 1
ATOM 2718 C C . TYR A 1 353 ? -17.974 -16.354 1.776 1.00 97.69 353 TYR A C 1
ATOM 2720 O O . TYR A 1 353 ? -18.058 -15.290 1.167 1.00 97.69 353 TYR A O 1
ATOM 2728 N N . ARG A 1 354 ? -18.888 -17.321 1.696 1.00 96.19 354 ARG A N 1
ATOM 2729 C CA . ARG A 1 354 ? -20.182 -17.203 1.025 1.00 96.19 354 ARG A CA 1
ATOM 2730 C C . ARG A 1 354 ? -21.270 -17.536 2.030 1.00 96.19 354 ARG A C 1
ATOM 2732 O O . ARG A 1 354 ? -21.242 -18.613 2.625 1.00 96.19 354 ARG A O 1
ATOM 2739 N N . ASP A 1 355 ? -22.185 -16.599 2.243 1.00 95.19 355 ASP A N 1
ATOM 2740 C CA . ASP A 1 355 ? -23.268 -16.692 3.228 1.00 95.19 355 ASP A CA 1
ATOM 2741 C C . ASP A 1 355 ? -22.748 -17.065 4.633 1.00 95.19 355 ASP A C 1
ATOM 2743 O O . ASP A 1 355 ? -23.317 -17.890 5.350 1.00 95.19 355 ASP A O 1
ATOM 2747 N N . GLY A 1 356 ? -21.597 -16.492 5.001 1.00 93.56 356 GLY A N 1
ATOM 2748 C CA . GLY A 1 356 ? -20.910 -16.727 6.274 1.00 93.56 356 GLY A CA 1
ATOM 2749 C C . GLY A 1 356 ? -20.096 -18.025 6.364 1.00 93.56 356 GLY A C 1
ATOM 2750 O O . GLY A 1 356 ? -19.385 -18.220 7.348 1.00 93.56 356 GLY A O 1
ATOM 2751 N N . ALA A 1 357 ? -20.140 -18.907 5.361 1.00 95.94 357 ALA A N 1
ATOM 2752 C CA . ALA A 1 357 ? -19.358 -20.142 5.337 1.00 95.94 357 ALA A CA 1
ATOM 2753 C C . ALA A 1 357 ? -18.106 -20.000 4.462 1.00 95.94 357 ALA A C 1
ATOM 2755 O O . ALA A 1 357 ? -18.186 -19.566 3.315 1.00 95.94 357 ALA A O 1
ATOM 2756 N N . LYS A 1 358 ? -16.945 -20.418 4.979 1.00 96.38 358 LYS A N 1
ATOM 2757 C CA . LYS A 1 358 ? -15.696 -20.459 4.208 1.00 96.38 358 LYS A CA 1
ATOM 2758 C C . LYS A 1 358 ? -15.800 -21.473 3.063 1.00 96.38 358 LYS A C 1
ATOM 2760 O O . LYS A 1 358 ? -16.156 -22.627 3.308 1.00 96.38 358 LYS A O 1
ATOM 2765 N N . ILE A 1 359 ? -15.461 -21.068 1.838 1.00 96.44 359 ILE A N 1
ATOM 2766 C CA . ILE A 1 359 ? -15.607 -21.909 0.633 1.00 96.44 359 ILE A CA 1
ATOM 2767 C C . ILE A 1 359 ? -14.283 -22.405 0.042 1.00 96.44 359 ILE A C 1
ATOM 2769 O O . ILE A 1 359 ? -14.268 -23.422 -0.650 1.00 96.44 359 ILE A O 1
ATOM 2773 N N . ASN A 1 360 ? -13.161 -21.740 0.324 1.00 93.62 360 ASN A N 1
ATOM 2774 C CA . ASN A 1 360 ? -11.847 -22.186 -0.131 1.00 93.62 360 ASN A CA 1
ATOM 2775 C C . ASN A 1 360 ? -11.210 -23.168 0.869 1.00 93.62 360 ASN A C 1
ATOM 2777 O O . ASN A 1 360 ? -11.164 -22.917 2.072 1.00 93.62 360 ASN A O 1
ATOM 2781 N N . SER A 1 361 ? -10.680 -24.291 0.373 1.00 87.44 361 SER A N 1
ATOM 2782 C CA . SER A 1 361 ? -9.983 -25.295 1.197 1.00 87.44 361 SER A CA 1
ATOM 2783 C C . SER A 1 361 ? -8.528 -24.931 1.497 1.00 87.44 361 SER A C 1
ATOM 2785 O O . SER A 1 361 ? -7.981 -25.338 2.516 1.00 87.44 361 SER A O 1
ATOM 2787 N N . THR A 1 362 ? -7.900 -24.178 0.598 1.00 83.44 362 THR A N 1
ATOM 2788 C CA . THR A 1 362 ? -6.546 -23.631 0.729 1.00 83.44 362 THR A CA 1
ATOM 2789 C C . THR A 1 362 ? -6.624 -22.123 0.580 1.00 83.44 362 THR A C 1
ATOM 2791 O O . THR A 1 362 ? -7.468 -21.633 -0.174 1.00 83.44 362 THR A O 1
ATOM 2794 N N . MET A 1 363 ? -5.762 -21.391 1.287 1.00 80.44 363 MET A N 1
ATOM 2795 C CA . MET A 1 363 ? -5.684 -19.936 1.144 1.00 80.44 363 MET A CA 1
ATOM 2796 C C . MET A 1 363 ? -5.458 -19.548 -0.319 1.00 80.44 363 MET A C 1
ATOM 2798 O O . MET A 1 363 ? -4.702 -20.207 -1.036 1.00 80.44 363 MET A O 1
ATOM 2802 N N . VAL A 1 364 ? -6.169 -18.516 -0.761 1.00 79.56 364 VAL A N 1
ATOM 2803 C CA . VAL A 1 364 ? -6.018 -17.950 -2.103 1.00 79.56 364 VAL A CA 1
ATOM 2804 C C . VAL A 1 364 ? -4.926 -16.895 -2.034 1.00 79.56 364 VAL A C 1
ATOM 2806 O O . VAL A 1 364 ? -4.975 -16.039 -1.161 1.00 79.56 364 VAL A O 1
ATOM 2809 N N . THR A 1 365 ? -3.923 -16.977 -2.901 1.00 75.50 365 THR A N 1
ATOM 2810 C CA . THR A 1 365 ? -2.792 -16.032 -2.908 1.00 75.50 365 THR A CA 1
ATOM 2811 C C . THR A 1 365 ? -3.017 -14.848 -3.845 1.00 75.50 365 THR A C 1
ATOM 2813 O O . THR A 1 365 ? -2.374 -13.817 -3.686 1.00 75.50 365 THR A O 1
ATOM 2816 N N . ASP A 1 366 ? -3.935 -14.987 -4.801 1.00 71.06 366 ASP A N 1
ATOM 2817 C CA . ASP A 1 366 ? -4.348 -13.912 -5.702 1.00 71.06 366 ASP A CA 1
ATOM 2818 C C . ASP A 1 366 ? -5.410 -13.017 -5.052 1.00 71.06 366 ASP A C 1
ATOM 2820 O O . ASP A 1 366 ? -6.056 -13.389 -4.072 1.00 71.06 366 ASP A O 1
ATOM 2824 N N . THR A 1 367 ? -5.653 -11.850 -5.644 1.00 77.38 367 THR A N 1
ATOM 2825 C CA . THR A 1 367 ? -6.744 -10.941 -5.253 1.00 77.38 367 THR A CA 1
ATOM 2826 C C . THR A 1 367 ? -8.035 -11.183 -6.038 1.00 77.38 367 THR A C 1
ATOM 2828 O O . THR A 1 367 ? -8.886 -10.302 -6.167 1.00 77.38 367 THR A O 1
ATOM 2831 N N . THR A 1 368 ? -8.167 -12.384 -6.604 1.00 79.69 368 THR A N 1
ATOM 2832 C CA . THR A 1 368 ? -9.358 -12.817 -7.330 1.00 79.69 368 THR A CA 1
ATOM 2833 C C . THR A 1 368 ? -9.710 -14.256 -6.981 1.00 79.69 368 THR A C 1
ATOM 2835 O O . THR A 1 368 ? -8.846 -15.060 -6.625 1.00 79.69 368 THR A O 1
ATOM 2838 N N . TYR A 1 369 ? -10.992 -14.600 -7.082 1.00 88.56 369 TYR A N 1
ATOM 2839 C CA . TYR A 1 369 ? -11.469 -15.962 -6.862 1.00 88.56 369 TYR A CA 1
ATOM 2840 C C . TYR A 1 369 ? -12.657 -16.282 -7.761 1.00 88.56 369 TYR A C 1
ATOM 2842 O O . TYR A 1 369 ? -13.615 -15.518 -7.839 1.00 88.56 369 TYR A O 1
ATOM 2850 N N . SER A 1 370 ? -12.607 -17.437 -8.423 1.00 90.81 370 SER A N 1
ATOM 2851 C CA . SER A 1 370 ? -13.692 -17.906 -9.282 1.00 90.81 370 SER A CA 1
ATOM 2852 C C . SER A 1 370 ? -14.597 -18.871 -8.520 1.00 90.81 370 SER A C 1
ATOM 2854 O O . SER A 1 370 ? -14.183 -19.979 -8.172 1.00 90.81 370 SER A O 1
ATOM 2856 N N . ASP A 1 371 ? -15.844 -18.457 -8.301 1.00 90.81 371 ASP A N 1
ATOM 2857 C CA . ASP A 1 371 ? -16.903 -19.293 -7.744 1.00 90.81 371 ASP A CA 1
ATOM 2858 C C . ASP A 1 371 ? -17.846 -19.741 -8.868 1.00 90.81 371 ASP A C 1
ATOM 2860 O O . ASP A 1 371 ? -18.515 -18.937 -9.525 1.00 90.81 371 ASP A O 1
ATOM 2864 N N . ASN A 1 372 ? -17.860 -21.047 -9.134 1.00 89.00 372 ASN A N 1
ATOM 2865 C CA . ASN A 1 372 ? -18.492 -21.625 -10.315 1.00 89.00 372 ASN A CA 1
ATOM 2866 C C . ASN A 1 372 ? -19.632 -22.564 -9.943 1.00 89.00 372 ASN A C 1
ATOM 2868 O O . ASN A 1 372 ? -19.555 -23.321 -8.978 1.00 89.00 372 ASN A O 1
ATOM 2872 N N . GLY A 1 373 ? -20.654 -22.607 -10.799 1.00 82.69 373 GLY A N 1
ATOM 2873 C CA . GLY A 1 373 ? -21.752 -23.556 -10.633 1.00 82.69 373 GLY A CA 1
ATOM 2874 C C . GLY A 1 373 ? -22.785 -23.099 -9.608 1.00 82.69 373 GLY A C 1
ATOM 2875 O O . GLY A 1 373 ? -23.476 -23.940 -9.035 1.00 82.69 373 GLY A O 1
ATOM 2876 N N . LEU A 1 374 ? -22.902 -21.785 -9.400 1.00 84.75 374 LEU A N 1
ATOM 2877 C CA . LEU A 1 374 ? -23.943 -21.201 -8.562 1.00 84.75 374 LEU A CA 1
ATOM 2878 C C . LEU A 1 374 ? -25.330 -21.552 -9.120 1.00 84.75 374 LEU A C 1
ATOM 2880 O O . LEU A 1 374 ? -25.546 -21.599 -10.335 1.00 84.75 374 LEU A O 1
ATOM 2884 N N . VAL A 1 375 ? -26.262 -21.852 -8.219 1.00 85.25 375 VAL A N 1
ATOM 2885 C CA . VAL A 1 375 ? -27.659 -22.145 -8.564 1.00 85.25 375 VAL A CA 1
ATOM 2886 C C . VAL A 1 375 ? -28.508 -20.886 -8.404 1.00 85.25 375 VAL A C 1
ATOM 2888 O O . VAL A 1 375 ? -27.996 -19.834 -8.033 1.00 85.25 375 VAL A O 1
ATOM 2891 N N . ASN A 1 376 ? -29.801 -20.976 -8.724 1.00 83.50 376 ASN A N 1
ATOM 2892 C CA . ASN A 1 376 ? -30.704 -19.839 -8.591 1.00 83.50 376 ASN A CA 1
ATOM 2893 C C . ASN A 1 376 ? -30.797 -19.448 -7.108 1.00 83.50 376 ASN A C 1
ATOM 2895 O O . ASN A 1 376 ? -31.153 -20.295 -6.283 1.00 83.50 376 ASN A O 1
ATOM 2899 N N . GLY A 1 377 ? -30.448 -18.211 -6.766 1.00 87.50 377 GLY A N 1
ATOM 2900 C CA . GLY A 1 377 ? -30.378 -17.776 -5.376 1.00 87.50 377 GLY A CA 1
ATOM 2901 C C . GLY A 1 377 ? -29.664 -16.447 -5.161 1.00 87.50 377 GLY A C 1
ATOM 2902 O O . GLY A 1 377 ? -29.075 -15.873 -6.075 1.00 87.50 377 GLY A O 1
ATOM 2903 N N . ASN A 1 378 ? -29.722 -15.974 -3.918 1.00 92.06 378 ASN A N 1
ATOM 2904 C CA . ASN A 1 378 ? -28.976 -14.810 -3.454 1.00 92.06 378 ASN A CA 1
ATOM 2905 C C . ASN A 1 378 ? -27.745 -15.284 -2.690 1.00 92.06 378 ASN A C 1
ATOM 2907 O O . ASN A 1 378 ? -27.867 -16.184 -1.862 1.00 92.06 378 ASN A O 1
ATOM 2911 N N . TYR A 1 379 ? -26.610 -14.650 -2.953 1.00 93.62 379 TYR A N 1
ATOM 2912 C CA . TYR A 1 379 ? -25.335 -14.957 -2.323 1.00 93.62 379 TYR A CA 1
ATOM 2913 C C . TYR A 1 379 ? -24.690 -13.669 -1.837 1.00 93.62 379 TYR A C 1
ATOM 2915 O O . TYR A 1 379 ? -24.632 -12.700 -2.596 1.00 93.62 379 TYR A O 1
ATOM 2923 N N . CYS A 1 380 ? -24.190 -13.669 -0.606 1.00 96.06 380 CYS A N 1
ATOM 2924 C CA . CYS A 1 380 ? -23.366 -12.591 -0.067 1.00 96.06 380 CYS A CA 1
ATOM 2925 C C . CYS A 1 380 ? -21.955 -13.100 0.212 1.00 96.06 380 CYS A C 1
ATOM 2927 O O . CYS A 1 380 ? -21.768 -14.193 0.754 1.00 96.06 380 CYS A O 1
ATOM 2929 N N . PHE A 1 381 ? -20.966 -12.307 -0.182 1.00 97.19 381 PHE A N 1
ATOM 2930 C CA . PHE A 1 381 ? -19.558 -12.648 -0.087 1.00 97.19 381 PHE A CA 1
ATOM 2931 C C . PHE A 1 381 ? -18.808 -11.680 0.816 1.00 97.19 381 PHE A C 1
ATOM 2933 O O . PHE A 1 381 ? -19.052 -10.473 0.798 1.00 97.19 381 PHE A O 1
ATOM 2940 N N . ASN A 1 382 ? -17.835 -12.231 1.534 1.00 97.81 382 ASN A N 1
ATOM 2941 C CA . ASN A 1 382 ? -16.814 -11.497 2.268 1.00 97.81 382 ASN A CA 1
ATOM 2942 C C . ASN A 1 382 ? -15.464 -12.185 2.076 1.00 97.81 382 ASN A C 1
ATOM 2944 O O . ASN A 1 382 ? -15.392 -13.397 1.847 1.00 97.81 382 ASN A O 1
ATOM 2948 N N . VAL A 1 383 ? -14.388 -11.424 2.238 1.00 96.31 383 VAL A N 1
ATOM 2949 C CA . VAL A 1 383 ? -13.022 -11.944 2.200 1.00 96.31 383 VAL A CA 1
ATOM 2950 C C . VAL A 1 383 ? -12.278 -11.494 3.452 1.00 96.31 383 VAL A C 1
ATOM 2952 O O . VAL A 1 383 ? -12.413 -10.352 3.883 1.00 96.31 383 VAL A O 1
ATOM 2955 N N . THR A 1 384 ? -11.487 -12.382 4.042 1.00 94.81 384 THR A N 1
ATOM 2956 C CA . THR A 1 384 ? -10.509 -12.039 5.086 1.00 94.81 384 THR A CA 1
ATOM 2957 C C . THR A 1 384 ? -9.100 -12.231 4.536 1.00 94.81 384 THR A C 1
ATOM 2959 O O . THR A 1 384 ? -8.860 -13.080 3.672 1.00 94.81 384 THR A O 1
ATOM 2962 N N . ALA A 1 385 ? -8.158 -11.438 5.032 1.00 84.75 385 ALA A N 1
ATOM 2963 C CA . ALA A 1 385 ? -6.735 -11.625 4.810 1.00 84.75 385 ALA A CA 1
ATOM 2964 C C . ALA A 1 385 ? -6.172 -12.525 5.912 1.00 84.75 385 ALA A C 1
ATOM 2966 O O . ALA A 1 385 ? -6.486 -12.360 7.090 1.00 84.75 385 ALA A O 1
ATOM 2967 N N . VAL A 1 386 ? -5.316 -13.461 5.530 1.00 84.00 386 VAL A N 1
ATOM 2968 C CA . VAL A 1 386 ? -4.487 -14.242 6.443 1.00 84.00 386 VAL A CA 1
ATOM 2969 C C . VAL A 1 386 ? -3.099 -13.626 6.414 1.00 84.00 386 VAL A C 1
ATOM 2971 O O . VAL A 1 386 ? -2.498 -13.502 5.349 1.00 84.00 386 VAL A O 1
ATOM 2974 N N . HIS A 1 387 ? -2.607 -13.220 7.576 1.00 75.94 387 HIS A N 1
ATOM 2975 C CA . HIS A 1 387 ? -1.278 -12.646 7.769 1.00 75.94 387 HIS A CA 1
ATOM 2976 C C . HIS A 1 387 ? -0.325 -13.701 8.340 1.00 75.94 387 HIS A C 1
ATOM 2978 O O . HIS A 1 387 ? -0.761 -14.745 8.835 1.00 75.94 387 HIS A O 1
ATOM 2984 N N . GLU A 1 388 ? 0.982 -13.447 8.267 1.00 64.00 388 GLU A N 1
ATOM 2985 C CA . GLU A 1 388 ? 1.974 -14.299 8.934 1.00 64.00 388 GLU A CA 1
ATOM 2986 C C . GLU A 1 388 ? 1.639 -14.531 10.418 1.00 64.00 388 GLU A C 1
ATOM 2988 O O . GLU A 1 388 ? 1.090 -13.666 11.100 1.00 64.00 388 GLU A O 1
ATOM 2993 N N . GLY A 1 389 ? 1.964 -15.726 10.919 1.00 64.38 389 GLY A N 1
ATOM 2994 C CA . GLY A 1 389 ? 1.535 -16.168 12.250 1.00 64.38 389 GLY A CA 1
ATOM 2995 C C . GLY A 1 389 ? 0.101 -16.710 12.299 1.00 64.38 389 GLY A C 1
ATOM 2996 O O . GLY A 1 389 ? -0.423 -16.897 13.393 1.00 64.38 389 GLY A O 1
ATOM 2997 N N . ASP A 1 390 ? -0.510 -16.976 11.136 1.00 70.50 390 ASP A N 1
ATOM 2998 C CA . ASP A 1 390 ? -1.892 -17.456 10.974 1.00 70.50 390 ASP A CA 1
ATOM 2999 C C . ASP A 1 390 ? -2.942 -16.507 11.588 1.00 70.50 390 ASP A C 1
ATOM 3001 O O . ASP A 1 390 ? -4.004 -16.922 12.057 1.00 70.50 390 ASP A O 1
ATOM 3005 N N . CYS A 1 391 ? -2.651 -15.205 11.561 1.00 79.25 391 CYS A N 1
ATOM 3006 C CA . CYS A 1 391 ? -3.551 -14.160 12.034 1.00 79.25 391 CYS A CA 1
ATOM 3007 C C . CYS A 1 391 ? -4.569 -13.804 10.943 1.00 79.25 391 CYS A C 1
ATOM 3009 O O . CYS A 1 391 ? -4.218 -13.214 9.922 1.00 79.25 391 CYS A O 1
ATOM 3011 N N . GLU A 1 392 ? -5.841 -14.138 11.155 1.00 89.69 392 GLU A N 1
ATOM 3012 C CA . GLU A 1 392 ? -6.927 -13.784 10.237 1.00 89.69 392 GLU A CA 1
ATOM 3013 C C . GLU A 1 392 ? -7.501 -12.397 10.561 1.00 89.69 392 GLU A C 1
ATOM 3015 O O . GLU A 1 392 ? -7.761 -12.064 11.719 1.00 89.69 392 GLU A O 1
ATOM 3020 N N . SER A 1 393 ? -7.686 -11.575 9.530 1.00 90.69 393 SER A N 1
ATOM 3021 C CA . SER A 1 393 ? -8.238 -10.227 9.646 1.00 90.69 393 SER A CA 1
ATOM 3022 C C . SER A 1 393 ? -9.749 -10.223 9.877 1.00 90.69 393 SER A C 1
ATOM 3024 O O . SER A 1 393 ? -10.430 -11.220 9.615 1.00 90.69 393 SER A O 1
ATOM 3026 N N . PRO A 1 394 ? -10.324 -9.060 10.232 1.00 92.56 394 PRO A N 1
ATOM 3027 C CA . PRO A 1 394 ? -11.742 -8.808 10.017 1.00 92.56 394 PRO A CA 1
ATOM 3028 C C . PRO A 1 394 ? -12.150 -9.024 8.549 1.00 92.56 394 PRO A C 1
ATOM 3030 O O . PRO A 1 394 ? -11.310 -9.072 7.643 1.00 92.56 394 PRO A O 1
ATOM 3033 N N . MET A 1 395 ? -13.455 -9.146 8.315 1.00 95.56 395 MET A N 1
ATOM 3034 C CA . MET A 1 395 ? -14.015 -9.269 6.969 1.00 95.56 395 MET A CA 1
ATOM 3035 C C . MET A 1 395 ? -13.882 -7.958 6.183 1.00 95.56 395 MET A C 1
ATOM 3037 O O . MET A 1 395 ? -13.960 -6.868 6.751 1.00 95.56 395 MET A O 1
ATOM 3041 N N . SER A 1 396 ? -13.734 -8.077 4.865 1.00 95.12 396 SER A N 1
ATOM 3042 C CA . SER A 1 396 ? -13.935 -6.992 3.903 1.00 95.12 396 SER A CA 1
ATOM 3043 C C . SER A 1 396 ? -15.368 -6.448 3.952 1.00 95.12 396 SER A C 1
ATOM 3045 O O . SER A 1 396 ? -16.242 -6.989 4.641 1.00 95.12 396 SER A O 1
ATOM 3047 N N . ASN A 1 397 ? -15.656 -5.440 3.122 1.00 94.94 397 ASN A N 1
ATOM 3048 C CA . ASN A 1 397 ? -17.041 -5.118 2.778 1.00 94.94 397 ASN A CA 1
ATOM 3049 C C . ASN A 1 397 ? -17.783 -6.367 2.272 1.00 94.94 397 ASN A C 1
ATOM 3051 O O . ASN A 1 397 ? -17.182 -7.262 1.672 1.00 94.94 397 ASN A O 1
ATOM 3055 N N . GLU A 1 398 ? -19.087 -6.411 2.534 1.00 96.62 398 GLU A N 1
ATOM 3056 C CA . GLU A 1 398 ? -19.976 -7.450 2.021 1.00 96.62 398 GLU A CA 1
ATOM 3057 C C . GLU A 1 398 ? -20.431 -7.085 0.605 1.00 96.62 398 GLU A C 1
ATOM 3059 O O . GLU A 1 398 ? -20.818 -5.942 0.347 1.00 96.62 398 GLU A O 1
ATOM 3064 N N . ALA A 1 399 ? -20.380 -8.054 -0.308 1.00 95.00 399 ALA A N 1
ATOM 3065 C CA . ALA A 1 399 ? -20.849 -7.912 -1.681 1.00 95.00 399 ALA A CA 1
ATOM 3066 C C . ALA A 1 399 ? -21.908 -8.982 -1.975 1.00 95.00 399 ALA A C 1
ATOM 3068 O O . ALA A 1 399 ? -21.623 -10.176 -1.894 1.00 95.00 399 ALA A O 1
ATOM 3069 N N . CYS A 1 400 ? -23.131 -8.565 -2.312 1.00 95.38 400 CYS A N 1
ATOM 3070 C CA . CYS A 1 400 ? -24.257 -9.477 -2.532 1.00 95.38 400 CYS A CA 1
ATOM 3071 C C . CYS A 1 400 ? -24.742 -9.466 -3.986 1.00 95.38 400 CYS A C 1
ATOM 3073 O O . CYS A 1 400 ? -24.861 -8.407 -4.602 1.00 95.38 400 CYS A O 1
ATOM 3075 N N . ILE A 1 401 ? -25.102 -10.641 -4.505 1.00 90.38 401 ILE A N 1
ATOM 3076 C CA . ILE A 1 401 ? -25.622 -10.836 -5.862 1.00 90.38 401 ILE A CA 1
ATOM 3077 C C . ILE A 1 401 ? -26.782 -11.839 -5.889 1.00 90.38 401 ILE A C 1
ATOM 3079 O O . ILE A 1 401 ? -26.799 -12.815 -5.141 1.00 90.38 401 ILE A O 1
ATOM 3083 N N . SER A 1 402 ? -27.737 -11.626 -6.797 1.00 88.94 402 SER A N 1
ATOM 3084 C CA . SER A 1 402 ? -28.750 -12.618 -7.174 1.00 88.94 402 SER A CA 1
ATOM 3085 C C . SER A 1 402 ? -28.336 -13.328 -8.462 1.00 88.94 402 SER A C 1
ATOM 3087 O O . SER A 1 402 ? -28.283 -12.712 -9.527 1.00 88.94 402 SER A O 1
ATOM 3089 N N . ILE A 1 403 ? -28.073 -14.629 -8.383 1.00 84.00 403 ILE A N 1
ATOM 3090 C CA . ILE A 1 403 ? -27.853 -15.479 -9.552 1.00 84.00 403 ILE A CA 1
ATOM 3091 C C . ILE A 1 403 ? -29.199 -16.035 -9.993 1.00 84.00 403 ILE A C 1
ATOM 3093 O O . ILE A 1 403 ? -29.846 -16.741 -9.230 1.00 84.00 403 ILE A O 1
ATOM 3097 N N . ASN A 1 404 ? -29.586 -15.767 -11.240 1.00 77.62 404 ASN A N 1
ATOM 3098 C CA . ASN A 1 404 ? -30.785 -16.335 -11.850 1.00 77.62 404 ASN A CA 1
ATOM 3099 C C . ASN A 1 404 ? -30.375 -17.292 -12.973 1.00 77.62 404 ASN A C 1
ATOM 3101 O O . ASN A 1 404 ? -30.041 -16.863 -14.078 1.00 77.62 404 ASN A O 1
ATOM 3105 N N . VAL A 1 405 ? -30.400 -18.597 -12.696 1.00 69.00 405 VAL A N 1
ATOM 3106 C CA . VAL A 1 405 ? -30.157 -19.634 -13.710 1.00 69.00 405 VAL A CA 1
ATOM 3107 C C . VAL A 1 405 ? -31.475 -20.258 -14.157 1.00 69.00 405 VAL A C 1
ATOM 3109 O O . VAL A 1 405 ? -32.130 -20.977 -13.407 1.00 69.00 405 VAL A O 1
ATOM 3112 N N . GLY A 1 406 ? -31.848 -20.010 -15.413 1.00 60.31 406 GLY A N 1
ATOM 3113 C CA . GLY A 1 406 ? -33.088 -20.520 -16.003 1.00 60.31 406 GLY A CA 1
ATOM 3114 C C . GLY A 1 406 ? -34.326 -19.671 -15.692 1.00 60.31 406 GLY A C 1
ATOM 3115 O O . GLY A 1 406 ? -34.240 -18.569 -15.161 1.00 60.31 406 GLY A O 1
ATOM 3116 N N . ILE A 1 407 ? -35.492 -20.184 -16.085 1.00 56.00 407 ILE A N 1
ATOM 3117 C CA . ILE A 1 407 ? -36.814 -19.616 -15.784 1.00 56.00 407 ILE A CA 1
ATOM 3118 C C . ILE A 1 407 ? -37.474 -20.561 -14.780 1.00 56.00 407 ILE A C 1
ATOM 3120 O O . ILE A 1 407 ? -37.546 -21.761 -15.053 1.00 56.00 407 ILE A O 1
ATOM 3124 N N . ASP A 1 408 ? -37.972 -20.064 -13.648 1.00 55.19 408 ASP A N 1
ATOM 3125 C CA . ASP A 1 408 ? -38.803 -20.888 -12.766 1.00 55.19 408 ASP A CA 1
ATOM 3126 C C . ASP A 1 408 ? -40.024 -21.379 -13.549 1.00 55.19 408 ASP A C 1
ATOM 3128 O O . ASP A 1 408 ? -40.715 -20.592 -14.203 1.00 55.19 408 ASP A O 1
ATOM 3132 N N . ASN A 1 409 ? -40.302 -22.689 -13.508 1.00 53.25 409 ASN A N 1
ATOM 3133 C CA . ASN A 1 409 ? -41.543 -23.193 -14.089 1.00 53.25 409 ASN A CA 1
ATOM 3134 C C . ASN A 1 409 ? -42.692 -22.443 -13.402 1.00 53.25 409 ASN A C 1
ATOM 3136 O O . ASN A 1 409 ? -42.781 -22.495 -12.171 1.00 53.25 409 ASN A O 1
ATOM 3140 N N . PRO A 1 410 ? -43.563 -21.746 -14.153 1.00 57.16 410 PRO A N 1
ATOM 3141 C CA . PRO A 1 410 ? -44.687 -21.065 -13.541 1.00 57.16 410 PRO A CA 1
ATOM 3142 C C . PRO A 1 410 ? -45.475 -22.094 -12.727 1.00 57.16 410 PRO A C 1
ATOM 3144 O O . PRO A 1 410 ? -45.790 -23.178 -13.215 1.00 57.16 410 PRO A O 1
ATOM 3147 N N . SER A 1 411 ? -45.807 -21.761 -11.479 1.00 55.78 411 SER A N 1
ATOM 3148 C CA . SER A 1 411 ? -46.577 -22.629 -10.571 1.00 55.78 411 SER A CA 1
ATOM 3149 C C . SER A 1 411 ? -47.959 -23.015 -11.126 1.00 55.78 411 SER A C 1
ATOM 3151 O O . SER A 1 411 ? -48.626 -23.917 -10.615 1.00 55.78 411 SER A O 1
ATOM 3153 N N . ALA A 1 412 ? -48.385 -22.367 -12.212 1.00 56.22 412 ALA A N 1
ATOM 3154 C CA . ALA A 1 412 ? -49.510 -22.776 -13.026 1.00 56.22 412 ALA A CA 1
ATOM 3155 C C . ALA A 1 412 ? -49.153 -24.025 -13.855 1.00 56.22 412 ALA A C 1
ATOM 3157 O O . ALA A 1 412 ? -48.436 -23.936 -14.850 1.00 56.22 412 ALA A O 1
ATOM 3158 N N . GLN A 1 413 ? -49.756 -25.170 -13.506 1.00 57.34 413 GLN A N 1
ATOM 3159 C CA . GLN A 1 413 ? -49.676 -26.482 -14.190 1.00 57.34 413 GLN A CA 1
ATOM 3160 C C . GLN A 1 413 ? -49.968 -26.474 -15.712 1.00 57.34 413 GLN A C 1
ATOM 3162 O O . GLN A 1 413 ? -50.026 -27.523 -16.351 1.00 57.34 413 GLN A O 1
ATOM 3167 N N . THR A 1 414 ? -50.213 -25.315 -16.316 1.00 65.56 414 THR A N 1
ATOM 3168 C CA . THR A 1 414 ? -50.557 -25.147 -17.725 1.00 65.56 414 THR A CA 1
ATOM 3169 C C . THR A 1 414 ? -49.358 -24.955 -18.636 1.00 65.56 414 THR A C 1
ATOM 3171 O O . THR A 1 414 ? -49.544 -25.075 -19.841 1.00 65.56 414 THR A O 1
ATOM 3174 N N . ILE A 1 415 ? -48.169 -24.643 -18.110 1.00 74.31 415 ILE A N 1
ATOM 3175 C CA . ILE A 1 415 ? -46.947 -24.448 -18.900 1.00 74.31 415 ILE A CA 1
ATOM 3176 C C . ILE A 1 415 ? -45.814 -25.241 -18.244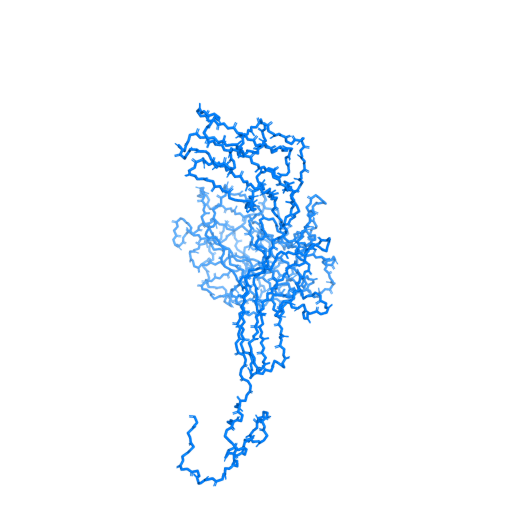 1.00 74.31 415 ILE A C 1
ATOM 3178 O O . ILE A 1 415 ? -45.579 -25.132 -17.047 1.00 74.31 415 ILE A O 1
ATOM 3182 N N . SER A 1 416 ? -45.117 -26.043 -19.039 1.00 75.62 416 SER A N 1
ATOM 3183 C CA . SER A 1 416 ? -43.940 -26.809 -18.634 1.00 75.62 416 SER A CA 1
ATOM 3184 C C . SER A 1 416 ? -42.796 -26.505 -19.590 1.00 75.62 416 SER A C 1
ATOM 3186 O O . SER A 1 416 ? -42.955 -26.617 -20.807 1.00 75.62 416 SER A O 1
ATOM 3188 N N . VAL A 1 417 ? -41.659 -26.096 -19.036 1.00 76.25 417 VAL A N 1
ATOM 3189 C CA . VAL A 1 417 ? -40.467 -25.690 -19.782 1.00 76.25 417 VAL A CA 1
ATOM 3190 C C . VAL A 1 417 ? -39.348 -26.695 -19.505 1.00 76.25 417 VAL A C 1
ATOM 3192 O O . VAL A 1 417 ? -39.030 -26.954 -18.343 1.00 76.25 417 VAL A O 1
ATOM 3195 N N . TYR A 1 418 ? -38.786 -27.320 -20.549 1.00 74.56 418 TYR A N 1
ATOM 3196 C CA . TYR A 1 418 ? -37.755 -28.356 -20.395 1.00 74.56 418 TYR A CA 1
ATOM 3197 C C . TYR A 1 418 ? -36.821 -28.531 -21.618 1.00 74.56 418 TYR A C 1
ATOM 3199 O O . TYR A 1 418 ? -37.239 -28.331 -22.758 1.00 74.56 418 TYR A O 1
ATOM 3207 N N . PRO A 1 419 ? -35.570 -28.991 -21.422 1.00 72.12 419 PRO A N 1
ATOM 3208 C CA . PRO A 1 419 ? -34.911 -29.123 -20.124 1.00 72.12 419 PRO A CA 1
ATOM 3209 C C . PRO A 1 419 ? -34.678 -27.741 -19.500 1.00 72.12 419 PRO A C 1
ATOM 3211 O O . PRO A 1 419 ? -34.422 -26.776 -20.210 1.00 72.12 419 PRO A O 1
ATOM 3214 N N . ASN A 1 420 ? -34.821 -27.648 -18.181 1.00 60.50 420 ASN A N 1
ATOM 3215 C CA . ASN A 1 420 ? -34.494 -26.459 -17.401 1.00 60.50 420 ASN A CA 1
ATOM 3216 C C . ASN A 1 420 ? -33.448 -26.879 -16.355 1.00 60.50 420 ASN A C 1
ATOM 3218 O O . ASN A 1 420 ? -33.787 -27.718 -15.517 1.00 60.50 420 ASN A O 1
ATOM 3222 N N . PRO A 1 421 ? -32.196 -26.389 -16.408 1.00 64.06 421 PRO A N 1
ATOM 3223 C CA . PRO A 1 421 ? -31.666 -25.374 -17.329 1.00 64.06 421 PRO A CA 1
ATOM 3224 C C . PRO A 1 421 ? -31.556 -25.842 -18.795 1.00 64.06 421 PRO A C 1
ATOM 3226 O O . PRO A 1 421 ? -31.201 -26.991 -19.068 1.00 64.06 421 PRO A O 1
ATOM 3229 N N . ALA A 1 422 ? -31.831 -24.942 -19.745 1.00 72.44 422 ALA A N 1
ATOM 3230 C CA . ALA A 1 422 ? -31.702 -25.186 -21.185 1.00 72.44 422 ALA A CA 1
ATOM 3231 C C . ALA A 1 422 ? -30.320 -24.739 -21.691 1.00 72.44 422 ALA A C 1
ATOM 3233 O O . ALA A 1 422 ? -29.842 -23.679 -21.301 1.00 72.44 422 ALA A O 1
ATOM 3234 N N . ARG A 1 423 ? -29.673 -25.521 -22.571 1.00 64.94 423 ARG A N 1
ATOM 3235 C CA . ARG A 1 423 ? -28.363 -25.152 -23.158 1.00 64.94 423 ARG A CA 1
ATOM 3236 C C . ARG A 1 423 ? -28.488 -24.438 -24.503 1.00 64.94 423 ARG A C 1
ATOM 3238 O O . ARG A 1 423 ? -28.053 -23.307 -24.643 1.00 64.94 423 ARG A O 1
ATOM 3245 N N . THR A 1 424 ? -29.050 -25.111 -25.504 1.00 77.19 424 THR A N 1
ATOM 3246 C CA . THR A 1 424 ? -29.143 -24.601 -26.890 1.00 77.19 424 THR A CA 1
ATOM 3247 C C . THR A 1 424 ? -30.568 -24.573 -27.423 1.00 77.19 424 THR A C 1
ATOM 3249 O O . THR A 1 424 ? -30.848 -23.945 -28.437 1.00 77.19 424 THR A O 1
ATOM 3252 N N . SER A 1 425 ? -31.473 -25.282 -26.758 1.00 78.81 425 SER A N 1
ATOM 3253 C CA . SER A 1 425 ? -32.882 -25.350 -27.106 1.00 78.81 425 SER A CA 1
ATOM 3254 C C . SER A 1 425 ? -33.697 -25.504 -25.834 1.00 78.81 425 SER A C 1
ATOM 3256 O O . SER A 1 425 ? -33.252 -26.129 -24.868 1.00 78.81 425 SER A O 1
ATOM 3258 N N . VAL A 1 426 ? -34.891 -24.923 -25.849 1.00 76.69 426 VAL A N 1
ATOM 3259 C CA . VAL A 1 426 ? -35.881 -25.048 -24.787 1.00 76.69 426 VAL A CA 1
ATOM 3260 C C . VAL A 1 426 ? -37.187 -25.522 -25.413 1.00 76.69 426 VAL A C 1
ATOM 3262 O O . VAL A 1 426 ? -37.600 -25.018 -26.456 1.00 76.69 426 VAL A O 1
ATOM 3265 N N . ASN A 1 427 ? -37.831 -26.512 -24.802 1.00 81.50 427 ASN A N 1
ATOM 3266 C CA . ASN A 1 427 ? -39.173 -26.936 -25.178 1.00 81.50 427 ASN A CA 1
ATOM 3267 C C . ASN A 1 427 ? -40.167 -26.291 -24.224 1.00 81.50 427 ASN A C 1
ATOM 3269 O O . ASN A 1 427 ? -39.996 -26.356 -23.007 1.00 81.50 427 ASN A O 1
ATOM 3273 N N . ILE A 1 428 ? -41.224 -25.714 -24.784 1.00 80.38 428 ILE A N 1
ATOM 3274 C CA . ILE A 1 428 ? -42.353 -25.179 -24.029 1.00 80.38 428 ILE A CA 1
ATOM 3275 C C . ILE A 1 428 ? -43.559 -26.046 -24.370 1.00 80.38 428 ILE A C 1
ATOM 3277 O O . ILE A 1 428 ? -44.018 -26.069 -25.510 1.00 80.38 428 ILE A O 1
ATOM 3281 N N . LYS A 1 429 ? -44.082 -26.768 -23.382 1.00 81.81 429 LYS A N 1
ATOM 3282 C CA . LYS A 1 429 ? -45.327 -27.527 -23.499 1.00 81.81 429 LYS A CA 1
ATOM 3283 C C . LYS A 1 429 ? -46.406 -26.834 -22.687 1.00 81.81 429 LYS A C 1
ATOM 3285 O O . LYS A 1 429 ? -46.261 -26.656 -21.481 1.00 81.81 429 LYS A O 1
ATOM 3290 N N . THR A 1 430 ? -47.496 -26.480 -23.355 1.00 80.06 430 THR A N 1
ATOM 3291 C CA . THR A 1 430 ? -48.648 -25.788 -22.772 1.00 80.06 430 THR A CA 1
ATOM 3292 C C . THR A 1 430 ? -49.945 -26.527 -23.089 1.00 80.06 430 THR A C 1
ATOM 3294 O O . THR A 1 430 ? -50.046 -27.193 -24.117 1.00 80.06 430 THR A O 1
ATOM 3297 N N . SER A 1 431 ? -50.939 -26.426 -22.206 1.00 77.62 431 SER A N 1
ATOM 3298 C CA . SER A 1 431 ? -52.303 -26.931 -22.441 1.00 77.62 431 SER A CA 1
ATOM 3299 C C . SER A 1 431 ? -53.186 -25.967 -23.246 1.00 77.62 431 SER A C 1
ATOM 3301 O O . SER A 1 431 ? -54.350 -26.267 -23.504 1.00 77.62 431 SER A O 1
ATOM 3303 N N . ARG A 1 432 ? -52.650 -24.803 -23.631 1.00 77.44 432 ARG A N 1
ATOM 3304 C CA . ARG A 1 432 ? -53.319 -23.762 -24.424 1.00 77.44 432 ARG A CA 1
ATOM 3305 C C . ARG A 1 432 ? -52.457 -23.317 -25.600 1.00 77.44 432 ARG A C 1
ATOM 3307 O O . ARG A 1 432 ? -51.233 -23.379 -25.513 1.00 77.44 432 ARG A O 1
ATOM 3314 N N . ASP A 1 433 ? -53.100 -22.796 -26.641 1.00 80.50 433 ASP A N 1
ATOM 3315 C CA . ASP A 1 433 ? -52.421 -22.267 -27.825 1.00 80.50 433 ASP A CA 1
ATOM 3316 C C . ASP A 1 433 ? -51.454 -21.131 -27.473 1.00 80.50 433 ASP A C 1
ATOM 3318 O O . ASP A 1 433 ? -51.811 -20.170 -26.781 1.00 80.50 433 ASP A O 1
ATOM 3322 N N . ILE A 1 434 ? -50.231 -21.220 -27.995 1.00 75.75 434 ILE A N 1
ATOM 3323 C CA . ILE A 1 434 ? -49.236 -20.154 -27.894 1.00 75.75 434 ILE A CA 1
ATOM 3324 C C . ILE A 1 434 ? -49.597 -19.080 -28.920 1.00 75.75 434 ILE A C 1
ATOM 3326 O O . ILE A 1 434 ? -49.558 -19.327 -30.122 1.00 75.75 434 ILE A O 1
ATOM 3330 N N . ARG A 1 435 ? -49.954 -17.880 -28.450 1.00 78.81 435 ARG A N 1
ATOM 3331 C CA . ARG A 1 435 ? -50.308 -16.753 -29.332 1.00 78.81 435 ARG A CA 1
ATOM 3332 C C . ARG A 1 435 ? -49.129 -15.857 -29.688 1.00 78.81 435 ARG A C 1
ATOM 3334 O O . ARG A 1 435 ? -49.144 -15.245 -30.748 1.00 78.81 435 ARG A O 1
ATOM 3341 N N . ASN A 1 436 ? -48.149 -15.747 -28.797 1.00 75.88 436 ASN A N 1
ATOM 3342 C CA . ASN A 1 436 ? -46.963 -14.930 -29.000 1.00 75.88 436 ASN A CA 1
ATOM 3343 C C . ASN A 1 436 ? -45.799 -15.490 -28.173 1.00 75.88 436 ASN A C 1
ATOM 3345 O O . ASN A 1 436 ? -46.018 -15.946 -27.050 1.00 75.88 436 ASN A O 1
ATOM 3349 N N . ILE A 1 437 ? -44.591 -15.436 -28.729 1.00 69.88 437 ILE A N 1
ATOM 3350 C CA . ILE A 1 437 ? -43.334 -15.691 -28.024 1.00 69.88 437 ILE A CA 1
ATOM 3351 C C . ILE A 1 437 ? -42.459 -14.472 -28.287 1.00 69.88 437 ILE A C 1
ATOM 3353 O O . ILE A 1 437 ? -42.094 -14.205 -29.429 1.00 69.88 437 ILE A O 1
ATOM 3357 N N . THR A 1 438 ? -42.146 -13.730 -27.234 1.00 66.19 438 THR A N 1
ATOM 3358 C CA . THR A 1 438 ? -41.234 -12.585 -27.279 1.00 66.19 438 THR A CA 1
ATOM 3359 C C . THR A 1 438 ? -39.996 -12.926 -26.472 1.00 66.19 438 THR A C 1
ATOM 3361 O O . THR A 1 438 ? -40.131 -13.446 -25.363 1.00 66.19 438 THR A O 1
ATOM 3364 N N . LEU A 1 439 ? -38.830 -12.677 -27.067 1.00 55.12 439 LEU A N 1
ATOM 3365 C CA . LEU A 1 439 ? -37.527 -12.804 -26.417 1.00 55.12 439 LEU A CA 1
ATOM 3366 C C . LEU A 1 439 ? -37.271 -11.626 -25.482 1.00 55.12 439 LEU A C 1
ATOM 3368 O O . LEU A 1 439 ? -37.646 -10.495 -25.873 1.00 55.12 439 LEU A O 1
#

Secondary structure (DSSP, 8-state):
-EEPPPEE-PPPTTEEEEEEEEEEEEESS--S-EEEEEEEEETTEEEEEEEEE-SS-EEEEEEEEE-GGGTTSEEEEEEEEEES-GGGEEEEEEEEEEEEEEEPPPEEEEEEE-SSSEEEEEEEPP--SS--SSEEEEEE---S-TTT--EEB---TTEEEEEEEE-TT-TT-EEEEEEEEB--SS--S--EEEEEEEETTTTEEEEEEEEEE-SSSSSEEEEEEEEEE-S-TTSEEEEEEEE-EEETTEEE--BEE-SS--SS-EEEEETT-GGG-EE-SS--B-EEEEEEES--S---PPPPEEE-----S---BSSPPP----SEEE---EEEEPPTT-----EEEEEEEETTEE--SS-B-SSEEEEE---SEEEEEEEEEEETTTEEPPP---EEEEE--S-PPPSSTTEEEESSS-SS--EEEESS-------